Protein AF-A0A2V6F7P6-F1 (afdb_monomer_lite)

pLDDT: mean 82.98, std 17.2, range [26.03, 98.81]

Radius of gyration: 48.41 Å; chains: 1; bounding box: 110×73×154 Å

Sequence (758 aa):
MGYDPGAVLTVLIGLIFISAGFNTEAQEDPQRFSRVSDWTAKVTWKAIDQGKFTASEDCNVDWRLNQTASAQLKLQGGVNGLGEAFWSGVTNFNAGEVQVDDHAVFSCPSDPNDVPVVNNTINIDLTRPNDATLLLRMDTNASIYQIDFGGFFNAELTETFNGFTITNWTPLSLRDAKWNGTNAVLWLTNRFPLPARGLVLSGSVSLPLADYPESWCPGIPVAGCGVYGQPSGNILFTWELIGEQLEVVVEPSGYTDSSAYEDWMPEGNLKDPNEPARPLLVKATLQTVAGGVPETKADGFTFELLNVSREPGVCMNWPNKELADTNLDLRFDPSLNQPPFVAKPLVWIDETMVETSETSGLTKAEAIVASYDFGGYGKLKVTAQVGGVPIVGYLKTDPAKTPQPILLPKRAKTSHIADKWKKDNDVSSLPDDDDEENDPEGDGHTGDGLTLYEEYRGFAENGGHLQTDAKTKDLFVLDTIQTHNTLAGILNLAWQSGLKVHYQLTTNEIDTTDRLIDFNGSGGGTQHGLIIVLASLGTNNVSGHAEPAPGYEGANSTPGSKARIAISSNIDYFDPGYSLSDREPIDLMTRSSTTVSHELAHGCSVWHHGDRDNIHGVLWTVVNNPDGSRRVFEAGMAITVLNENGSPHAITVSTTNYVGLEHGQHSGVESCFMRYYVAHAYESIDNSSVRYWVDKEIRGYDLCTSRLGTGVNDRTRDKPQPRYGDAYISPDGKIQRGNCRGQICVNDFYLDSPLHER

Secondary structure (DSSP, 8-state):
----HHHHHHHHHHHHHHHTT---PPPPPGGGGGG-SEEEEEEEEEEEEEEEEE-SSS-EEEEEEEEEEEEEEEEEEEE-TTS-EEEEEEEEPPTTSEEE-EEEEEE-TT-TT--EEEEEEEEE-TTS--EEEEEEEEETTTTEEEEEEEEEEEEEEEEEETTEEEEEEEEEEE--S---SSS-----S--EEPPSSSSEEEEEEEEEGGGS--SSSBS---SSTTSS-----EEEEEEEEEE--EEEEEEEEETTT--BGGG------SS-TTS-EEEEEEEEEEEETTSPPPSS-BSEEEEEEES----SSSBTTBS-TTT---S-SEE--TTTSSTTTSSS-EEEEETTEEEES--S-BSEEEEEEEE-STT--EEEEEEEEETTEEEE-EETT-TT---SPEEESS--TT-SS-HHHHHHTT-TTS-TT-----BS-TTS----S--HHHHHH-EEETTEEE---TTB-EEEEEESS--HHHHHHHHHHHHHH--EEE-B--TTSS-TTT-BS-TT-SSS---B-EEEEEE---SS---EEEEEPTT-TT---SGGGEEEEEEE--TTT--TT----S--------HHHHHHHHHHHHTTTPPPS--TT-S--EEEEEEE-TTS-EEEEETTEEEEEEETTS-B----S-EEE-EE-TTSTT-S-TTBTTS----SEEEETTEEEEEEE-S-PPPP-B--S--S--GGG-TT--SSPPSS-SPPB-TTS--B---GGGG----GGGTT-GGG--

Foldseek 3Di:
DDDDPVVVVVVVVVVVCVVVPPPPPAFDQLVLQVVFQKKKKKKKKFFFDWDKDFFDPAKIKTKTWGKIAMDIWMWGWDADPVRFIKTKTKDWGAPPRIFTWIWMWIAGDPDPVDFGIKIKTKGFDSVDTKMKMKMKGDDSVVQKIDMDIKIKTWMWIWIATPNDIDIDIDIAIQDPPDPPPDDDPDDPDDIGGHDRDAFKDWDKDKAWQVVRDQDFHHRDDHGDRDRGDTDTGIMMMIMIMHGFAKAKEKFKAFLPPRHGLLQDFFAAALVDLVDFDGKIKIKIFIATPVRHRDPFAFQKKKKFWAPKFFFFTAAQQPQFNVPTGRPGQKFQDQVCQPPPNWPAHWDDPDRGMIMGPHRGDHRMGMGMITGSHRLIWTWMWMWTQTPNDTHIFAYNPPPVRDRDTHIVRPDDPQASARCNVCVVLVNNPDHQLDQQACVPVAQNGGGQQAGNSNLSSAFAFLSDGHRDHSRAHEAEEEEPPPDLLLVLLQVLLCVQLVHHYRYRHDPRCAPLQQQFNRSSDPDRGTAGHAYEDEDAPDDLPDQKAQAADPPLVVFQAALSGGNHTYGYPDCVNDPPDPPPDDDDPPPSHGPNSLSSNQSVLSNFLFAFLAAPQPPWFWWWDWDQDPVRDIWIDTPNQTAFEAELQRHGDDDDHTDGFREAAAQHSQAAELQASSRDWRGQWYADPVDRRYIYGDPGGGHHSHQFQDQFGDDLQHCPDVGPGRRHTGGDAPPVRLDGHGNRSNNGHHHCVCRVPSSSVD

Structure (mmCIF, N/CA/C/O backbone):
data_AF-A0A2V6F7P6-F1
#
_entry.id   AF-A0A2V6F7P6-F1
#
loop_
_atom_site.group_PDB
_atom_site.id
_atom_site.type_symbol
_atom_site.label_atom_id
_atom_site.label_alt_id
_atom_site.label_comp_id
_atom_site.label_asym_id
_atom_site.label_entity_id
_atom_site.label_seq_id
_atom_site.pdbx_PDB_ins_code
_atom_site.Cartn_x
_atom_site.Cartn_y
_atom_site.Cartn_z
_atom_site.occupancy
_atom_site.B_iso_or_equiv
_atom_site.auth_seq_id
_atom_site.auth_comp_id
_atom_site.auth_asym_id
_atom_site.auth_atom_id
_atom_site.pdbx_PDB_model_num
ATOM 1 N N . MET A 1 1 ? -3.205 -43.583 -1.363 1.00 40.12 1 MET A N 1
ATOM 2 C CA . MET A 1 1 ? -4.506 -43.154 -0.808 1.00 40.12 1 MET A CA 1
ATOM 3 C C . MET A 1 1 ? -4.810 -44.027 0.401 1.00 40.12 1 MET A C 1
ATOM 5 O O . MET A 1 1 ? -5.382 -45.097 0.250 1.00 40.12 1 MET A O 1
ATOM 9 N N . GLY A 1 2 ? -4.295 -43.645 1.571 1.00 35.81 2 GLY A N 1
ATOM 10 C CA . GLY A 1 2 ? -4.558 -44.334 2.835 1.00 35.81 2 GLY A CA 1
ATOM 11 C C . GLY A 1 2 ? -5.682 -43.604 3.556 1.00 35.81 2 GLY A C 1
ATOM 12 O O . GLY A 1 2 ? -5.544 -42.417 3.829 1.00 35.81 2 GLY A O 1
ATOM 13 N N . TYR A 1 3 ? -6.799 -44.287 3.786 1.00 41.00 3 TYR A N 1
ATOM 14 C CA . TYR A 1 3 ? -7.919 -43.756 4.556 1.00 41.00 3 TYR A CA 1
ATOM 15 C C . TYR A 1 3 ? -7.546 -43.745 6.042 1.00 41.00 3 TYR A C 1
ATOM 17 O O . TYR A 1 3 ? -7.231 -44.799 6.592 1.00 41.00 3 TYR A O 1
ATOM 25 N N . ASP A 1 4 ? -7.581 -42.567 6.668 1.00 49.44 4 ASP A N 1
ATOM 26 C CA . ASP A 1 4 ? -7.433 -42.395 8.115 1.00 49.44 4 ASP A CA 1
ATOM 27 C C . ASP A 1 4 ? -8.724 -42.854 8.830 1.00 49.44 4 ASP A C 1
ATOM 29 O O . ASP A 1 4 ? -9.780 -42.232 8.654 1.00 49.44 4 ASP A O 1
ATOM 33 N N . PRO A 1 5 ? -8.682 -43.932 9.636 1.00 45.09 5 PRO A N 1
ATOM 34 C CA . PRO A 1 5 ? -9.837 -44.415 10.392 1.00 45.09 5 PRO A CA 1
ATOM 35 C C . PRO A 1 5 ? -10.333 -43.415 11.451 1.00 45.09 5 PRO A C 1
ATOM 37 O O . PRO A 1 5 ? -11.491 -43.496 11.863 1.00 45.09 5 PRO A O 1
ATOM 40 N N . GLY A 1 6 ? -9.489 -42.467 11.883 1.00 46.00 6 GLY A N 1
ATOM 41 C CA . GLY A 1 6 ? -9.833 -41.448 12.875 1.00 46.00 6 GLY A CA 1
ATOM 42 C C . GLY A 1 6 ? -10.821 -40.409 12.349 1.00 46.00 6 GLY A C 1
ATOM 43 O O . GLY A 1 6 ? -11.756 -40.031 13.054 1.00 46.00 6 GLY A O 1
ATOM 44 N N . ALA A 1 7 ? -10.692 -40.010 11.082 1.00 48.75 7 ALA A N 1
ATOM 45 C CA . ALA A 1 7 ? -11.591 -39.035 10.464 1.00 48.75 7 ALA A CA 1
ATOM 46 C C . ALA A 1 7 ? -13.019 -39.586 10.284 1.00 48.75 7 ALA A C 1
ATOM 48 O O . ALA A 1 7 ? -14.000 -38.869 10.477 1.00 48.75 7 ALA A O 1
ATOM 49 N N . VAL A 1 8 ? -13.150 -40.883 9.980 1.00 48.31 8 VAL A N 1
ATOM 50 C CA . VAL A 1 8 ? -14.455 -41.544 9.806 1.00 48.31 8 VAL A CA 1
ATOM 51 C C . VAL A 1 8 ? -15.166 -41.737 11.149 1.00 48.31 8 VAL A C 1
ATOM 53 O O . VAL A 1 8 ? -16.383 -41.569 11.223 1.00 48.31 8 VAL A O 1
ATOM 56 N N . LEU A 1 9 ? -14.425 -42.015 12.228 1.00 42.88 9 LEU A N 1
ATOM 57 C CA . LEU A 1 9 ? -14.997 -42.173 13.568 1.00 42.88 9 LEU A CA 1
ATOM 58 C C . LEU A 1 9 ? -15.541 -40.844 14.123 1.00 42.88 9 LEU A C 1
ATOM 60 O O . LEU A 1 9 ? -16.628 -40.823 14.696 1.00 42.88 9 LEU A O 1
ATOM 64 N N . THR A 1 10 ? -14.847 -39.726 13.887 1.00 49.66 10 THR A N 1
ATOM 65 C CA . THR A 1 10 ? -15.284 -38.388 14.328 1.00 49.66 10 THR A CA 1
ATOM 66 C C . THR A 1 10 ? -16.554 -37.928 13.607 1.00 49.66 10 THR A C 1
ATOM 68 O O . THR A 1 10 ? -17.460 -37.378 14.234 1.00 49.66 10 THR A O 1
ATOM 71 N N . VAL A 1 11 ? -16.675 -38.221 12.306 1.00 53.12 11 VAL A N 1
ATOM 72 C CA . VAL A 1 11 ? -17.877 -37.898 11.516 1.00 53.12 11 VAL A CA 1
ATOM 73 C C . VAL A 1 11 ? -19.067 -38.786 11.908 1.00 53.12 11 VAL A C 1
ATOM 75 O O . VAL A 1 11 ? -20.191 -38.292 11.998 1.00 53.12 11 VAL A O 1
ATOM 78 N N . LEU A 1 12 ? -18.842 -40.069 12.223 1.00 45.78 12 LEU A N 1
ATOM 79 C CA . LEU A 1 12 ? -19.896 -40.969 12.714 1.00 45.78 12 LEU A CA 1
ATOM 80 C C . LEU A 1 12 ? -20.385 -40.601 14.122 1.00 45.78 12 LEU A C 1
ATOM 82 O O . LEU A 1 12 ? -21.586 -40.667 14.372 1.00 45.78 12 LEU A O 1
ATOM 86 N N . ILE A 1 13 ? -19.499 -40.159 15.019 1.00 54.25 13 ILE A N 1
ATOM 87 C CA . ILE A 1 13 ? -19.891 -39.664 16.348 1.00 54.25 13 ILE A CA 1
ATOM 88 C C . ILE A 1 13 ? -20.697 -38.360 16.213 1.00 54.25 13 ILE A C 1
ATOM 90 O O . ILE A 1 13 ? -21.758 -38.237 16.823 1.00 54.25 13 ILE A O 1
ATOM 94 N N . GLY A 1 14 ? -20.268 -37.432 15.348 1.00 43.19 14 GLY A N 1
ATOM 95 C CA . GLY A 1 14 ? -20.995 -36.186 15.072 1.00 43.19 14 GLY A CA 1
ATOM 96 C C . GLY A 1 14 ? -22.402 -36.403 14.495 1.00 43.19 14 GLY A C 1
ATOM 97 O O . GLY A 1 14 ? -23.353 -35.750 14.919 1.00 43.19 14 GLY A O 1
ATOM 98 N N . LEU A 1 15 ? -22.572 -37.372 13.588 1.00 46.69 15 LEU A N 1
ATOM 99 C CA . LEU A 1 15 ? -23.880 -37.714 13.008 1.00 46.69 15 LEU A CA 1
ATOM 100 C C . LEU A 1 15 ? -24.810 -38.437 13.996 1.00 46.69 15 LEU A C 1
ATOM 102 O O . LEU A 1 15 ? -26.024 -38.225 13.959 1.00 46.69 15 LEU A O 1
ATOM 106 N N . ILE A 1 16 ? -24.264 -39.236 14.920 1.00 51.25 16 ILE A N 1
ATOM 107 C CA . ILE A 1 16 ? -25.055 -39.874 15.983 1.00 51.25 16 ILE A CA 1
ATOM 108 C C . ILE A 1 16 ? -25.609 -38.816 16.953 1.00 51.25 16 ILE A C 1
ATOM 110 O O . ILE A 1 16 ? -26.789 -38.893 17.294 1.00 51.25 16 ILE A O 1
ATOM 114 N N . PHE A 1 17 ? -24.844 -37.776 17.308 1.00 44.44 17 PHE A N 1
ATOM 115 C CA . PHE A 1 17 ? -25.338 -36.678 18.157 1.00 44.44 17 PHE A CA 1
ATOM 116 C C . PHE A 1 17 ? -26.423 -35.818 17.484 1.00 44.44 17 PHE A C 1
ATOM 118 O O . PHE A 1 17 ? -27.393 -35.442 18.146 1.00 44.44 17 PHE A O 1
ATOM 125 N N . ILE A 1 18 ? -26.330 -35.589 16.167 1.00 46.00 18 ILE A N 1
ATOM 126 C CA . ILE A 1 18 ? -27.347 -34.844 15.399 1.00 46.00 18 ILE A CA 1
ATOM 127 C C . ILE A 1 18 ? -28.642 -35.665 15.235 1.00 46.00 18 ILE A C 1
ATOM 129 O O . ILE A 1 18 ? -29.736 -35.114 15.331 1.00 46.00 18 ILE A O 1
ATOM 133 N N . SER A 1 19 ? -28.549 -36.990 15.055 1.00 43.94 19 SER A N 1
ATOM 134 C CA . SER A 1 19 ? -29.732 -37.870 14.945 1.00 43.94 19 SER A CA 1
ATOM 135 C C . SER A 1 19 ? -30.421 -38.178 16.285 1.00 43.94 19 SER A C 1
ATOM 137 O O . SER A 1 19 ? -31.592 -38.552 16.298 1.00 43.94 19 SER A O 1
ATOM 139 N N . ALA A 1 20 ? -29.718 -37.985 17.408 1.00 47.31 20 ALA A N 1
ATOM 140 C CA . ALA A 1 20 ? -30.224 -38.206 18.763 1.00 47.31 20 ALA A CA 1
ATOM 141 C C . ALA A 1 20 ? -30.751 -36.930 19.456 1.00 47.31 20 ALA A C 1
ATOM 143 O O . ALA A 1 20 ? -31.161 -36.997 20.612 1.00 47.31 20 ALA A O 1
ATOM 144 N N . GLY A 1 21 ? -30.765 -35.776 18.776 1.00 35.06 21 GLY A N 1
ATOM 145 C CA . GLY A 1 21 ? -31.335 -34.538 19.321 1.00 35.06 21 GLY A CA 1
ATOM 146 C C . GLY A 1 21 ? -30.538 -33.909 20.470 1.00 35.06 21 GLY A C 1
ATOM 147 O O . GLY A 1 21 ? -31.088 -33.107 21.223 1.00 35.06 21 GLY A O 1
ATOM 148 N N . PHE A 1 22 ? -29.249 -34.232 20.615 1.00 37.22 22 PHE A N 1
ATOM 149 C CA . PHE A 1 22 ? -28.381 -33.548 21.573 1.00 37.22 22 PHE A CA 1
ATOM 150 C C . PHE A 1 22 ? -27.897 -32.224 20.977 1.00 37.22 22 PHE A C 1
ATOM 152 O O . PHE A 1 22 ? -26.799 -32.125 20.435 1.00 37.22 22 PHE A O 1
ATOM 159 N N . ASN A 1 23 ? -28.714 -31.182 21.116 1.00 38.94 23 ASN A N 1
ATOM 160 C CA . ASN A 1 23 ? -28.219 -29.811 21.090 1.00 38.94 23 ASN A CA 1
ATOM 161 C C . ASN A 1 23 ? -27.369 -29.597 22.352 1.00 38.94 23 ASN A C 1
ATOM 163 O O . ASN A 1 23 ? -27.870 -29.125 23.370 1.00 38.94 23 ASN A O 1
ATOM 167 N N . THR A 1 24 ? -26.081 -29.947 22.325 1.00 41.25 24 THR A N 1
ATOM 168 C CA . THR A 1 24 ? -25.132 -29.372 23.289 1.00 41.25 24 THR A CA 1
ATOM 169 C C . THR A 1 24 ? -24.807 -27.965 22.818 1.00 41.25 24 THR A C 1
ATOM 171 O O . THR A 1 24 ? -23.800 -27.700 22.166 1.00 41.25 24 THR A O 1
ATOM 174 N N . GLU A 1 25 ? -25.749 -27.075 23.084 1.00 44.34 25 GLU A N 1
ATOM 175 C CA . GLU A 1 25 ? -25.575 -25.641 22.980 1.00 44.34 25 GLU A CA 1
ATOM 176 C C . GLU A 1 25 ? -24.398 -25.203 23.868 1.00 44.34 25 GLU A C 1
ATOM 178 O O . GLU A 1 25 ? -24.328 -25.579 25.036 1.00 44.34 25 GLU A O 1
ATOM 183 N N . ALA A 1 26 ? -23.444 -24.450 23.304 1.00 52.88 26 ALA A N 1
ATOM 184 C CA . ALA A 1 26 ? -22.228 -24.039 24.007 1.00 52.88 26 ALA A CA 1
ATOM 185 C C . ALA A 1 26 ? -22.559 -23.290 25.314 1.00 52.88 26 ALA A C 1
ATOM 187 O O . ALA A 1 26 ? -23.351 -22.341 25.306 1.00 52.88 26 ALA A O 1
ATOM 188 N N . GLN A 1 27 ? -21.962 -23.746 26.418 1.00 59.00 27 GLN A N 1
ATOM 189 C CA . GLN A 1 27 ? -22.094 -23.176 27.759 1.00 59.00 27 GLN A CA 1
ATOM 190 C C . GLN A 1 27 ? -21.230 -21.911 27.876 1.00 59.00 27 GLN A C 1
ATOM 192 O O . GLN A 1 27 ? -20.048 -21.939 27.538 1.00 59.00 27 GLN A O 1
ATOM 197 N N . GLU A 1 28 ? -21.807 -20.808 28.359 1.00 64.56 28 GLU A N 1
ATOM 198 C CA . GLU A 1 28 ? -21.060 -19.580 28.658 1.00 64.56 28 GLU A CA 1
ATOM 199 C C . GLU A 1 28 ? -20.217 -19.755 29.932 1.00 64.56 28 GLU A C 1
ATOM 201 O O . GLU A 1 28 ? -20.649 -20.424 30.876 1.00 64.56 28 GLU A O 1
ATOM 206 N N . ASP A 1 29 ? -19.043 -19.113 29.995 1.00 74.69 29 ASP A N 1
ATOM 207 C CA . ASP A 1 29 ? -18.149 -19.154 31.162 1.00 74.69 29 ASP A CA 1
ATOM 208 C C . ASP A 1 29 ? -18.901 -18.727 32.446 1.00 74.69 29 ASP A C 1
ATOM 210 O O . ASP A 1 29 ? -19.432 -17.608 32.505 1.00 74.69 29 ASP A O 1
ATOM 214 N N . PRO A 1 30 ? -18.984 -19.585 33.483 1.00 77.56 30 PRO A N 1
ATOM 215 C CA . PRO A 1 30 ? -19.582 -19.236 34.771 1.00 77.56 30 PRO A CA 1
ATOM 216 C C . PRO A 1 30 ? -18.934 -18.019 35.450 1.00 77.56 30 PRO A C 1
ATOM 218 O O . PRO A 1 30 ? -19.597 -17.342 36.233 1.00 77.56 30 PRO A O 1
ATOM 221 N N . GLN A 1 31 ? -17.682 -17.671 35.128 1.00 79.25 31 GLN A N 1
ATOM 222 C CA . GLN A 1 31 ? -17.022 -16.463 35.647 1.00 79.25 31 GLN A CA 1
ATOM 223 C C . GLN A 1 31 ? -17.707 -15.155 35.224 1.00 79.25 31 GLN A C 1
ATOM 225 O O . GLN A 1 31 ? -17.365 -14.093 35.732 1.00 79.25 31 GLN A O 1
ATOM 230 N N . ARG A 1 32 ? -18.682 -15.171 34.308 1.00 74.81 32 ARG A N 1
ATOM 231 C CA . ARG A 1 32 ? -19.458 -13.965 33.977 1.00 74.81 32 ARG A CA 1
ATOM 232 C C . ARG A 1 32 ? -20.305 -13.453 35.146 1.00 74.81 32 ARG A C 1
ATOM 234 O O . ARG A 1 32 ? -20.506 -12.250 35.259 1.00 74.81 32 ARG A O 1
ATOM 241 N N . PHE A 1 33 ? -20.774 -14.337 36.030 1.00 79.00 33 PHE A N 1
ATOM 242 C CA . PHE A 1 33 ? -21.652 -13.948 37.136 1.00 79.00 33 PHE A CA 1
ATOM 243 C C . PHE A 1 33 ? -20.919 -13.189 38.248 1.00 79.00 33 PHE A C 1
ATOM 245 O O . PHE A 1 33 ? -21.515 -12.339 38.902 1.00 79.00 33 PHE A O 1
ATOM 252 N N . SER A 1 34 ? -19.618 -13.443 38.429 1.00 75.88 34 SER A N 1
ATOM 253 C CA . SER A 1 34 ? -18.778 -12.693 39.371 1.00 75.88 34 SER A CA 1
ATOM 254 C C . SER A 1 34 ? -18.444 -11.278 38.889 1.00 75.88 34 SER A C 1
ATOM 256 O O . SER A 1 34 ? -17.954 -10.476 39.677 1.00 75.88 34 SER A O 1
ATOM 258 N N . ARG A 1 35 ? -18.736 -10.950 37.620 1.00 71.31 35 ARG A N 1
ATOM 259 C CA . ARG A 1 35 ? -18.528 -9.618 37.023 1.00 71.31 35 ARG A CA 1
ATOM 260 C C . ARG A 1 35 ? -19.748 -8.705 37.130 1.00 71.31 35 ARG A C 1
ATOM 262 O O . ARG A 1 35 ? -19.690 -7.571 36.669 1.00 71.31 35 ARG A O 1
ATOM 269 N N . VAL A 1 36 ? -20.850 -9.194 37.693 1.00 75.25 36 VAL A N 1
ATOM 270 C CA . VAL A 1 36 ? -22.054 -8.389 37.902 1.00 75.25 36 VAL A CA 1
ATOM 271 C C . VAL A 1 36 ? -21.832 -7.486 39.110 1.00 75.25 36 VAL A C 1
ATOM 273 O O . VAL A 1 36 ? -21.633 -7.980 40.218 1.00 75.25 36 VAL A O 1
ATOM 276 N N . SER A 1 37 ? -21.858 -6.170 38.904 1.00 68.81 37 SER A N 1
ATOM 277 C CA . SER A 1 37 ? -21.708 -5.179 39.978 1.00 68.81 37 SER A CA 1
ATOM 278 C C . SER A 1 37 ? -22.905 -5.200 40.926 1.00 68.81 37 SER A C 1
ATOM 280 O O . SER A 1 37 ? -22.735 -5.332 42.138 1.00 68.81 37 SER A O 1
ATOM 282 N N . ASP A 1 38 ? -24.108 -5.155 40.356 1.00 77.56 38 ASP A N 1
ATOM 283 C CA . ASP A 1 38 ? -25.366 -5.084 41.085 1.00 77.56 38 ASP A CA 1
ATOM 284 C C . ASP A 1 38 ? -26.402 -6.058 40.514 1.00 77.56 38 ASP A C 1
ATOM 286 O O . ASP A 1 38 ? -26.516 -6.250 39.301 1.00 77.56 38 ASP A O 1
ATOM 290 N N . TRP A 1 39 ? -27.201 -6.646 41.402 1.00 85.31 39 TRP A N 1
ATOM 291 C CA . TRP A 1 39 ? -28.335 -7.492 41.030 1.00 85.31 39 TRP A CA 1
ATOM 292 C C . TRP A 1 39 ? -29.647 -6.807 41.381 1.00 85.31 39 TRP A C 1
ATOM 294 O O . TRP A 1 39 ? -29.816 -6.315 42.495 1.00 85.31 39 TRP A O 1
ATOM 304 N N . THR A 1 40 ? -30.619 -6.842 40.474 1.00 86.88 40 THR A N 1
ATOM 305 C CA . THR A 1 40 ? -32.008 -6.522 40.828 1.00 86.88 40 THR A CA 1
ATOM 306 C C . THR A 1 40 ? -32.731 -7.813 41.163 1.00 86.88 40 THR A C 1
ATOM 308 O O . THR A 1 40 ? -32.849 -8.689 40.313 1.00 86.88 40 THR A O 1
ATOM 311 N N . ALA A 1 41 ? -33.209 -7.939 42.396 1.00 88.56 41 ALA A N 1
ATOM 312 C CA . ALA A 1 41 ? -33.876 -9.125 42.905 1.00 88.56 41 ALA A CA 1
ATOM 313 C C . ALA A 1 41 ? -35.368 -8.873 43.120 1.00 88.56 41 ALA A C 1
ATOM 315 O O . ALA A 1 41 ? -35.760 -7.882 43.734 1.00 88.56 41 ALA A O 1
ATOM 316 N N . LYS A 1 42 ? -36.200 -9.817 42.689 1.00 89.31 42 LYS A N 1
ATOM 317 C CA . LYS A 1 42 ? -37.599 -9.952 43.084 1.00 89.31 42 LYS A CA 1
ATOM 318 C C . LYS A 1 42 ? -37.749 -11.259 43.846 1.00 89.31 42 LYS A C 1
ATOM 320 O O . LYS A 1 42 ? -37.405 -12.313 43.320 1.00 89.31 42 LYS A O 1
ATOM 325 N N . VAL A 1 43 ? -38.268 -11.197 45.068 1.00 85.25 43 VAL A N 1
ATOM 326 C CA . VAL A 1 43 ? -38.490 -12.373 45.919 1.00 85.25 43 VAL A CA 1
ATOM 327 C C . VAL A 1 43 ? -39.939 -12.405 46.365 1.00 85.25 43 VAL A C 1
ATOM 329 O O . VAL A 1 43 ? -40.501 -11.375 46.729 1.00 85.25 43 VAL A O 1
ATOM 332 N N . THR A 1 44 ? -40.543 -13.587 46.364 1.00 85.75 44 THR A N 1
ATOM 333 C CA . THR A 1 44 ? -41.864 -13.818 46.949 1.00 85.75 44 THR A CA 1
ATOM 334 C C . THR A 1 44 ? -41.798 -14.953 47.951 1.00 85.75 44 THR A C 1
ATOM 336 O O . THR A 1 44 ? -41.100 -15.936 47.694 1.00 85.75 44 THR A O 1
ATOM 339 N N . TRP A 1 45 ? -42.621 -14.910 48.993 1.00 81.06 45 TRP A N 1
ATOM 340 C CA . TRP A 1 45 ? -42.935 -16.113 49.758 1.00 81.06 45 TRP A CA 1
ATOM 341 C C . TRP A 1 45 ? -44.434 -16.335 49.883 1.00 81.06 45 TRP A C 1
ATOM 343 O O . TRP A 1 45 ? -45.235 -15.399 49.817 1.00 81.06 45 TRP A O 1
ATOM 353 N N . LYS A 1 46 ? -44.810 -17.599 50.058 1.00 84.38 46 LYS A N 1
ATOM 354 C CA . LYS A 1 46 ? -46.191 -18.034 50.221 1.00 84.38 46 LYS A CA 1
ATOM 355 C C . LYS A 1 46 ? -46.262 -19.220 51.176 1.00 84.38 46 LYS A C 1
ATOM 357 O O . LYS A 1 46 ? -45.630 -20.242 50.923 1.00 84.38 46 LYS A O 1
ATOM 362 N N . ALA A 1 47 ? -47.071 -19.100 52.223 1.00 77.88 47 ALA A N 1
ATOM 363 C CA . ALA A 1 47 ? -47.404 -20.186 53.139 1.00 77.88 47 ALA A CA 1
ATOM 364 C C . ALA A 1 47 ? -48.921 -20.185 53.359 1.00 77.88 47 ALA A C 1
ATOM 366 O O . ALA A 1 47 ? -49.454 -19.327 54.053 1.00 77.88 47 ALA A O 1
ATOM 367 N N . ILE A 1 48 ? -49.627 -21.112 52.711 1.00 83.25 48 ILE A N 1
ATOM 368 C CA . ILE A 1 48 ? -51.071 -21.290 52.891 1.00 83.25 48 ILE A CA 1
ATOM 369 C C . ILE A 1 48 ? -51.298 -22.756 53.206 1.00 83.25 48 ILE A C 1
ATOM 371 O O . ILE A 1 48 ? -51.197 -23.596 52.312 1.00 83.25 48 ILE A O 1
ATOM 375 N N . ASP A 1 49 ? -51.566 -23.048 54.469 1.00 81.56 49 ASP A N 1
ATOM 376 C CA . ASP A 1 49 ? -51.751 -24.413 54.946 1.00 81.56 49 ASP A CA 1
ATOM 377 C C . ASP A 1 49 ? -52.616 -24.416 56.210 1.00 81.56 49 ASP A C 1
ATOM 379 O O . ASP A 1 49 ? -52.846 -23.373 56.817 1.00 81.56 49 ASP A O 1
ATOM 383 N N . GLN A 1 50 ? -53.140 -25.566 56.604 1.00 84.69 50 GLN A N 1
ATOM 384 C CA . GLN A 1 50 ? -53.864 -25.717 57.862 1.00 84.69 50 GLN A CA 1
ATOM 385 C C . GLN A 1 50 ? -53.720 -27.142 58.372 1.00 84.69 50 GLN A C 1
ATOM 387 O O . GLN A 1 50 ? -53.671 -28.097 57.597 1.00 84.69 50 GLN A O 1
ATOM 392 N N . GLY A 1 51 ? -53.732 -27.312 59.684 1.00 81.12 51 GLY A N 1
ATOM 393 C CA . GLY A 1 51 ? -53.552 -28.625 60.268 1.00 81.12 51 GLY A CA 1
ATOM 394 C C . GLY A 1 51 ? -53.922 -28.677 61.731 1.00 81.12 51 GLY A C 1
ATOM 395 O O . GLY A 1 51 ? -54.448 -27.729 62.312 1.00 81.12 51 GLY A O 1
ATOM 396 N N . LYS A 1 52 ? -53.662 -29.845 62.310 1.00 81.69 52 LYS A N 1
ATOM 397 C CA . LYS A 1 52 ? -53.890 -30.118 63.722 1.00 81.69 52 LYS A CA 1
ATOM 398 C C . LYS A 1 52 ? -52.695 -30.861 64.283 1.00 81.69 52 LYS A C 1
ATOM 400 O O . LYS A 1 52 ? -52.190 -31.767 63.621 1.00 81.69 52 LYS A O 1
ATOM 405 N N . PHE A 1 53 ? -52.267 -30.529 65.491 1.00 73.38 53 PHE A N 1
ATOM 406 C CA . PHE A 1 53 ? -51.305 -31.349 66.222 1.00 73.38 53 PHE A CA 1
ATOM 407 C C . PHE A 1 53 ? -51.637 -31.371 67.715 1.00 73.38 53 PHE A C 1
ATOM 409 O O . PHE A 1 53 ? -52.317 -30.488 68.238 1.00 73.38 53 PHE A O 1
ATOM 416 N N . THR A 1 54 ? -51.163 -32.408 68.399 1.00 73.38 54 THR A N 1
ATOM 417 C CA . THR A 1 54 ? -51.302 -32.550 69.848 1.00 73.38 54 THR A CA 1
ATOM 418 C C . THR A 1 54 ? -50.039 -32.015 70.507 1.00 73.38 54 THR A C 1
ATOM 420 O O . THR A 1 54 ? -48.940 -32.505 70.257 1.00 73.38 54 THR A O 1
ATOM 423 N N . ALA A 1 55 ? -50.202 -30.967 71.300 1.00 64.69 55 ALA A N 1
ATOM 424 C CA . ALA A 1 55 ? -49.125 -30.221 71.923 1.00 64.69 55 ALA A CA 1
ATOM 425 C C . ALA A 1 55 ? -48.638 -30.813 73.256 1.00 64.69 55 ALA A C 1
ATOM 427 O O . ALA A 1 55 ? -47.468 -30.672 73.605 1.00 64.69 55 ALA A O 1
ATOM 428 N N . SER A 1 56 ? -49.537 -31.454 74.005 1.00 65.75 56 SER A N 1
ATOM 429 C CA . SER A 1 56 ? -49.293 -32.129 75.290 1.00 65.75 56 SER A CA 1
ATOM 430 C C . SER A 1 56 ? -50.325 -33.254 75.487 1.00 65.75 56 SER A C 1
ATOM 432 O O . SER A 1 56 ? -51.161 -33.441 74.607 1.00 65.75 56 SER A O 1
ATOM 434 N N . GLU A 1 57 ? -50.277 -34.017 76.594 1.00 69.38 57 GLU A N 1
ATOM 435 C CA . GLU A 1 57 ? -51.105 -35.228 76.833 1.00 69.38 57 GLU A CA 1
ATOM 436 C C . GLU A 1 57 ? -52.606 -35.073 76.513 1.00 69.38 57 GLU A C 1
ATOM 438 O O . GLU A 1 57 ? -53.258 -36.062 76.175 1.00 69.38 57 GLU A O 1
ATOM 443 N N . ASP A 1 58 ? -53.144 -33.853 76.545 1.00 74.12 58 ASP A N 1
ATOM 444 C CA . ASP A 1 58 ? -54.523 -33.559 76.171 1.00 74.12 58 ASP A CA 1
ATOM 445 C C . ASP A 1 58 ? -54.755 -32.198 75.478 1.00 74.12 58 ASP A C 1
ATOM 447 O O . ASP A 1 58 ? -55.901 -31.900 75.135 1.00 74.12 58 ASP A O 1
ATOM 451 N N . CYS A 1 59 ? -53.722 -31.386 75.215 1.00 70.38 59 CYS A N 1
ATOM 452 C CA . CYS A 1 59 ? -53.903 -30.125 74.494 1.00 70.38 59 CYS A CA 1
ATOM 453 C C . CYS A 1 59 ? -53.775 -30.291 72.974 1.00 70.38 59 CYS A C 1
ATOM 455 O O . CYS A 1 59 ? -52.726 -30.686 72.464 1.00 70.38 59 CYS A O 1
ATOM 457 N N . ASN A 1 60 ? -54.833 -29.952 72.236 1.00 76.12 60 ASN A N 1
ATOM 458 C CA . ASN A 1 60 ? -54.860 -29.995 70.772 1.00 76.12 60 ASN A CA 1
ATOM 459 C C . ASN A 1 60 ? -54.839 -28.587 70.179 1.00 76.12 60 ASN A C 1
ATOM 461 O O . ASN A 1 60 ? -55.533 -27.698 70.672 1.00 76.12 60 ASN A O 1
ATOM 465 N N . VAL A 1 61 ? -54.080 -28.407 69.101 1.00 75.56 61 VAL A N 1
ATOM 466 C CA . VAL A 1 61 ? -53.944 -27.135 68.387 1.00 75.56 61 VAL A CA 1
ATOM 467 C C . VAL A 1 61 ? -54.457 -27.303 66.968 1.00 75.56 61 VAL A C 1
ATOM 469 O O . VAL A 1 61 ? -53.903 -28.101 66.213 1.00 75.56 61 VAL A O 1
ATOM 472 N N . ASP A 1 62 ? -55.484 -26.539 66.605 1.00 78.50 62 ASP A N 1
ATOM 473 C CA . ASP A 1 62 ? -55.922 -26.362 65.219 1.00 78.50 62 ASP A CA 1
ATOM 474 C C . ASP A 1 62 ? -55.281 -25.083 64.684 1.00 78.50 62 ASP A C 1
ATOM 476 O O . ASP A 1 62 ? -55.528 -24.012 65.227 1.00 78.50 62 ASP A O 1
ATOM 480 N N . TRP A 1 63 ? -54.469 -25.164 63.636 1.00 79.19 63 TRP A N 1
ATOM 481 C CA . TRP A 1 63 ? -53.754 -24.012 63.085 1.00 79.19 63 TRP A CA 1
ATOM 482 C C . TRP A 1 63 ? -54.083 -23.811 61.605 1.00 79.19 63 TRP A C 1
ATOM 484 O O . TRP A 1 63 ? -54.360 -24.763 60.873 1.00 79.19 63 TRP A O 1
ATOM 494 N N . ARG A 1 64 ? -54.033 -22.558 61.155 1.00 78.69 64 ARG A N 1
ATOM 495 C CA . ARG A 1 64 ? -54.146 -22.134 59.760 1.00 78.69 64 ARG A CA 1
ATOM 496 C C . ARG A 1 64 ? -53.129 -21.031 59.496 1.00 78.69 64 ARG A C 1
ATOM 498 O O . ARG A 1 64 ? -53.034 -20.072 60.253 1.00 78.69 64 ARG A O 1
ATOM 505 N N . LEU A 1 65 ? -52.419 -21.169 58.387 1.00 76.81 65 LEU A N 1
ATOM 506 C CA . LEU A 1 65 ? -51.508 -20.182 57.837 1.00 76.81 65 LEU A CA 1
ATOM 507 C C . LEU A 1 65 ? -52.095 -19.602 56.557 1.00 76.81 65 LEU A C 1
ATOM 509 O O . LEU A 1 65 ? -52.616 -20.335 55.709 1.00 76.81 65 LEU A O 1
ATOM 513 N N . ASN A 1 66 ? -52.000 -18.288 56.413 1.00 80.69 66 ASN A N 1
ATOM 514 C CA . ASN A 1 66 ? -52.348 -17.595 55.182 1.00 80.69 66 ASN A CA 1
ATOM 515 C C . ASN A 1 66 ? -51.428 -16.391 54.995 1.00 80.69 66 ASN A C 1
ATOM 517 O O . ASN A 1 66 ? -51.768 -15.254 55.318 1.00 80.69 66 ASN A O 1
ATOM 521 N N . GLN A 1 67 ? -50.247 -16.676 54.459 1.00 78.81 67 GLN A N 1
ATOM 522 C CA . GLN A 1 67 ? -49.182 -15.711 54.263 1.00 78.81 67 GLN A CA 1
ATOM 523 C C . GLN A 1 67 ? -48.820 -15.596 52.786 1.00 78.81 67 GLN A C 1
ATOM 525 O O . GLN A 1 67 ? -48.548 -16.596 52.112 1.00 78.81 67 GLN A O 1
ATOM 530 N N . THR A 1 68 ? -48.728 -14.366 52.294 1.00 81.62 68 THR A N 1
ATOM 531 C CA . THR A 1 68 ? -48.117 -14.045 51.003 1.00 81.62 68 THR A CA 1
ATOM 532 C C . THR A 1 68 ? -47.327 -12.760 51.115 1.00 81.62 68 THR A C 1
ATOM 534 O O . THR A 1 68 ? -47.842 -11.781 51.652 1.00 81.62 68 THR A O 1
ATOM 537 N N . ALA A 1 69 ? -46.129 -12.724 50.543 1.00 79.12 69 ALA A N 1
ATOM 538 C CA . ALA A 1 69 ? -45.418 -11.470 50.368 1.00 79.12 69 ALA A CA 1
ATOM 539 C C . ALA A 1 69 ? -44.596 -11.415 49.087 1.00 79.12 69 ALA A C 1
ATOM 541 O O . ALA A 1 69 ? -44.231 -12.445 48.516 1.00 79.12 69 ALA A O 1
ATOM 542 N N . SER A 1 70 ? -44.278 -10.192 48.671 1.00 84.94 70 SER A N 1
ATOM 543 C CA . SER A 1 70 ? -43.383 -9.889 47.559 1.00 84.94 70 SER A CA 1
ATOM 544 C C . SER A 1 70 ? -42.498 -8.696 47.912 1.00 84.94 70 SER A C 1
ATOM 546 O O . SER A 1 70 ? -42.997 -7.704 48.422 1.00 84.94 70 SER A O 1
ATOM 548 N N . ALA A 1 71 ? -41.209 -8.759 47.589 1.00 82.75 71 ALA A N 1
ATOM 549 C CA . ALA A 1 71 ? -40.272 -7.645 47.724 1.00 82.75 71 ALA A CA 1
ATOM 550 C C . ALA A 1 71 ? -39.394 -7.505 46.478 1.00 82.75 71 ALA A C 1
ATOM 552 O O . ALA A 1 71 ? -39.067 -8.495 45.817 1.00 82.75 71 ALA A O 1
ATOM 553 N N . GLN A 1 72 ? -38.985 -6.270 46.189 1.00 87.62 72 GLN A N 1
ATOM 554 C CA . GLN A 1 72 ? -37.958 -5.953 45.198 1.00 87.62 72 GLN A CA 1
ATOM 555 C C . GLN A 1 72 ? -36.774 -5.260 45.874 1.00 87.62 72 GLN A C 1
ATOM 557 O O . GLN A 1 72 ? -36.963 -4.312 46.633 1.00 87.62 72 GLN A O 1
ATOM 562 N N . LEU A 1 73 ? -35.559 -5.737 45.607 1.00 87.56 73 LEU A N 1
ATOM 563 C CA . LEU A 1 73 ? -34.325 -5.272 46.241 1.00 87.56 73 LEU A CA 1
ATOM 564 C C . LEU A 1 73 ? -33.230 -5.068 45.193 1.00 87.56 73 LEU A C 1
ATOM 566 O O . LEU A 1 73 ? -33.140 -5.831 44.233 1.00 87.56 73 LEU A O 1
ATOM 570 N N . LYS A 1 74 ? -32.350 -4.090 45.417 1.00 87.00 74 LYS A N 1
ATOM 571 C CA . LYS A 1 74 ? -31.046 -4.023 44.745 1.00 87.00 74 LYS A CA 1
ATOM 572 C C . LYS A 1 74 ? -29.996 -4.666 45.647 1.00 87.00 74 LYS A C 1
ATOM 574 O O . LYS A 1 74 ? -29.942 -4.337 46.831 1.00 87.00 74 LYS A O 1
ATOM 579 N N . LEU A 1 75 ? -29.198 -5.582 45.106 1.00 86.56 75 LEU A N 1
ATOM 580 C CA . LEU A 1 75 ? -28.095 -6.222 45.816 1.00 86.56 75 LEU A CA 1
ATOM 581 C C . LEU A 1 75 ? -26.782 -5.622 45.336 1.00 86.56 75 LEU A C 1
ATOM 583 O O . LEU A 1 75 ? -26.480 -5.699 44.147 1.00 86.56 75 LEU A O 1
ATOM 587 N N . GLN A 1 76 ? -26.017 -5.073 46.269 1.00 81.25 76 GLN A N 1
ATOM 588 C CA . GLN A 1 76 ? -24.728 -4.449 45.996 1.00 81.25 76 GLN A CA 1
ATOM 589 C C . GLN A 1 76 ? -23.598 -5.444 46.231 1.00 81.25 76 GLN A C 1
ATOM 591 O O . GLN A 1 76 ? -23.625 -6.184 47.220 1.00 81.25 76 GLN A O 1
ATOM 596 N N . GLY A 1 77 ? -22.620 -5.461 45.327 1.00 78.88 77 GLY A N 1
ATOM 597 C CA . GLY A 1 77 ? -21.455 -6.338 45.413 1.00 78.88 77 GLY A CA 1
ATOM 598 C C . GLY A 1 77 ? -20.475 -5.948 46.523 1.00 78.88 77 GLY A C 1
ATOM 599 O O . GLY A 1 77 ? -20.218 -4.772 46.777 1.00 78.88 77 GLY A O 1
ATOM 600 N N . GLY A 1 78 ? -19.888 -6.954 47.169 1.00 74.56 78 GLY A N 1
ATOM 601 C CA . GLY A 1 78 ? -18.849 -6.810 48.182 1.00 74.56 78 GLY A CA 1
ATOM 602 C C . GLY A 1 78 ? -17.958 -8.049 48.277 1.00 74.56 78 GLY A C 1
ATOM 603 O O . GLY A 1 78 ? -18.238 -9.091 47.685 1.00 74.56 78 GLY A O 1
ATOM 604 N N . VAL A 1 79 ? -16.869 -7.936 49.039 1.00 71.81 79 VAL A N 1
ATOM 605 C CA . VAL A 1 79 ? -15.924 -9.034 49.293 1.00 71.81 79 VAL A CA 1
ATOM 606 C C . VAL A 1 79 ? -15.897 -9.316 50.790 1.00 71.81 79 VAL A C 1
ATOM 608 O O . VAL A 1 79 ? -15.734 -8.398 51.596 1.00 71.81 79 VAL A O 1
ATOM 611 N N . ASN A 1 80 ? -16.110 -10.570 51.188 1.00 67.56 80 ASN A N 1
ATOM 612 C CA . ASN A 1 80 ? -16.078 -10.944 52.601 1.00 67.56 80 ASN A CA 1
ATOM 613 C C . ASN A 1 80 ? -14.626 -11.021 53.125 1.00 67.56 80 ASN A C 1
ATOM 615 O O . ASN A 1 80 ? -13.663 -10.954 52.364 1.00 67.56 80 ASN A O 1
ATOM 619 N N . GLY A 1 81 ? -14.441 -11.197 54.439 1.00 58.00 81 GLY A N 1
ATOM 620 C CA . GLY A 1 81 ? -13.105 -11.283 55.057 1.00 58.00 81 GLY A CA 1
ATOM 621 C C . GLY A 1 81 ? -12.234 -12.468 54.601 1.00 58.00 81 GLY A C 1
ATOM 622 O O . GLY A 1 81 ? -11.088 -12.566 55.032 1.00 58.00 81 GLY A O 1
ATOM 623 N N . LEU A 1 82 ? -12.764 -13.358 53.755 1.00 62.94 82 LEU A N 1
ATOM 624 C CA . LEU A 1 82 ? -12.076 -14.505 53.156 1.00 62.94 82 LEU A CA 1
ATOM 625 C C . LEU A 1 82 ? -11.774 -14.301 51.658 1.00 62.94 82 LEU A C 1
ATOM 627 O O . LEU A 1 82 ? -11.203 -15.192 51.036 1.00 62.94 82 LEU A O 1
ATOM 631 N N . GLY A 1 83 ? -12.121 -13.145 51.081 1.00 62.31 83 GLY A N 1
ATOM 632 C CA . GLY A 1 83 ? -11.889 -12.845 49.666 1.00 62.31 83 GLY A CA 1
ATOM 633 C C . GLY A 1 83 ? -12.992 -13.326 48.716 1.00 62.31 83 GLY A C 1
ATOM 634 O O . GLY A 1 83 ? -12.816 -13.241 47.505 1.00 62.31 83 GLY A O 1
ATOM 635 N N . GLU A 1 84 ? -14.123 -13.823 49.227 1.00 67.94 84 GLU A N 1
ATOM 636 C CA . GLU A 1 84 ? -15.227 -14.317 48.396 1.00 67.94 84 GLU A CA 1
ATOM 637 C C . GLU A 1 84 ? -16.218 -13.192 48.071 1.00 67.94 84 GLU A C 1
ATOM 639 O O . GLU A 1 84 ? -16.604 -12.413 48.953 1.00 67.94 84 GLU A O 1
ATOM 644 N N . ALA A 1 85 ? -16.658 -13.134 46.811 1.00 73.06 85 ALA A N 1
ATOM 645 C CA . ALA A 1 85 ? -17.673 -12.191 46.360 1.00 73.06 85 ALA A CA 1
ATOM 646 C C . ALA A 1 85 ? -19.061 -12.561 46.908 1.00 73.06 85 ALA A C 1
ATOM 648 O O . ALA A 1 85 ? -19.475 -13.724 46.885 1.00 73.06 85 ALA A O 1
ATOM 649 N N . PHE A 1 86 ? -19.794 -11.557 47.375 1.00 84.44 86 PHE A N 1
ATOM 650 C CA . PHE A 1 86 ? -21.193 -11.677 47.768 1.00 84.44 86 PHE A CA 1
ATOM 651 C C . PHE A 1 86 ? -21.960 -10.425 47.351 1.00 84.44 86 PHE A C 1
ATOM 653 O O . PHE A 1 86 ? -21.370 -9.361 47.183 1.00 84.44 86 PHE A O 1
ATOM 660 N N . TRP A 1 87 ? -23.281 -10.541 47.240 1.00 88.69 87 TRP A N 1
ATOM 661 C CA . TRP A 1 87 ? -24.161 -9.396 47.032 1.00 88.69 87 TRP A CA 1
ATOM 662 C C . TRP A 1 87 ? -25.240 -9.389 48.093 1.00 88.69 87 TRP A C 1
ATOM 664 O O . TRP A 1 87 ? -25.854 -10.423 48.347 1.00 88.69 87 TRP A O 1
ATOM 674 N N . SER A 1 88 ? -25.495 -8.244 48.713 1.00 86.44 88 SER A N 1
ATOM 675 C CA . SER A 1 88 ? -26.569 -8.126 49.696 1.00 86.44 88 SER A CA 1
ATOM 676 C C . SER A 1 88 ? -27.389 -6.863 49.501 1.00 86.44 88 SER A C 1
ATOM 678 O O . SER A 1 88 ? -26.921 -5.865 48.956 1.00 86.44 88 SER A O 1
ATOM 680 N N . GLY A 1 89 ? -28.643 -6.922 49.936 1.00 83.94 89 GLY A N 1
ATOM 681 C CA . GLY A 1 89 ? -29.560 -5.796 49.878 1.00 83.94 89 GLY A CA 1
ATOM 682 C C . GLY A 1 89 ? -30.604 -5.866 50.979 1.00 83.94 89 GLY A C 1
ATOM 683 O O . GLY A 1 89 ? -30.955 -6.949 51.455 1.00 83.94 89 GLY A O 1
ATOM 684 N N . VAL A 1 90 ? -31.092 -4.692 51.372 1.00 83.44 90 VAL A N 1
ATOM 685 C CA . VAL A 1 90 ? -32.185 -4.507 52.330 1.00 83.44 90 VAL A CA 1
ATOM 686 C C . VAL A 1 90 ? -33.184 -3.523 51.729 1.00 83.44 90 VAL A C 1
ATOM 688 O O . VAL A 1 90 ? -32.781 -2.521 51.140 1.00 83.44 90 VAL A O 1
ATOM 691 N N . THR A 1 91 ? -34.477 -3.797 51.869 1.00 82.25 91 THR A N 1
ATOM 692 C CA . THR A 1 91 ? -35.557 -2.872 51.501 1.00 82.25 91 THR A CA 1
ATOM 693 C C . THR A 1 91 ? -36.666 -2.921 52.543 1.00 82.25 91 THR A C 1
ATOM 695 O O . THR A 1 91 ? -36.799 -3.925 53.235 1.00 82.25 91 THR A O 1
ATOM 698 N N . ASN A 1 92 ? -37.499 -1.883 52.613 1.00 80.31 92 ASN A N 1
ATOM 699 C CA . ASN A 1 92 ? -38.748 -1.948 53.371 1.00 80.31 92 ASN A CA 1
ATOM 700 C C . ASN A 1 92 ? -39.869 -2.541 52.501 1.00 80.31 92 ASN A C 1
ATOM 702 O O . ASN A 1 92 ? -39.942 -2.233 51.311 1.00 80.31 92 ASN A O 1
ATOM 706 N N . PHE A 1 93 ? -40.775 -3.323 53.088 1.00 71.94 93 PHE A N 1
ATOM 707 C CA . PHE A 1 93 ? -42.026 -3.700 52.420 1.00 71.94 93 PHE A CA 1
ATOM 708 C C . PHE A 1 93 ? -42.952 -2.491 52.270 1.00 71.94 93 PHE A C 1
ATOM 710 O O . PHE A 1 93 ? -43.146 -1.728 53.220 1.00 71.94 93 PHE A O 1
ATOM 717 N N . ASN A 1 94 ? -43.587 -2.348 51.107 1.00 67.69 94 ASN A N 1
ATOM 718 C CA . ASN A 1 94 ? -44.645 -1.361 50.920 1.00 67.69 94 ASN A CA 1
ATOM 719 C C . ASN A 1 94 ? -45.983 -1.862 51.493 1.00 67.69 94 ASN A C 1
ATOM 721 O O . ASN A 1 94 ? -46.246 -3.063 51.612 1.00 67.69 94 ASN A O 1
ATOM 725 N N . ALA A 1 95 ? -46.883 -0.927 51.811 1.00 60.34 95 ALA A N 1
ATOM 726 C CA . ALA A 1 95 ? -48.234 -1.256 52.260 1.00 60.34 95 ALA A CA 1
ATOM 727 C C . ALA A 1 95 ? -48.985 -2.083 51.192 1.00 60.34 95 ALA A C 1
ATOM 729 O O . ALA A 1 95 ? -49.163 -1.629 50.063 1.00 60.34 95 ALA A O 1
ATOM 730 N N . GLY A 1 96 ? -49.439 -3.290 51.553 1.00 65.81 96 GLY A N 1
ATOM 731 C CA . GLY A 1 96 ? -50.142 -4.223 50.659 1.00 65.81 96 GLY A CA 1
ATOM 732 C C . GLY A 1 96 ? -49.263 -5.280 49.976 1.00 65.81 96 GLY A C 1
ATOM 733 O O . GLY A 1 96 ? -49.806 -6.195 49.362 1.00 65.81 96 GLY A O 1
ATOM 734 N N . GLU A 1 97 ? -47.935 -5.204 50.110 1.00 72.56 97 GLU A N 1
ATOM 735 C CA . GLU A 1 97 ? -46.999 -6.213 49.582 1.00 72.56 97 GLU A CA 1
ATOM 736 C C . GLU A 1 97 ? -46.841 -7.440 50.484 1.00 72.56 97 GLU A C 1
ATOM 738 O O . GLU A 1 97 ? -46.272 -8.442 50.057 1.00 72.56 97 GLU A O 1
ATOM 743 N N . VAL A 1 98 ? -47.355 -7.367 51.711 1.00 74.75 98 VAL A N 1
ATOM 744 C CA . VAL A 1 98 ? -47.360 -8.448 52.696 1.00 74.75 98 VAL A CA 1
ATOM 745 C C . VAL A 1 98 ? -48.792 -8.650 53.175 1.00 74.75 98 VAL A C 1
ATOM 747 O O . VAL A 1 98 ? -49.469 -7.697 53.560 1.00 74.75 98 VAL A O 1
ATOM 750 N N . GLN A 1 99 ? -49.247 -9.897 53.165 1.00 75.31 99 GLN A N 1
ATOM 751 C CA . GLN A 1 99 ? -50.498 -10.336 53.769 1.00 75.31 99 GLN A CA 1
ATOM 752 C C . GLN A 1 99 ? -50.186 -11.499 54.695 1.00 75.31 99 GLN A C 1
ATOM 754 O O . GLN A 1 99 ? -49.566 -12.470 54.267 1.00 75.31 99 GLN A O 1
ATOM 759 N N . VAL A 1 100 ? -50.599 -11.374 55.949 1.00 73.31 100 VAL A N 1
ATOM 760 C CA . VAL A 1 100 ? -50.466 -12.405 56.975 1.00 73.31 100 VAL A CA 1
ATOM 761 C C . VAL A 1 100 ? -51.776 -12.436 57.747 1.00 73.31 100 VAL A C 1
ATOM 763 O O . VAL A 1 100 ? -52.180 -11.417 58.301 1.00 73.31 100 VAL A O 1
ATOM 766 N N . ASP A 1 101 ? -52.444 -13.585 57.699 1.00 73.44 101 ASP A N 1
ATOM 767 C CA . ASP A 1 101 ? -53.694 -13.906 58.393 1.00 73.44 101 ASP A CA 1
ATOM 768 C C . ASP A 1 101 ? -53.548 -15.314 58.975 1.00 73.44 101 ASP A C 1
ATOM 770 O O . ASP A 1 101 ? -54.053 -16.304 58.436 1.00 73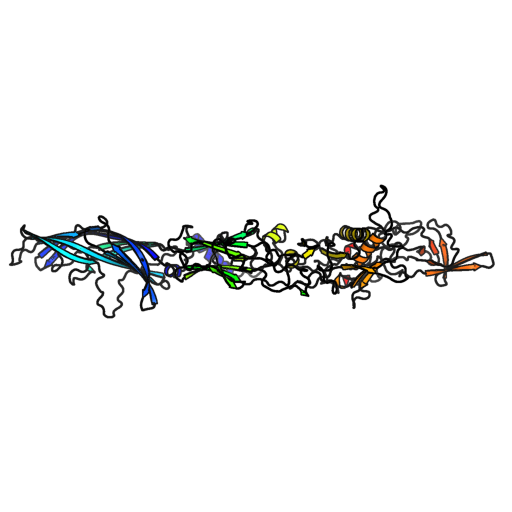.44 101 ASP A O 1
ATOM 774 N N . ASP A 1 102 ? -52.756 -15.403 60.039 1.00 75.00 102 ASP A N 1
ATOM 775 C CA . ASP A 1 102 ? -52.475 -16.673 60.694 1.00 75.00 102 ASP A CA 1
ATOM 776 C C . ASP A 1 102 ? -53.338 -16.832 61.930 1.00 75.00 102 ASP A C 1
ATOM 778 O O . ASP A 1 102 ? -53.530 -15.900 62.716 1.00 75.00 102 ASP A O 1
ATOM 782 N N . HIS A 1 103 ? -53.834 -18.049 62.107 1.00 74.56 103 HIS A N 1
ATOM 783 C CA . HIS A 1 103 ? -54.839 -18.378 63.098 1.00 74.56 103 HIS A CA 1
ATOM 784 C C . HIS A 1 103 ? -54.483 -19.678 63.803 1.00 74.56 103 HIS A C 1
ATOM 786 O O . HIS A 1 103 ? -54.067 -20.643 63.162 1.00 74.56 103 HIS A O 1
ATOM 792 N N . ALA A 1 104 ? -54.655 -19.721 65.120 1.00 72.75 104 ALA A N 1
ATOM 793 C CA . ALA A 1 104 ? -54.552 -20.969 65.856 1.00 72.75 104 ALA A CA 1
ATOM 794 C C . ALA A 1 104 ? -55.504 -21.016 67.039 1.00 72.75 104 ALA A C 1
ATOM 796 O O . ALA A 1 104 ? -55.714 -20.023 67.740 1.00 72.75 104 ALA A O 1
ATOM 797 N N . VAL A 1 105 ? -56.049 -22.207 67.259 1.00 74.94 105 VAL A N 1
ATOM 798 C CA . VAL A 1 105 ? -57.027 -22.512 68.293 1.00 74.94 105 VAL A CA 1
ATOM 799 C C . VAL A 1 105 ? -56.481 -23.604 69.195 1.00 74.94 105 VAL A C 1
ATOM 801 O O . VAL A 1 105 ? -56.300 -24.741 68.763 1.00 74.94 105 VAL A O 1
ATOM 804 N N . PHE A 1 106 ? -56.265 -23.271 70.463 1.00 72.94 106 PHE A N 1
ATOM 805 C CA . PHE A 1 106 ? -55.772 -24.202 71.479 1.00 72.94 106 PHE A CA 1
ATOM 806 C C . PHE A 1 106 ? -56.928 -24.775 72.290 1.00 72.94 106 PHE A C 1
ATOM 808 O O . PHE A 1 106 ? -57.710 -24.019 72.851 1.00 72.94 106 PHE A O 1
ATOM 815 N N . SER A 1 107 ? -57.020 -26.097 72.405 1.00 74.69 107 SER A N 1
ATOM 816 C CA . SER A 1 107 ? -58.028 -26.797 73.209 1.00 74.69 107 SER A CA 1
ATOM 817 C C . SER A 1 107 ? -57.345 -27.710 74.228 1.00 74.69 107 SER A C 1
ATOM 819 O O . SER A 1 107 ? -56.974 -28.826 73.867 1.00 74.69 107 SER A O 1
ATOM 821 N N . CYS A 1 108 ? -57.189 -27.251 75.479 1.00 73.62 108 CYS A N 1
ATOM 822 C CA . CYS A 1 108 ? -56.519 -27.985 76.565 1.00 73.62 108 CYS A CA 1
ATOM 823 C C . CYS A 1 108 ? -57.504 -28.332 77.721 1.00 73.62 108 CYS A C 1
ATOM 825 O O . CYS A 1 108 ? -57.770 -27.476 78.564 1.00 73.62 108 CYS A O 1
ATOM 827 N N . PRO A 1 109 ? -58.088 -29.547 77.782 1.00 67.62 109 PRO A N 1
ATOM 828 C CA . PRO A 1 109 ? -59.142 -29.904 78.745 1.00 67.62 109 PRO A CA 1
ATOM 829 C C . PRO A 1 109 ? -58.727 -30.092 80.218 1.00 67.62 109 PRO A C 1
ATOM 831 O O . PRO A 1 109 ? -59.599 -30.008 81.082 1.00 67.62 109 PRO A O 1
ATOM 834 N N . SER A 1 110 ? -57.463 -30.393 80.528 1.00 62.12 110 SER A N 1
ATOM 835 C CA . SER A 1 110 ? -56.992 -30.738 81.886 1.00 62.12 110 SER A CA 1
ATOM 836 C C . SER A 1 110 ? -56.092 -29.690 82.541 1.00 62.12 110 SER A C 1
ATOM 838 O O . SER A 1 110 ? -55.580 -29.938 83.634 1.00 62.12 110 SER A O 1
ATOM 840 N N . ASP A 1 111 ? -55.939 -28.506 81.937 1.00 59.34 111 ASP A N 1
ATOM 841 C CA . ASP A 1 111 ? -55.206 -27.403 82.562 1.00 59.34 111 ASP A CA 1
ATOM 842 C C . ASP A 1 111 ? -55.948 -26.931 83.833 1.00 59.34 111 ASP A C 1
ATOM 844 O O . ASP A 1 111 ? -57.070 -26.420 83.742 1.00 59.34 111 ASP A O 1
ATOM 848 N N . PRO A 1 112 ? -55.355 -27.076 85.036 1.00 52.47 112 PRO A N 1
ATOM 849 C CA . PRO A 1 112 ? -55.995 -26.691 86.291 1.00 52.47 112 PRO A CA 1
ATOM 850 C C . PRO A 1 112 ? -56.218 -25.173 86.442 1.00 52.47 112 PRO A C 1
ATOM 852 O O . PRO A 1 112 ? -56.819 -24.764 87.436 1.00 52.47 112 PRO A O 1
ATOM 855 N N . ASN A 1 113 ? -55.772 -24.344 85.484 1.00 52.75 113 ASN A N 1
ATOM 856 C CA . ASN A 1 113 ? -56.034 -22.900 85.425 1.00 52.75 113 ASN A CA 1
ATOM 857 C C . ASN A 1 113 ? -57.190 -22.482 84.486 1.00 52.75 113 ASN A C 1
ATOM 859 O O . ASN A 1 113 ? -57.361 -21.288 84.251 1.00 52.75 113 ASN A O 1
ATOM 863 N N . ASP A 1 114 ? -58.002 -23.425 83.995 1.00 52.50 114 ASP A N 1
ATOM 864 C CA . ASP A 1 114 ? -59.276 -23.180 83.289 1.00 52.50 114 ASP A CA 1
ATOM 865 C C . ASP A 1 114 ? -59.166 -22.226 82.076 1.00 52.50 114 ASP A C 1
ATOM 867 O O . ASP A 1 114 ? -59.775 -21.150 82.018 1.00 52.50 114 ASP A O 1
ATOM 871 N N . VAL A 1 115 ? -58.391 -22.640 81.064 1.00 55.25 115 VAL A N 1
ATOM 872 C CA . VAL A 1 115 ? -58.272 -21.927 79.779 1.00 55.25 115 VAL A CA 1
ATOM 873 C C . VAL A 1 115 ? -58.900 -22.736 78.627 1.00 55.25 115 VAL A C 1
ATOM 875 O O . VAL A 1 115 ? -58.187 -23.307 77.798 1.00 55.25 115 VAL A O 1
ATOM 878 N N . PRO A 1 116 ? -60.240 -22.828 78.527 1.00 56.47 116 PRO A N 1
ATOM 879 C CA . PRO A 1 116 ? -60.885 -23.480 77.401 1.00 56.47 116 PRO A CA 1
ATOM 880 C C . PRO A 1 116 ? -60.942 -22.517 76.205 1.00 56.47 116 PRO A C 1
ATOM 882 O O . PRO A 1 116 ? -61.751 -21.597 76.151 1.00 56.47 116 PRO A O 1
ATOM 885 N N . VAL A 1 117 ? -60.107 -22.790 75.203 1.00 58.44 117 VAL A N 1
ATOM 886 C CA . VAL A 1 117 ? -60.035 -22.107 73.900 1.00 58.44 117 VAL A CA 1
ATOM 887 C C . VAL A 1 117 ? -59.277 -20.778 73.907 1.00 58.44 117 VAL A C 1
ATOM 889 O O . VAL A 1 117 ? -59.825 -19.719 74.208 1.00 58.44 117 VAL A O 1
ATOM 892 N N . VAL A 1 118 ? -58.013 -20.847 73.479 1.00 61.22 118 VAL A N 1
ATOM 893 C CA . VAL A 1 118 ? -57.216 -19.677 73.083 1.00 61.22 118 VAL A CA 1
ATOM 894 C C . VAL A 1 118 ? -57.336 -19.499 71.580 1.00 61.22 118 VAL A C 1
ATOM 896 O O . VAL A 1 118 ? -57.000 -20.424 70.844 1.00 61.22 118 VAL A O 1
ATOM 899 N N . ASN A 1 119 ? -57.800 -18.340 71.125 1.00 64.31 119 ASN A N 1
ATOM 900 C CA . ASN A 1 119 ? -57.753 -17.967 69.716 1.00 64.31 119 ASN A CA 1
ATOM 901 C C . ASN A 1 119 ? -56.659 -16.918 69.511 1.00 64.31 119 ASN A C 1
ATOM 903 O O . ASN A 1 119 ? -56.800 -15.789 69.979 1.00 64.31 119 ASN A O 1
ATOM 907 N N . ASN A 1 120 ? -55.609 -17.297 68.790 1.00 66.25 120 ASN A N 1
ATOM 908 C CA . ASN A 1 120 ? -54.531 -16.397 68.427 1.00 66.25 120 ASN A CA 1
ATOM 909 C C . ASN A 1 120 ? -54.679 -15.982 66.963 1.00 66.25 120 ASN A C 1
ATOM 911 O O . ASN A 1 120 ? -54.851 -16.823 66.083 1.00 66.25 120 ASN A O 1
ATOM 915 N N . THR A 1 121 ? -54.615 -14.678 66.709 1.00 67.81 121 THR A N 1
ATOM 916 C CA . THR A 1 121 ? -54.551 -14.087 65.369 1.00 67.81 121 THR A CA 1
ATOM 917 C C . THR A 1 121 ? -53.311 -13.211 65.285 1.00 67.81 121 THR A C 1
ATOM 919 O O . THR A 1 121 ? -53.091 -12.375 66.165 1.00 67.81 121 THR A O 1
ATOM 922 N N . ILE A 1 122 ? -52.504 -13.392 64.241 1.00 67.25 122 ILE A N 1
ATOM 923 C CA . ILE A 1 122 ? -51.340 -12.539 63.984 1.00 67.25 122 ILE A CA 1
ATOM 924 C C . ILE A 1 122 ? -51.606 -11.676 62.757 1.00 67.25 122 ILE A C 1
ATOM 926 O O . ILE A 1 122 ? -51.873 -12.200 61.680 1.00 67.25 122 ILE A O 1
ATOM 930 N N . ASN A 1 123 ? -51.470 -10.360 62.924 1.00 68.62 123 ASN A N 1
ATOM 931 C CA . ASN A 1 123 ? -51.479 -9.384 61.837 1.00 68.62 123 ASN A CA 1
ATOM 932 C C . ASN A 1 123 ? -50.138 -8.642 61.797 1.00 68.62 123 ASN A C 1
ATOM 934 O O . ASN A 1 123 ? -49.527 -8.395 62.836 1.00 68.62 123 ASN A O 1
ATOM 938 N N . ILE A 1 124 ? -49.670 -8.257 60.609 1.00 66.88 124 ILE A N 1
ATOM 939 C CA . ILE A 1 124 ? -48.466 -7.424 60.471 1.00 66.88 124 ILE A CA 1
ATOM 940 C C . ILE A 1 124 ? -48.858 -5.947 60.462 1.00 66.88 124 ILE A C 1
ATOM 942 O O . ILE A 1 124 ? -49.735 -5.529 59.704 1.00 66.88 124 ILE A O 1
ATOM 946 N N . ASP A 1 125 ? -48.157 -5.146 61.262 1.00 67.88 125 ASP A N 1
ATOM 947 C CA . ASP A 1 125 ? -48.290 -3.695 61.250 1.00 67.88 125 ASP A CA 1
ATOM 948 C C . ASP A 1 125 ? -47.369 -3.086 60.192 1.00 67.88 125 ASP A C 1
ATOM 950 O O . ASP A 1 125 ? -46.167 -2.876 60.387 1.00 67.88 125 ASP A O 1
ATOM 954 N N . LEU A 1 126 ? -47.972 -2.781 59.045 1.00 64.88 126 LEU A N 1
ATOM 955 C CA . LEU A 1 126 ? -47.303 -2.136 57.916 1.00 64.88 126 LEU A CA 1
ATOM 956 C C . LEU A 1 126 ? -47.088 -0.626 58.118 1.00 64.88 126 LEU A C 1
ATOM 958 O O . LEU A 1 126 ? -46.520 0.022 57.244 1.00 64.88 126 LEU A O 1
ATOM 962 N N . THR A 1 127 ? -47.523 -0.046 59.244 1.00 63.38 127 THR A N 1
ATOM 963 C CA . THR A 1 127 ? -47.229 1.355 59.601 1.00 63.38 127 THR A CA 1
ATOM 964 C C . THR A 1 127 ? -45.860 1.525 60.264 1.00 63.38 127 THR A C 1
ATOM 966 O O . THR A 1 127 ? -45.384 2.652 60.420 1.00 63.38 127 THR A O 1
ATOM 969 N N . ARG A 1 128 ? -45.199 0.416 60.621 1.00 67.44 128 ARG A N 1
ATOM 970 C CA . ARG A 1 128 ? -43.832 0.373 61.155 1.00 67.44 128 ARG A CA 1
ATOM 971 C C . ARG A 1 128 ? -42.853 -0.183 60.113 1.00 67.44 128 ARG A C 1
ATOM 973 O O . ARG A 1 128 ? -43.283 -0.886 59.202 1.00 67.44 128 ARG A O 1
ATOM 980 N N . PRO A 1 129 ? -41.543 0.108 60.229 1.00 65.62 129 PRO A N 1
ATOM 981 C CA . PRO A 1 129 ? -40.542 -0.415 59.300 1.00 65.62 129 PRO A CA 1
ATOM 982 C C . PRO A 1 129 ? -40.523 -1.945 59.322 1.00 65.62 129 PRO A C 1
ATOM 984 O O . PRO A 1 129 ? -40.385 -2.544 60.388 1.00 65.62 129 PRO A O 1
ATOM 987 N N . ASN A 1 130 ? -40.671 -2.567 58.158 1.00 69.88 130 ASN A N 1
ATOM 988 C CA . ASN A 1 130 ? -40.586 -4.012 57.985 1.00 69.88 130 ASN A CA 1
ATOM 989 C C . ASN A 1 130 ? -39.569 -4.268 56.880 1.00 69.88 130 ASN A C 1
ATOM 991 O O . ASN A 1 130 ? -39.804 -3.851 55.747 1.00 69.88 130 ASN A O 1
ATOM 995 N N . ASP A 1 131 ? -38.469 -4.944 57.196 1.00 72.75 131 ASP A N 1
ATOM 996 C CA . ASP A 1 131 ? -37.349 -5.111 56.276 1.00 72.75 131 ASP A CA 1
ATOM 997 C C . ASP A 1 131 ? -37.414 -6.469 55.573 1.00 72.75 131 ASP A C 1
ATOM 999 O O . ASP A 1 131 ? -37.620 -7.503 56.210 1.00 72.75 131 ASP A O 1
ATOM 1003 N N . ALA A 1 132 ? -37.159 -6.477 54.269 1.00 74.94 132 ALA A N 1
ATOM 1004 C CA . ALA A 1 132 ? -36.753 -7.651 53.513 1.00 74.94 132 ALA A CA 1
ATOM 1005 C C . ALA A 1 132 ? -35.244 -7.575 53.282 1.00 74.94 132 ALA A C 1
ATOM 1007 O O . ALA A 1 132 ? -34.720 -6.524 52.912 1.00 74.94 132 ALA A O 1
ATOM 1008 N N . THR A 1 133 ? -34.546 -8.690 53.455 1.00 77.62 133 THR A N 1
ATOM 1009 C CA . THR A 1 133 ? -33.105 -8.798 53.221 1.00 77.62 133 THR A CA 1
ATOM 1010 C C . THR 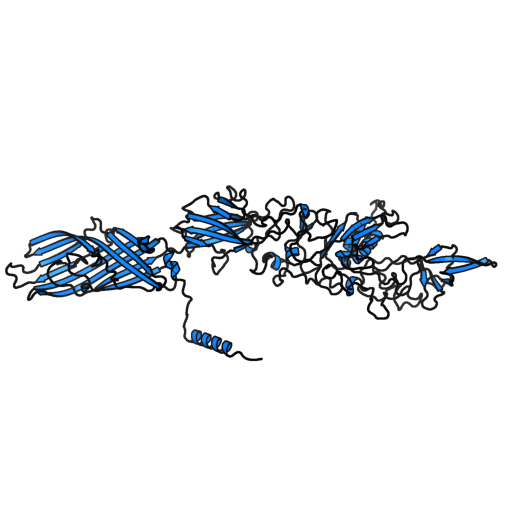A 1 133 ? -32.817 -9.981 52.313 1.00 77.62 133 THR A C 1
ATOM 1012 O O . THR A 1 133 ? -33.420 -11.040 52.475 1.00 77.62 133 THR A O 1
ATOM 1015 N N . LEU A 1 134 ? -31.878 -9.826 51.386 1.00 81.75 134 LEU A N 1
ATOM 1016 C CA . LEU A 1 134 ? -31.416 -10.920 50.537 1.00 81.75 134 LEU A CA 1
ATOM 1017 C C . LEU A 1 134 ? -29.893 -10.898 50.461 1.00 81.75 134 LEU A C 1
ATOM 1019 O O . LEU A 1 134 ? -29.288 -9.835 50.318 1.00 81.75 134 LEU A O 1
ATOM 1023 N N . LEU A 1 135 ? -29.289 -12.078 50.543 1.00 84.06 135 LEU A N 1
ATOM 1024 C CA . LEU A 1 135 ? -27.867 -12.312 50.337 1.00 84.06 135 LEU A CA 1
ATOM 1025 C C . LEU A 1 135 ? -27.696 -13.332 49.209 1.00 84.06 135 LEU A C 1
ATOM 1027 O O . LEU A 1 135 ? -28.338 -14.375 49.207 1.00 84.06 135 LEU A O 1
ATOM 1031 N N . LEU A 1 136 ? -26.826 -13.025 48.256 1.00 87.19 136 LEU A N 1
ATOM 1032 C CA . LEU A 1 136 ? -26.464 -13.862 47.122 1.00 87.19 136 LEU A CA 1
ATOM 1033 C C . LEU A 1 136 ? -24.977 -14.198 47.212 1.00 87.19 136 LEU A C 1
ATOM 1035 O O . LEU A 1 136 ? -24.137 -13.314 47.388 1.00 87.19 136 LEU A O 1
ATOM 1039 N N . ARG A 1 137 ? -24.653 -15.480 47.064 1.00 86.12 137 ARG A N 1
ATOM 1040 C CA . ARG A 1 137 ? -23.278 -15.987 46.978 1.00 86.12 137 ARG A CA 1
ATOM 1041 C C . ARG A 1 137 ? -23.150 -16.913 45.784 1.00 86.12 137 ARG A C 1
ATOM 1043 O O . ARG A 1 137 ? -24.117 -17.575 45.409 1.00 86.12 137 ARG A O 1
ATOM 1050 N N . MET A 1 138 ? -21.961 -16.987 45.200 1.00 85.81 138 MET A N 1
ATOM 1051 C CA . MET A 1 138 ? -21.718 -17.822 44.025 1.00 85.81 138 MET A CA 1
ATOM 1052 C C . MET A 1 138 ? -20.379 -18.535 44.109 1.00 85.81 138 MET A C 1
ATOM 1054 O O . MET A 1 138 ? -19.396 -17.967 44.575 1.00 85.81 138 MET A O 1
ATOM 1058 N N . ASP A 1 139 ? -20.350 -19.759 43.592 1.00 82.75 139 ASP A N 1
ATOM 1059 C CA . ASP A 1 139 ? -19.133 -20.510 43.310 1.00 82.75 139 ASP A CA 1
ATOM 1060 C C . ASP A 1 139 ? -19.130 -20.835 41.814 1.00 82.75 139 ASP A C 1
ATOM 1062 O O . ASP A 1 139 ? -19.794 -21.763 41.340 1.00 82.75 139 ASP A O 1
ATOM 1066 N N . THR A 1 140 ? -18.406 -20.017 41.053 1.00 83.81 140 THR A N 1
ATOM 1067 C CA . THR A 1 140 ? -18.308 -20.138 39.596 1.00 83.81 140 THR A CA 1
ATOM 1068 C C . THR A 1 140 ? -17.504 -21.370 39.176 1.00 83.81 140 THR A C 1
ATOM 1070 O O . THR A 1 140 ? -17.776 -21.925 38.114 1.00 83.81 140 THR A O 1
ATOM 1073 N N . ASN A 1 141 ? -16.597 -21.878 40.021 1.00 81.56 141 ASN A N 1
ATOM 1074 C CA . ASN A 1 141 ? -15.847 -23.109 39.745 1.00 81.56 141 ASN A CA 1
ATOM 1075 C C . ASN A 1 141 ? -16.748 -24.342 39.865 1.00 81.56 141 ASN A C 1
ATOM 1077 O O . ASN A 1 141 ? -16.685 -25.245 39.033 1.00 81.56 141 ASN A O 1
ATOM 1081 N N . ALA A 1 142 ? -17.616 -24.364 40.877 1.00 83.94 142 ALA A N 1
ATOM 1082 C CA . ALA A 1 142 ? -18.620 -25.411 41.050 1.00 83.94 142 ALA A CA 1
ATOM 1083 C C . ALA A 1 142 ? -19.899 -25.175 40.219 1.00 83.94 142 ALA A C 1
ATOM 1085 O O . ALA A 1 142 ? -20.787 -26.025 40.223 1.00 83.94 142 ALA A O 1
ATOM 1086 N N . SER A 1 143 ? -19.990 -24.054 39.493 1.00 86.44 143 SER A N 1
ATOM 1087 C CA . SER A 1 143 ? -21.157 -23.646 38.696 1.00 86.44 143 SER A CA 1
ATOM 1088 C C . SER A 1 143 ? -22.466 -23.603 39.495 1.00 86.44 143 SER A C 1
ATOM 1090 O O . SER A 1 143 ? -23.508 -24.068 39.029 1.00 86.44 143 SER A O 1
ATOM 1092 N N . ILE A 1 144 ? -22.423 -23.044 40.706 1.00 89.38 144 ILE A N 1
ATOM 1093 C CA . ILE A 1 144 ? -23.578 -22.952 41.610 1.00 89.38 144 ILE A CA 1
ATOM 1094 C C . ILE A 1 144 ? -23.723 -21.558 42.227 1.00 89.38 144 ILE A C 1
ATOM 1096 O O . ILE A 1 144 ? -22.752 -20.818 42.382 1.00 89.38 144 ILE A O 1
ATOM 1100 N N . TYR A 1 145 ? -24.943 -21.225 42.636 1.00 89.56 145 TYR A N 1
ATOM 1101 C CA . TYR A 1 145 ? -25.249 -20.066 43.466 1.00 89.56 145 TYR A CA 1
ATOM 1102 C C . TYR A 1 145 ? -26.107 -20.453 44.674 1.00 89.56 145 TYR A C 1
ATOM 1104 O O . TYR A 1 145 ? -26.761 -21.500 44.701 1.00 89.56 145 TYR A O 1
ATOM 1112 N N . GLN A 1 146 ? -26.087 -19.588 45.680 1.00 85.56 146 GLN A N 1
ATOM 1113 C CA . GLN A 1 146 ? -26.861 -19.691 46.908 1.00 85.56 146 GLN A CA 1
ATOM 1114 C C . GLN A 1 146 ? -27.537 -18.353 47.185 1.00 85.56 146 GLN A C 1
ATOM 1116 O O . GLN A 1 146 ? -26.947 -17.293 46.970 1.00 85.56 146 GLN A O 1
ATOM 1121 N N . ILE A 1 147 ? -28.763 -18.422 47.690 1.00 83.00 147 ILE A N 1
ATOM 1122 C CA . ILE A 1 147 ? -29.518 -17.269 48.160 1.00 83.00 147 ILE A CA 1
ATOM 1123 C C . ILE A 1 147 ? -29.965 -17.494 49.603 1.00 83.00 147 ILE A C 1
ATOM 1125 O O . ILE A 1 147 ? -30.492 -18.557 49.925 1.00 83.00 147 ILE A O 1
ATOM 1129 N N . ASP A 1 148 ? -29.792 -16.477 50.439 1.00 76.69 148 ASP A N 1
ATOM 1130 C CA . ASP A 1 148 ? -30.279 -16.461 51.815 1.00 76.69 148 ASP A CA 1
ATOM 1131 C C . ASP A 1 148 ? -31.275 -15.305 51.945 1.00 76.69 148 ASP A C 1
ATOM 1133 O O . ASP A 1 148 ? -30.924 -14.133 51.766 1.00 76.69 148 ASP A O 1
ATOM 1137 N N . PHE A 1 149 ? -32.539 -15.642 52.197 1.00 73.06 149 PHE A N 1
ATOM 1138 C CA . PHE A 1 149 ? -33.606 -14.668 52.392 1.00 73.06 149 PHE A CA 1
ATOM 1139 C C . PHE A 1 149 ? -33.846 -14.456 53.884 1.00 73.06 149 PHE A C 1
ATOM 1141 O O . PHE A 1 149 ? -33.977 -15.411 54.645 1.00 73.06 149 PHE A O 1
ATOM 1148 N N . GLY A 1 150 ? -33.971 -13.199 54.290 1.00 69.25 150 GLY A N 1
ATOM 1149 C CA . GLY A 1 150 ? -34.340 -12.839 55.650 1.00 69.25 150 GLY A CA 1
ATOM 1150 C C . GLY A 1 150 ? -35.343 -11.699 55.681 1.00 69.25 150 GLY A C 1
ATOM 1151 O O . GLY A 1 150 ? -35.535 -10.986 54.697 1.00 69.25 150 GLY A O 1
ATOM 1152 N N . GLY A 1 151 ? -35.970 -11.500 56.832 1.00 66.00 151 GLY A N 1
ATOM 1153 C CA . GLY A 1 151 ? -36.853 -10.364 57.040 1.00 66.00 151 GLY A CA 1
ATOM 1154 C C . GLY A 1 151 ? -37.091 -10.040 58.506 1.00 66.00 151 GLY A C 1
ATOM 1155 O O . GLY A 1 151 ? -36.912 -10.881 59.390 1.00 66.00 151 GLY A O 1
ATOM 1156 N N . PHE A 1 152 ? -37.495 -8.803 58.757 1.00 66.12 152 PHE A N 1
ATOM 1157 C CA . PHE A 1 152 ? -37.876 -8.301 60.070 1.00 66.12 152 PHE A CA 1
ATOM 1158 C C . PHE A 1 152 ? -39.273 -7.690 59.987 1.00 66.12 152 PHE A C 1
ATOM 1160 O O . PHE A 1 152 ? -39.522 -6.835 59.141 1.00 66.12 152 PHE A O 1
ATOM 1167 N N . PHE A 1 153 ? -40.172 -8.128 60.865 1.00 66.75 153 PHE A N 1
ATOM 1168 C CA . PHE A 1 153 ? -41.579 -7.748 60.854 1.00 66.75 153 PHE A CA 1
ATOM 1169 C C . PHE A 1 153 ? -42.006 -7.254 62.227 1.00 66.75 153 PHE A C 1
ATOM 1171 O O . PHE A 1 153 ? -41.701 -7.858 63.252 1.00 66.75 153 PHE A O 1
ATOM 1178 N N . ASN A 1 154 ? -42.777 -6.182 62.252 1.00 67.25 154 ASN A N 1
ATOM 1179 C CA . ASN A 1 154 ? -43.527 -5.774 63.421 1.00 67.25 154 ASN A CA 1
ATOM 1180 C C . ASN A 1 154 ? -44.907 -6.417 63.337 1.00 67.25 154 ASN A C 1
ATOM 1182 O O . ASN A 1 154 ? -45.681 -6.114 62.430 1.00 67.25 154 ASN A O 1
ATOM 1186 N N . ALA A 1 155 ? -45.208 -7.311 64.275 1.00 67.50 155 ALA A N 1
ATOM 1187 C CA . ALA A 1 155 ? -46.489 -7.994 64.321 1.00 67.50 155 ALA A CA 1
ATOM 1188 C C . ALA A 1 155 ? -47.308 -7.578 65.544 1.00 67.50 155 ALA A C 1
ATOM 1190 O O . ALA A 1 155 ? -46.783 -7.314 66.633 1.00 67.50 155 ALA A O 1
ATOM 1191 N N . GLU A 1 156 ? -48.615 -7.545 65.331 1.00 69.94 156 GLU A N 1
ATOM 1192 C CA . GLU A 1 156 ? -49.644 -7.440 66.347 1.00 69.94 156 GLU A CA 1
ATOM 1193 C C . GLU A 1 156 ? -50.200 -8.844 66.600 1.00 69.94 156 GLU A C 1
ATOM 1195 O O . GLU A 1 156 ? -50.834 -9.451 65.732 1.00 69.94 156 GLU A O 1
ATOM 1200 N N . LEU A 1 157 ? -49.936 -9.376 67.791 1.00 69.88 157 LEU A N 1
ATOM 1201 C CA . LEU A 1 157 ? -50.493 -10.640 68.250 1.00 69.88 157 LEU A CA 1
ATOM 1202 C C . LEU A 1 157 ? -51.760 -10.339 69.046 1.00 69.88 157 LEU A C 1
ATOM 1204 O O . LEU A 1 157 ? -51.703 -9.680 70.084 1.00 69.88 157 LEU A O 1
ATOM 1208 N N . THR A 1 158 ? -52.897 -10.827 68.564 1.00 71.06 158 THR A N 1
ATOM 1209 C CA . THR A 1 158 ? -54.172 -10.768 69.280 1.00 71.06 158 THR A CA 1
ATOM 1210 C C . THR A 1 158 ? -54.492 -12.145 69.831 1.00 71.06 158 THR A C 1
ATOM 1212 O O . THR A 1 158 ? -54.629 -13.096 69.067 1.00 71.06 158 THR A O 1
ATOM 1215 N N . GLU A 1 159 ? -54.627 -12.242 71.147 1.00 69.19 159 GLU A N 1
ATOM 1216 C CA . GLU A 1 159 ? -54.937 -13.475 71.860 1.00 69.19 159 GLU A CA 1
ATOM 1217 C C . GLU A 1 159 ? -56.287 -13.329 72.568 1.00 69.19 159 GLU A C 1
ATOM 1219 O O . GLU A 1 159 ? -56.512 -12.377 73.322 1.00 69.19 159 GLU A O 1
ATOM 1224 N N . THR A 1 160 ? -57.208 -14.262 72.340 1.00 67.88 160 THR A N 1
ATOM 1225 C CA . THR A 1 160 ? -58.523 -14.282 72.991 1.00 67.88 160 THR A CA 1
ATOM 1226 C C . THR A 1 160 ? -58.661 -15.515 73.877 1.00 67.88 160 THR A C 1
ATOM 1228 O O . THR A 1 160 ? -58.606 -16.635 73.379 1.00 67.88 160 THR A O 1
ATOM 1231 N N . PHE A 1 161 ? -58.921 -15.305 75.170 1.00 66.88 161 PHE A N 1
ATOM 1232 C CA . PHE A 1 161 ? -59.085 -16.339 76.195 1.00 66.88 161 PHE A CA 1
ATOM 1233 C C . PHE A 1 161 ? -60.410 -16.125 76.935 1.00 66.88 161 PHE A C 1
ATOM 1235 O O . PHE A 1 161 ? -60.624 -15.052 77.497 1.00 66.88 161 PHE A O 1
ATOM 1242 N N . ASN A 1 162 ? -61.322 -17.105 76.954 1.00 63.81 162 ASN A N 1
ATOM 1243 C CA . ASN A 1 162 ? -62.623 -16.988 77.645 1.00 63.81 162 ASN A CA 1
ATOM 1244 C C . ASN A 1 162 ? -63.425 -15.710 77.288 1.00 63.81 162 ASN A C 1
ATOM 1246 O O . ASN A 1 162 ? -64.128 -15.140 78.122 1.00 63.81 162 ASN A O 1
ATOM 1250 N N . GLY A 1 163 ? -63.301 -15.227 76.045 1.00 65.31 163 GLY A N 1
ATOM 1251 C CA . GLY A 1 163 ? -63.930 -13.983 75.577 1.00 65.31 163 GLY A CA 1
ATOM 1252 C C . GLY A 1 163 ? -63.204 -12.686 75.972 1.00 65.31 163 GLY A C 1
ATOM 1253 O O . GLY A 1 163 ? -63.631 -11.608 75.560 1.00 65.31 163 GLY A O 1
ATOM 1254 N N . PHE A 1 164 ? -62.101 -12.762 76.721 1.00 64.62 164 PHE A N 1
ATOM 1255 C CA . PHE A 1 164 ? -61.199 -11.643 77.001 1.00 64.62 164 PHE A CA 1
ATOM 1256 C C . PHE A 1 164 ? -60.118 -11.559 75.919 1.00 64.62 164 PHE A C 1
ATOM 1258 O O . PHE A 1 164 ? -59.496 -12.567 75.607 1.00 64.62 164 PHE A O 1
ATOM 1265 N N . THR A 1 165 ? -59.898 -10.378 75.336 1.00 75.00 165 THR A N 1
ATOM 1266 C CA . THR A 1 165 ? -58.919 -10.179 74.252 1.00 75.00 165 THR A CA 1
ATOM 1267 C C . THR A 1 165 ? -57.751 -9.329 74.736 1.00 75.00 165 THR A C 1
ATOM 1269 O O . THR A 1 165 ? -57.964 -8.251 75.291 1.00 75.00 165 THR A O 1
ATOM 1272 N N . ILE A 1 166 ? -56.530 -9.811 74.511 1.00 69.62 166 ILE A N 1
ATOM 1273 C CA . ILE A 1 166 ? -55.274 -9.104 74.763 1.00 69.62 166 ILE A CA 1
ATOM 1274 C C . ILE A 1 166 ? -54.577 -8.908 73.423 1.00 69.62 166 ILE A C 1
ATOM 1276 O O . ILE A 1 166 ? -54.490 -9.835 72.623 1.00 69.62 166 ILE A O 1
ATOM 1280 N N . THR A 1 167 ? -54.056 -7.707 73.196 1.00 71.69 167 THR A N 1
ATOM 1281 C CA . THR A 1 167 ? -53.281 -7.398 71.997 1.00 71.69 167 THR A CA 1
ATOM 1282 C C . THR A 1 167 ? -51.885 -6.951 72.401 1.00 71.69 167 THR A C 1
ATOM 1284 O O . THR A 1 167 ? -51.726 -5.944 73.092 1.00 71.69 167 THR A O 1
ATOM 1287 N N . ASN A 1 168 ? -50.879 -7.720 71.986 1.00 66.62 168 ASN A N 1
ATOM 1288 C CA . ASN A 1 168 ? -49.475 -7.492 72.297 1.00 66.62 168 ASN A CA 1
ATOM 1289 C C . ASN A 1 168 ? -48.677 -7.204 71.026 1.00 66.62 168 ASN A C 1
ATOM 1291 O O . ASN A 1 168 ? -48.858 -7.824 69.981 1.00 66.62 168 ASN A O 1
ATOM 1295 N N . TRP A 1 169 ? -47.738 -6.271 71.149 1.00 64.56 169 TRP A N 1
ATOM 1296 C CA . TRP A 1 169 ? -46.803 -5.924 70.088 1.00 64.56 169 TRP A CA 1
ATOM 1297 C C . TRP A 1 169 ? -45.536 -6.745 70.244 1.00 64.56 169 TRP A C 1
ATOM 1299 O O . TRP A 1 169 ? -44.903 -6.700 71.300 1.00 64.56 169 TRP A O 1
ATOM 1309 N N . THR A 1 170 ? -45.143 -7.492 69.216 1.00 61.09 170 THR A N 1
ATOM 1310 C CA . THR A 1 170 ? -43.914 -8.291 69.267 1.00 61.09 170 THR A CA 1
ATOM 1311 C C . THR A 1 170 ? -43.153 -8.172 67.946 1.00 61.09 170 THR A C 1
ATOM 1313 O O . THR A 1 170 ? -43.730 -8.412 66.884 1.00 61.09 170 THR A O 1
ATOM 1316 N N . PRO A 1 171 ? -41.866 -7.780 67.973 1.00 57.88 171 PRO A N 1
ATOM 1317 C CA . PRO A 1 171 ? -41.025 -7.868 66.791 1.00 57.88 171 PRO A CA 1
ATOM 1318 C C . PRO A 1 171 ? -40.776 -9.342 66.452 1.00 57.88 171 PRO A C 1
ATOM 1320 O O . PRO A 1 171 ? -40.423 -10.136 67.323 1.00 57.88 171 PRO A O 1
ATOM 1323 N N . LEU A 1 172 ? -40.940 -9.695 65.183 1.00 56.97 172 LEU A N 1
ATOM 1324 C CA . LEU A 1 172 ? -40.697 -11.024 64.639 1.00 56.97 172 LEU A CA 1
ATOM 1325 C C . LEU A 1 172 ? -39.561 -10.957 63.624 1.00 56.97 172 LEU A C 1
ATOM 1327 O O . LEU A 1 172 ? -39.496 -10.060 62.788 1.00 56.97 172 LEU A O 1
ATOM 1331 N N . SER A 1 173 ? -38.666 -11.937 63.670 1.00 55.66 173 SER A N 1
ATOM 1332 C CA . SER A 1 173 ? -37.565 -12.046 62.719 1.00 55.66 173 SER A CA 1
ATOM 1333 C C . SER A 1 173 ? -37.697 -13.349 61.939 1.00 55.66 173 SER A C 1
ATOM 1335 O O . SER A 1 173 ? -37.651 -14.436 62.513 1.00 55.66 173 SER A O 1
ATOM 1337 N N . LEU A 1 174 ? -37.776 -13.242 60.616 1.00 54.53 174 LEU A N 1
ATOM 1338 C CA . LEU A 1 174 ? -37.423 -14.317 59.694 1.00 54.53 174 LEU A CA 1
ATOM 1339 C C . LEU A 1 174 ? -35.906 -14.259 59.513 1.00 54.53 174 LEU A C 1
ATOM 1341 O O . LEU A 1 174 ? -35.406 -13.809 58.489 1.00 54.53 174 LEU A O 1
ATOM 1345 N N . ARG A 1 175 ? -35.151 -14.584 60.563 1.00 49.50 175 ARG A N 1
ATOM 1346 C CA . ARG A 1 175 ? -33.713 -14.823 60.412 1.00 49.50 175 ARG A CA 1
ATOM 1347 C C . ARG A 1 175 ? -33.504 -16.319 60.431 1.00 49.50 175 ARG A C 1
ATOM 1349 O O . ARG A 1 175 ? -34.060 -16.989 61.298 1.00 49.50 175 ARG A O 1
ATOM 1356 N N . ASP A 1 176 ? -32.706 -16.802 59.486 1.00 48.53 176 ASP A N 1
ATOM 1357 C CA . ASP A 1 176 ? -32.262 -18.186 59.432 1.00 48.53 176 ASP A CA 1
ATOM 1358 C C . ASP A 1 176 ? -31.869 -18.665 60.828 1.00 48.53 176 ASP A C 1
ATOM 1360 O O . ASP A 1 176 ? -30.998 -18.096 61.500 1.00 48.53 176 ASP A O 1
ATOM 1364 N N . ALA A 1 177 ? -32.562 -19.699 61.291 1.00 37.91 177 ALA A N 1
ATOM 1365 C CA . ALA A 1 177 ? -32.287 -20.333 62.559 1.00 37.91 177 ALA A CA 1
ATOM 1366 C C . ALA A 1 177 ? -30.908 -21.009 62.489 1.00 37.91 177 ALA A C 1
ATOM 1368 O O . ALA A 1 177 ? -30.795 -22.163 62.087 1.00 37.91 177 ALA A O 1
ATOM 1369 N N . LYS A 1 178 ? -29.870 -20.243 62.859 1.00 39.44 178 LYS A N 1
ATOM 1370 C CA . LYS A 1 178 ? -28.554 -20.596 63.438 1.00 39.44 178 LYS A CA 1
ATOM 1371 C C . LYS A 1 178 ? -27.471 -19.624 62.956 1.00 39.44 178 LYS A C 1
ATOM 1373 O O . LYS A 1 178 ? -26.578 -19.982 62.197 1.00 39.44 178 LYS A O 1
ATOM 1378 N N . TRP A 1 179 ? -27.465 -18.418 63.516 1.00 32.03 179 TRP A N 1
ATOM 1379 C CA . TRP A 1 179 ? -26.235 -17.630 63.645 1.00 32.03 179 TRP A CA 1
ATOM 1380 C C . TRP A 1 179 ? -25.862 -17.530 65.127 1.00 32.03 179 TRP A C 1
ATOM 1382 O O . TRP A 1 179 ? -26.019 -16.489 65.758 1.00 32.03 179 TRP A O 1
ATOM 1392 N N . ASN A 1 180 ? -25.395 -18.636 65.716 1.00 30.20 180 ASN A N 1
ATOM 1393 C CA . ASN A 1 180 ? -24.671 -18.559 66.986 1.00 30.20 180 ASN A CA 1
ATOM 1394 C C . ASN A 1 180 ? -23.222 -18.206 66.649 1.00 30.20 180 ASN A C 1
ATOM 1396 O O . ASN A 1 180 ? -22.542 -18.979 65.981 1.00 30.20 180 ASN A O 1
ATOM 1400 N N . GLY A 1 181 ? -22.791 -17.013 67.062 1.00 32.31 181 GLY A N 1
ATOM 1401 C CA . GLY A 1 181 ? -21.539 -16.351 66.685 1.00 32.31 181 GLY A CA 1
ATOM 1402 C C . GLY A 1 181 ? -20.233 -17.015 67.139 1.00 32.31 181 GLY A C 1
ATOM 1403 O O . GLY A 1 181 ? -19.340 -16.325 67.617 1.00 32.31 181 GLY A O 1
ATOM 1404 N N . THR A 1 182 ? -20.073 -18.322 66.958 1.00 26.03 182 THR A N 1
ATOM 1405 C CA . THR A 1 182 ? -18.821 -19.046 67.189 1.00 26.03 182 THR A CA 1
ATOM 1406 C C . THR A 1 182 ? -18.689 -20.200 66.193 1.00 26.03 182 THR A C 1
ATOM 1408 O O . THR A 1 182 ? -19.335 -21.230 66.331 1.00 26.03 182 THR A O 1
ATOM 1411 N N . ASN A 1 183 ? -17.839 -19.999 65.179 1.00 33.19 183 ASN A N 1
ATOM 1412 C CA . ASN A 1 183 ? -17.214 -20.995 64.296 1.00 33.19 183 ASN A CA 1
ATOM 1413 C C . ASN A 1 183 ? -17.931 -22.354 64.147 1.00 33.19 183 ASN A C 1
ATOM 1415 O O . ASN A 1 183 ? -17.525 -23.345 64.750 1.00 33.19 183 ASN A O 1
ATOM 1419 N N . ALA A 1 184 ? -18.911 -22.415 63.244 1.00 26.84 184 ALA A N 1
ATOM 1420 C CA . ALA A 1 184 ? -19.248 -23.620 62.491 1.00 26.84 184 ALA A CA 1
ATOM 1421 C C . ALA A 1 184 ? -19.927 -23.213 61.173 1.00 26.84 184 ALA A C 1
ATOM 1423 O O . ALA A 1 184 ? -21.073 -22.774 61.161 1.00 26.84 184 ALA A O 1
ATOM 1424 N N . VAL A 1 185 ? -19.200 -23.352 60.060 1.00 33.44 185 VAL A N 1
ATOM 1425 C CA . VAL A 1 185 ? -19.760 -23.320 58.704 1.00 33.44 185 VAL A CA 1
ATOM 1426 C C . VAL A 1 185 ? -20.608 -24.581 58.544 1.00 33.44 185 VAL A C 1
ATOM 1428 O O . VAL A 1 185 ? -20.086 -25.668 58.308 1.00 33.44 185 VAL A O 1
ATOM 1431 N N . LEU A 1 186 ? -21.916 -24.446 58.731 1.00 28.58 186 LEU A N 1
ATOM 1432 C CA . LEU A 1 186 ? -22.911 -25.460 58.403 1.00 28.58 186 LEU A CA 1
ATOM 1433 C C . LEU A 1 186 ? -23.886 -24.816 57.421 1.00 28.58 186 LEU A C 1
ATOM 1435 O O . LEU A 1 186 ? -24.746 -24.028 57.799 1.00 28.58 186 LEU A O 1
ATOM 1439 N N . TRP A 1 187 ? -23.650 -25.116 56.146 1.00 39.38 187 TRP A N 1
ATOM 1440 C CA . TRP A 1 187 ? -24.410 -24.673 54.984 1.00 39.38 187 TRP A CA 1
ATOM 1441 C C . TRP A 1 187 ? -25.903 -24.950 55.173 1.00 39.38 187 TRP A C 1
ATOM 1443 O O . TRP A 1 187 ? -26.295 -26.110 55.310 1.00 39.38 187 TRP A O 1
ATOM 1453 N N . LEU A 1 188 ? -26.741 -23.916 55.117 1.00 44.78 188 LEU A N 1
ATOM 1454 C CA . LEU A 1 188 ? -28.124 -24.125 54.704 1.00 44.78 188 LEU A CA 1
ATOM 1455 C C . LEU A 1 188 ? -28.103 -24.611 53.244 1.00 44.78 188 LEU A C 1
ATOM 1457 O O . LEU A 1 188 ? -27.346 -24.142 52.398 1.00 44.78 188 LEU A O 1
ATOM 1461 N N . THR A 1 189 ? -28.853 -25.676 53.009 1.00 54.12 189 THR A N 1
ATOM 1462 C CA . THR A 1 189 ? -28.574 -26.800 52.102 1.00 54.12 189 THR A CA 1
ATOM 1463 C C . THR A 1 189 ? -28.942 -26.599 50.630 1.00 54.12 189 THR A C 1
ATOM 1465 O O . THR A 1 189 ? -28.815 -27.535 49.839 1.00 54.12 189 THR A O 1
ATOM 1468 N N . ASN A 1 190 ? -29.363 -25.401 50.227 1.00 66.50 190 ASN A N 1
ATOM 1469 C CA . ASN A 1 190 ? -29.918 -25.174 48.894 1.00 66.50 190 ASN A CA 1
ATOM 1470 C C . ASN A 1 190 ? -28.901 -24.492 47.976 1.00 66.50 190 ASN A C 1
ATOM 1472 O O . ASN A 1 190 ? -28.705 -23.280 48.012 1.00 66.50 190 ASN A O 1
ATOM 1476 N N . ARG A 1 191 ? -28.246 -25.307 47.147 1.00 80.56 191 ARG A N 1
ATOM 1477 C CA . ARG A 1 191 ? -27.361 -24.865 46.064 1.00 80.56 191 ARG A CA 1
ATOM 1478 C C . ARG A 1 191 ? -28.107 -25.010 44.751 1.00 80.56 191 ARG A C 1
ATOM 1480 O O . ARG A 1 191 ? -28.629 -26.084 44.456 1.00 80.56 191 ARG A O 1
ATOM 1487 N N . PHE A 1 192 ? -28.131 -23.949 43.964 1.00 87.69 192 PHE A N 1
ATOM 1488 C CA . PHE A 1 192 ? -28.800 -23.926 42.673 1.00 87.69 192 PHE A CA 1
ATOM 1489 C C . PHE A 1 192 ? -27.756 -23.870 41.560 1.00 87.69 192 PHE A C 1
ATOM 1491 O O . PHE A 1 192 ? -26.741 -23.193 41.727 1.00 87.69 192 PHE A O 1
ATOM 1498 N N . PRO A 1 193 ? -27.955 -24.577 40.439 1.00 89.81 193 PRO A N 1
ATOM 1499 C CA . PRO A 1 193 ? -27.025 -24.504 39.323 1.00 89.81 193 PRO A CA 1
ATOM 1500 C C . PRO A 1 193 ? -27.033 -23.096 38.725 1.00 89.81 193 PRO A C 1
ATOM 1502 O O . PRO A 1 193 ? -28.097 -22.505 38.531 1.00 89.81 193 PRO A O 1
ATOM 1505 N N . LEU A 1 194 ? -25.855 -22.567 38.396 1.00 86.44 194 LEU A N 1
ATOM 1506 C CA . LEU A 1 194 ? -25.766 -21.374 37.560 1.00 86.44 194 LEU A CA 1
ATOM 1507 C C . LEU A 1 194 ? -26.343 -21.699 36.171 1.00 86.44 194 LEU A C 1
ATOM 1509 O O . LEU A 1 194 ? -26.041 -22.762 35.617 1.00 86.44 194 LEU A O 1
ATOM 1513 N N . PRO A 1 195 ? -27.166 -20.813 35.585 1.00 83.00 195 PRO A N 1
ATOM 1514 C CA . PRO A 1 195 ? -27.710 -21.046 34.260 1.00 83.00 195 PRO A CA 1
ATOM 1515 C C . PRO A 1 195 ? -26.590 -21.140 33.223 1.00 83.00 195 PRO A C 1
ATOM 1517 O O . PRO A 1 195 ? -25.569 -20.456 33.314 1.00 83.00 195 PRO A O 1
ATOM 1520 N N . ALA A 1 196 ? -26.794 -21.964 32.196 1.00 73.69 196 ALA A N 1
ATOM 1521 C CA . ALA A 1 196 ? -25.810 -22.145 31.129 1.00 73.69 196 ALA A CA 1
ATOM 1522 C C . ALA A 1 196 ? -25.627 -20.890 30.253 1.00 73.69 196 ALA A C 1
ATOM 1524 O O . ALA A 1 196 ? -24.589 -20.759 29.607 1.00 73.69 196 ALA A O 1
ATOM 1525 N N . ARG A 1 197 ? -26.618 -19.981 30.240 1.00 68.19 197 ARG A N 1
ATOM 1526 C CA . ARG A 1 197 ? -26.623 -18.724 29.475 1.00 68.19 197 ARG A CA 1
ATOM 1527 C C . ARG A 1 197 ? -27.308 -17.586 30.217 1.00 68.19 197 ARG A C 1
ATOM 1529 O O . ARG A 1 197 ? -28.215 -17.828 31.013 1.00 68.19 197 ARG A O 1
ATOM 1536 N N . GLY A 1 198 ? -26.903 -16.357 29.910 1.00 69.69 198 GLY A N 1
ATOM 1537 C CA . GLY A 1 198 ? -27.498 -15.143 30.468 1.00 69.69 198 GLY A CA 1
ATOM 1538 C C . GLY A 1 198 ? -27.199 -14.954 31.957 1.00 69.69 198 GLY A C 1
ATOM 1539 O O . GLY A 1 198 ? -26.428 -15.713 32.553 1.00 69.69 198 GLY A O 1
ATOM 1540 N N . LEU A 1 199 ? -27.812 -13.919 32.541 1.00 78.19 199 LEU A N 1
ATOM 1541 C CA . LEU A 1 199 ? -27.614 -13.475 33.927 1.00 78.19 199 LEU A CA 1
ATOM 1542 C C . LEU A 1 199 ? -28.931 -13.408 34.714 1.00 78.19 199 LEU A C 1
ATOM 1544 O O . LEU A 1 199 ? -29.116 -12.524 35.544 1.00 78.19 199 LEU A O 1
ATOM 1548 N N . VAL A 1 200 ? -29.870 -14.312 34.439 1.00 84.75 200 VAL A N 1
ATOM 1549 C CA . VAL A 1 200 ? -31.100 -14.420 35.233 1.00 84.75 200 VAL A CA 1
ATOM 1550 C C . VAL A 1 200 ? -30.967 -15.606 36.174 1.00 84.75 200 VAL A C 1
ATOM 1552 O O . VAL A 1 200 ? -30.898 -16.745 35.722 1.00 84.75 200 VAL A O 1
ATOM 1555 N N . LEU A 1 201 ? -30.927 -15.348 37.478 1.00 89.00 201 LEU A N 1
ATOM 1556 C CA . LEU A 1 201 ? -30.972 -16.383 38.507 1.00 89.00 201 LEU A CA 1
ATOM 1557 C C . LEU A 1 201 ? -32.397 -16.475 39.026 1.00 89.00 201 LEU A C 1
ATOM 1559 O O . LEU A 1 201 ? -32.858 -15.601 39.753 1.00 89.00 201 LEU A O 1
ATOM 1563 N N . SER A 1 202 ? -33.104 -17.537 38.668 1.00 91.44 202 SER A N 1
ATOM 1564 C CA . SER A 1 202 ? -34.489 -17.730 39.087 1.00 91.44 202 SER A CA 1
ATOM 1565 C C . SER A 1 202 ? -34.708 -19.124 39.628 1.00 91.44 202 SER A C 1
ATOM 1567 O O . SER A 1 202 ? -34.101 -20.085 39.156 1.00 91.44 202 SER A O 1
ATOM 1569 N N . GLY A 1 203 ? -35.625 -19.253 40.573 1.00 89.69 203 GLY A N 1
ATOM 1570 C CA . GLY A 1 203 ? -35.995 -20.552 41.093 1.00 89.69 203 GLY A CA 1
ATOM 1571 C C . GLY A 1 203 ? -37.048 -20.467 42.176 1.00 89.69 203 GLY A C 1
ATOM 1572 O O . GLY A 1 203 ? -37.612 -19.410 42.466 1.00 89.69 203 GLY A O 1
ATOM 1573 N N . SER A 1 204 ? -37.318 -21.625 42.760 1.00 88.69 204 SER A N 1
ATOM 1574 C CA . SER A 1 204 ? -38.205 -21.749 43.901 1.00 88.69 204 SER A CA 1
ATOM 1575 C C . SER A 1 204 ? -37.703 -22.822 44.849 1.00 88.69 204 SER A C 1
ATOM 1577 O O . SER A 1 204 ? -37.170 -23.838 44.400 1.00 88.69 204 SER A O 1
ATOM 1579 N N . VAL A 1 205 ? -37.929 -22.634 46.144 1.00 82.19 205 VAL A N 1
ATOM 1580 C CA . VAL A 1 205 ? -37.639 -23.636 47.165 1.00 82.19 205 VAL A CA 1
ATOM 1581 C C . VAL A 1 205 ? -38.801 -23.723 48.141 1.00 82.19 205 VAL A C 1
ATOM 1583 O O . VAL A 1 205 ? -39.356 -22.709 48.555 1.00 82.19 205 VAL A O 1
ATOM 1586 N N . SER A 1 206 ? -39.188 -24.950 48.470 1.00 81.69 206 SER A N 1
ATOM 1587 C CA . SER A 1 206 ? -40.219 -25.251 49.458 1.00 81.69 206 SER A CA 1
ATOM 1588 C C . SER A 1 206 ? -39.525 -25.760 50.713 1.00 81.69 206 SER A C 1
ATOM 1590 O O . SER A 1 206 ? -38.902 -26.819 50.663 1.00 81.69 206 SER A O 1
ATOM 1592 N N . LEU A 1 207 ? -39.610 -25.014 51.811 1.00 74.50 207 LEU A N 1
ATOM 1593 C CA . LEU A 1 207 ? -38.935 -25.343 53.067 1.00 74.50 207 LEU A CA 1
ATOM 1594 C C . LEU A 1 207 ? -39.947 -25.843 54.104 1.00 74.50 207 LEU A C 1
ATOM 1596 O O . LEU A 1 207 ? -40.985 -25.195 54.265 1.00 74.50 207 LEU A O 1
ATOM 1600 N N . PRO A 1 208 ? -39.675 -26.960 54.803 1.00 72.12 208 PRO A N 1
ATOM 1601 C CA . PRO A 1 208 ? -40.525 -27.430 55.890 1.00 72.12 208 PRO A CA 1
ATOM 1602 C C . PRO A 1 208 ? -40.557 -26.438 57.053 1.00 72.12 208 PRO A C 1
ATOM 1604 O O . PRO A 1 208 ? -39.519 -25.990 57.534 1.00 72.12 208 PRO A O 1
ATOM 1607 N N . LEU A 1 209 ? -41.753 -26.145 57.563 1.00 68.12 209 LEU A N 1
ATOM 1608 C CA . LEU A 1 209 ? -41.934 -25.301 58.750 1.00 68.12 209 LEU A CA 1
ATOM 1609 C C . LEU A 1 209 ? -41.322 -25.934 60.012 1.00 68.12 209 LEU A C 1
ATOM 1611 O O . LEU A 1 209 ? -40.890 -25.220 60.911 1.00 68.12 209 LEU A O 1
ATOM 1615 N N . ALA A 1 210 ? -41.227 -27.267 60.052 1.00 63.31 210 ALA A N 1
ATOM 1616 C CA . ALA A 1 210 ? -40.635 -28.016 61.160 1.00 63.31 210 ALA A CA 1
ATOM 1617 C C . ALA A 1 210 ? -39.108 -27.825 61.301 1.00 63.31 210 ALA A C 1
ATOM 1619 O O . ALA A 1 210 ? -38.553 -28.025 62.381 1.00 63.31 210 ALA A O 1
ATOM 1620 N N . ASP A 1 211 ? -38.414 -27.399 60.239 1.00 61.59 211 ASP A N 1
ATOM 1621 C CA . ASP A 1 211 ? -36.951 -27.258 60.249 1.00 61.59 211 ASP A CA 1
ATOM 1622 C C . ASP A 1 211 ? -36.464 -25.987 60.985 1.00 61.59 211 ASP A C 1
ATOM 1624 O O . ASP A 1 211 ? -35.258 -25.807 61.173 1.00 61.59 211 ASP A O 1
ATOM 1628 N N . TYR A 1 212 ? -37.377 -25.123 61.454 1.00 55.66 212 TYR A N 1
ATOM 1629 C CA . TYR A 1 212 ? -37.074 -23.878 62.171 1.00 55.66 212 TYR A CA 1
ATOM 1630 C C . TYR A 1 212 ? -37.298 -24.031 63.698 1.00 55.66 212 TYR A C 1
ATOM 1632 O O . TYR A 1 212 ? -38.442 -24.035 64.156 1.00 55.66 212 TYR A O 1
ATOM 1640 N N . PRO A 1 213 ? -36.233 -24.205 64.516 1.00 47.31 213 PRO A N 1
ATOM 1641 C CA . PRO A 1 213 ? -36.354 -24.539 65.938 1.00 47.31 213 PRO A CA 1
ATOM 1642 C C . PRO A 1 213 ? -36.772 -23.395 66.883 1.00 47.31 213 PRO A C 1
ATOM 1644 O O . PRO A 1 213 ? -36.444 -22.225 66.722 1.00 47.31 213 PRO A O 1
ATOM 1647 N N . GLU A 1 214 ? -37.405 -23.850 67.962 1.00 44.94 214 GLU A N 1
ATOM 1648 C CA . GLU A 1 214 ? -38.197 -23.233 69.040 1.00 44.94 214 GLU A CA 1
ATOM 1649 C C . GLU A 1 214 ? -37.560 -22.129 69.923 1.00 44.94 214 GLU A C 1
ATOM 1651 O O . GLU A 1 214 ? -38.133 -21.744 70.944 1.00 44.94 214 GLU A O 1
ATOM 1656 N N . SER A 1 215 ? -36.377 -21.592 69.618 1.00 37.25 215 SER A N 1
ATOM 1657 C CA . SER A 1 215 ? -35.672 -20.730 70.585 1.00 37.25 215 SER A CA 1
ATOM 1658 C C . SER A 1 215 ? -36.105 -19.258 70.512 1.00 37.25 215 SER A C 1
ATOM 1660 O O . SER A 1 215 ? -35.387 -18.429 69.963 1.00 37.25 215 SER A O 1
ATOM 1662 N N . TRP A 1 216 ? -37.268 -18.954 71.099 1.00 37.50 216 TRP A N 1
ATOM 1663 C CA . TRP A 1 216 ? -37.810 -17.608 71.378 1.00 37.50 216 TRP A CA 1
ATOM 1664 C C . TRP A 1 216 ? -38.113 -16.777 70.122 1.00 37.50 216 TRP A C 1
ATOM 1666 O O . TRP A 1 216 ? -37.341 -15.916 69.711 1.00 37.50 216 TRP A O 1
ATOM 1676 N N . CYS A 1 217 ? -39.256 -17.076 69.497 1.00 48.62 217 CYS A N 1
ATOM 1677 C CA . CYS A 1 217 ? -39.789 -16.403 68.306 1.00 48.62 217 CYS A CA 1
ATOM 1678 C C . CYS A 1 217 ? -38.807 -16.159 67.126 1.00 48.62 217 CYS A C 1
ATOM 1680 O O . CYS A 1 217 ? -38.815 -15.050 66.579 1.00 48.62 217 CYS A O 1
ATOM 1682 N N . PRO A 1 218 ? -37.996 -17.132 66.656 1.00 37.56 218 PRO A N 1
ATOM 1683 C CA . PRO A 1 218 ? -37.365 -17.032 65.348 1.00 37.56 218 PRO A CA 1
ATOM 1684 C C . PRO A 1 218 ? -38.130 -17.897 64.334 1.00 37.56 218 PRO A C 1
ATOM 1686 O O . PRO A 1 218 ? -38.249 -19.106 64.502 1.00 37.56 218 PRO A O 1
ATOM 1689 N N . GLY A 1 219 ? -38.610 -17.287 63.253 1.00 48.41 219 GLY A N 1
ATOM 1690 C CA . GLY A 1 219 ? -39.158 -18.029 62.116 1.00 48.41 219 GLY A CA 1
ATOM 1691 C C . GLY A 1 219 ? -40.675 -18.201 62.144 1.00 48.41 219 GLY A C 1
ATOM 1692 O O . GLY A 1 219 ? -41.202 -19.130 62.734 1.00 48.41 219 GLY A O 1
ATOM 1693 N N . ILE A 1 220 ? -41.329 -17.323 61.384 1.00 48.41 220 ILE A N 1
ATOM 1694 C CA . ILE A 1 220 ? -42.701 -17.406 60.875 1.00 48.41 220 ILE A CA 1
ATOM 1695 C C . ILE A 1 220 ? -43.775 -17.211 61.961 1.00 48.41 220 ILE A C 1
ATOM 1697 O O . ILE A 1 220 ? -43.845 -17.987 62.910 1.00 48.41 220 ILE A O 1
ATOM 1701 N N . PRO A 1 221 ? -44.634 -16.175 61.847 1.00 49.06 221 PRO A N 1
ATOM 1702 C CA . PRO A 1 221 ? -45.774 -16.040 62.738 1.00 49.06 221 PRO A CA 1
ATOM 1703 C C . PRO A 1 221 ? -46.663 -17.270 62.575 1.00 49.06 221 PRO A C 1
ATOM 1705 O O . PRO A 1 221 ? -47.274 -17.487 61.543 1.00 49.06 221 PRO A O 1
ATOM 1708 N N . VAL A 1 222 ? -46.709 -18.117 63.588 1.00 50.28 222 VAL A N 1
ATOM 1709 C CA . VAL A 1 222 ? -47.787 -19.081 63.753 1.00 50.28 222 VAL A CA 1
ATOM 1710 C C . VAL A 1 222 ? -48.479 -18.602 65.007 1.00 50.28 222 VAL A C 1
ATOM 1712 O O . VAL A 1 222 ? -47.834 -18.402 66.039 1.00 50.28 222 VAL A O 1
ATOM 1715 N N . ALA A 1 223 ? -49.772 -18.323 64.907 1.00 46.53 223 ALA A N 1
ATOM 1716 C CA . ALA A 1 223 ? -50.573 -17.959 66.060 1.00 46.53 223 ALA A CA 1
ATOM 1717 C C . ALA A 1 223 ? -50.319 -18.987 67.185 1.00 46.53 223 ALA A C 1
ATOM 1719 O O . ALA A 1 223 ? -50.545 -20.177 67.006 1.00 46.53 223 ALA A O 1
ATOM 1720 N N . GLY A 1 224 ? -49.757 -18.550 68.320 1.00 49.91 224 GLY A N 1
ATOM 1721 C CA . GLY A 1 224 ? -49.365 -19.453 69.414 1.00 49.91 224 GLY A CA 1
ATOM 1722 C C . GLY A 1 224 ? -47.876 -19.779 69.557 1.00 49.91 224 GLY A C 1
ATOM 1723 O O . GLY A 1 224 ? -47.515 -20.909 69.883 1.00 49.91 224 GLY A O 1
ATOM 1724 N N . CYS A 1 225 ? -47.011 -18.780 69.389 1.00 45.81 225 CYS A N 1
ATOM 1725 C CA . CYS A 1 225 ? -45.608 -18.868 69.782 1.00 45.81 225 CYS A CA 1
ATOM 1726 C C . CYS A 1 225 ? -45.444 -19.263 71.263 1.00 45.81 225 CYS A C 1
ATOM 1728 O O . CYS A 1 225 ? -45.764 -18.478 72.155 1.00 45.81 225 CYS A O 1
ATOM 1730 N N . GLY A 1 226 ? -44.838 -20.429 71.519 1.00 48.44 226 GLY A N 1
ATOM 1731 C CA . GLY A 1 226 ? -43.960 -20.589 72.681 1.00 48.44 226 GLY A CA 1
ATOM 1732 C C . GLY A 1 226 ? -44.082 -21.831 73.561 1.00 48.44 226 GLY A C 1
ATOM 1733 O O . GLY A 1 226 ? -43.242 -21.948 74.446 1.00 48.44 226 GLY A O 1
ATOM 1734 N N . VAL A 1 227 ? -45.054 -22.742 73.404 1.00 45.34 227 VAL A N 1
ATOM 1735 C CA . VAL A 1 227 ? -45.166 -23.848 74.393 1.00 45.34 227 VAL A CA 1
ATOM 1736 C C . VAL A 1 227 ? -45.653 -25.196 73.836 1.00 45.34 227 VAL A C 1
ATOM 1738 O O . VAL A 1 227 ? -45.603 -26.201 74.536 1.00 45.34 227 VAL A O 1
ATOM 1741 N N . TYR A 1 228 ? -46.108 -25.275 72.586 1.00 53.00 228 TYR A N 1
ATOM 1742 C CA . TYR A 1 228 ? -47.010 -26.352 72.185 1.00 53.00 228 TYR A CA 1
ATOM 1743 C C . TYR A 1 228 ? -46.839 -26.694 70.698 1.00 53.00 228 TYR A C 1
ATOM 1745 O O . TYR A 1 228 ? -47.567 -26.142 69.889 1.00 53.00 228 TYR A O 1
ATOM 1753 N N . GLY A 1 229 ? -45.897 -27.589 70.355 1.00 53.75 229 GLY A N 1
ATOM 1754 C CA . GLY A 1 229 ? -45.736 -28.260 69.044 1.00 53.75 229 GLY A CA 1
ATOM 1755 C C . GLY A 1 229 ? -45.419 -27.384 67.811 1.00 53.75 229 GLY A C 1
ATOM 1756 O O . GLY A 1 229 ? -45.484 -26.162 67.856 1.00 53.75 229 GLY A O 1
ATOM 1757 N N . GLN A 1 230 ? -45.052 -28.018 66.686 1.00 61.31 230 GLN A N 1
ATOM 1758 C CA . GLN A 1 230 ? -44.744 -27.339 65.413 1.00 61.31 230 GLN A CA 1
ATOM 1759 C C . GLN A 1 230 ? -45.799 -27.651 64.335 1.00 61.31 230 GLN A C 1
ATOM 1761 O O . GLN A 1 230 ? -46.174 -28.819 64.178 1.00 61.31 230 GLN A O 1
ATOM 1766 N N . PRO A 1 231 ? -46.263 -26.656 63.551 1.00 64.75 231 PRO A N 1
ATOM 1767 C CA . PRO A 1 231 ? -47.152 -26.913 62.425 1.00 64.75 231 PRO A CA 1
ATOM 1768 C C . PRO A 1 231 ? -46.442 -27.732 61.341 1.00 64.75 231 PRO A C 1
ATOM 1770 O O . PRO A 1 231 ? -45.315 -27.443 60.936 1.00 64.75 231 PRO A O 1
ATOM 1773 N N . SER A 1 232 ? -47.129 -28.758 60.842 1.00 66.56 232 SER A N 1
ATOM 1774 C CA . SER A 1 232 ? -46.695 -29.534 59.684 1.00 66.56 232 SER A CA 1
ATOM 1775 C C . SER A 1 232 ? -47.085 -28.799 58.400 1.00 66.56 232 SER A C 1
ATOM 1777 O O . SER A 1 232 ? -48.266 -28.721 58.094 1.00 66.56 232 SER A O 1
ATOM 1779 N N . GLY A 1 233 ? -46.126 -28.285 57.638 1.00 71.06 233 GLY A N 1
ATOM 1780 C CA . GLY A 1 233 ? -46.400 -27.596 56.376 1.00 71.06 233 GLY A CA 1
ATOM 1781 C C . GLY A 1 233 ? -45.121 -27.078 55.735 1.00 71.06 233 GLY A C 1
ATOM 1782 O O . GLY A 1 233 ? -44.036 -27.266 56.291 1.00 71.06 233 GLY A O 1
ATOM 1783 N N . ASN A 1 234 ? -45.249 -26.414 54.586 1.00 76.44 234 ASN A N 1
ATOM 1784 C CA . ASN A 1 234 ? -44.118 -25.825 53.872 1.00 76.44 234 ASN A CA 1
ATOM 1785 C C . ASN A 1 234 ? -44.345 -24.343 53.547 1.00 76.44 234 ASN A C 1
ATOM 1787 O O . ASN A 1 234 ? -45.455 -23.932 53.210 1.00 76.44 234 ASN A O 1
ATOM 1791 N N . ILE A 1 235 ? -43.261 -23.571 53.536 1.00 75.12 235 ILE A N 1
ATOM 1792 C CA . ILE A 1 235 ? -43.212 -22.229 52.953 1.00 75.12 235 ILE A CA 1
ATOM 1793 C C . ILE A 1 235 ? -42.539 -22.283 51.578 1.00 75.12 235 ILE A C 1
ATOM 1795 O O . ILE A 1 235 ? -41.453 -22.842 51.425 1.00 75.12 235 ILE A O 1
ATOM 1799 N N . LEU A 1 236 ? -43.190 -21.714 50.564 1.00 82.44 236 LEU A N 1
ATOM 1800 C CA . LEU A 1 236 ? -42.646 -21.598 49.214 1.00 82.44 236 LEU A CA 1
ATOM 1801 C C . LEU A 1 236 ? -41.992 -20.232 49.041 1.00 82.44 236 LEU A C 1
ATOM 1803 O O . LEU A 1 236 ? -42.689 -19.221 49.052 1.00 82.44 236 LEU A O 1
ATOM 1807 N N . PHE A 1 237 ? -40.689 -20.212 48.791 1.00 82.94 237 PHE A N 1
ATOM 1808 C CA . PHE A 1 237 ? -39.971 -19.042 48.296 1.00 82.94 237 PHE A CA 1
ATOM 1809 C C . PHE A 1 237 ? -39.817 -19.133 46.780 1.00 82.94 237 PHE A C 1
ATOM 1811 O O . PHE A 1 237 ? -39.501 -20.200 46.255 1.00 82.94 237 PHE A O 1
ATOM 1818 N N . THR A 1 238 ? -40.005 -18.018 46.076 1.00 88.75 238 THR A N 1
ATOM 1819 C CA . THR A 1 238 ? -39.611 -17.874 44.667 1.00 88.75 238 THR A CA 1
ATOM 1820 C C . THR A 1 238 ? -38.764 -16.627 44.498 1.00 88.75 238 THR A C 1
ATOM 1822 O O . THR A 1 238 ? -38.951 -15.650 45.226 1.00 88.75 238 THR A O 1
ATOM 1825 N N . TRP A 1 239 ? -37.818 -16.667 43.569 1.00 90.69 239 TRP A N 1
ATOM 1826 C CA . TRP A 1 239 ? -36.941 -15.541 43.288 1.00 90.69 239 TRP A CA 1
ATOM 1827 C C . TRP A 1 239 ? -36.641 -15.418 41.802 1.00 90.69 239 TRP A C 1
ATOM 1829 O O . TRP A 1 239 ? -36.645 -16.399 41.056 1.00 90.69 239 TRP A O 1
ATOM 1839 N N . GLU A 1 240 ? -36.314 -14.195 41.417 1.00 92.00 240 GLU A N 1
ATOM 1840 C CA . GLU A 1 240 ? -35.758 -13.825 40.127 1.00 92.00 240 GLU A CA 1
ATOM 1841 C C . GLU A 1 240 ? -34.754 -12.694 40.366 1.00 92.00 240 GLU A C 1
ATOM 1843 O O . GLU A 1 240 ? -35.119 -11.631 40.866 1.00 92.00 240 GLU A O 1
ATOM 1848 N N . LEU A 1 241 ? -33.479 -12.935 40.070 1.00 89.75 241 LEU A N 1
ATOM 1849 C CA . LEU A 1 241 ? -32.419 -11.942 40.131 1.00 89.75 241 LEU A CA 1
ATOM 1850 C C . LEU A 1 241 ? -31.909 -11.700 38.717 1.00 89.75 241 LEU A C 1
ATOM 1852 O O . LEU A 1 241 ? -31.576 -12.649 38.011 1.00 89.75 241 LEU A O 1
ATOM 1856 N N . ILE A 1 242 ? -31.823 -10.437 38.325 1.00 82.94 242 ILE A N 1
ATOM 1857 C CA . ILE A 1 242 ? -31.361 -10.012 37.007 1.00 82.94 242 ILE A CA 1
ATOM 1858 C C . ILE A 1 242 ? -30.048 -9.258 37.196 1.00 82.94 242 ILE A C 1
ATOM 1860 O O . ILE A 1 242 ? -30.015 -8.231 37.881 1.00 82.94 242 ILE A O 1
ATOM 1864 N N . GLY A 1 243 ? -28.975 -9.792 36.615 1.00 72.81 243 GLY A N 1
ATOM 1865 C CA . GLY A 1 243 ? -27.674 -9.139 36.541 1.00 72.81 243 GLY A CA 1
ATOM 1866 C C . GLY A 1 243 ? -27.555 -8.319 35.260 1.00 72.81 243 GLY A C 1
ATOM 1867 O O . GLY A 1 243 ? -27.965 -8.766 34.186 1.00 72.81 243 GLY A O 1
ATOM 1868 N N . GLU A 1 244 ? -26.995 -7.117 35.360 1.00 70.25 244 GLU A N 1
ATOM 1869 C CA . GLU A 1 244 ? -26.723 -6.276 34.195 1.00 70.25 244 GLU A CA 1
ATOM 1870 C C . GLU A 1 244 ? -25.453 -6.773 33.479 1.00 70.25 244 GLU A C 1
ATOM 1872 O O . GLU A 1 244 ? -24.357 -6.718 34.034 1.00 70.25 244 GLU A O 1
ATOM 1877 N N . GLN A 1 245 ? -25.586 -7.282 32.245 1.00 74.69 245 GLN A N 1
ATOM 1878 C CA . GLN A 1 245 ? -24.427 -7.595 31.404 1.00 74.69 245 GLN A CA 1
ATOM 1879 C C . GLN A 1 245 ? -24.096 -6.392 30.537 1.00 74.69 245 GLN A C 1
ATOM 1881 O O . GLN A 1 245 ? -24.929 -5.945 29.743 1.00 74.69 245 GLN A O 1
ATOM 1886 N N . LEU A 1 246 ? -22.867 -5.917 30.666 1.00 84.81 246 LEU A N 1
ATOM 1887 C CA . LEU A 1 246 ? -22.364 -4.773 29.929 1.00 84.81 246 LEU A CA 1
ATOM 1888 C C . LEU A 1 246 ? -21.438 -5.214 28.801 1.00 84.81 246 LEU A C 1
ATOM 1890 O O . LEU A 1 246 ? -20.699 -6.192 28.919 1.00 84.81 246 LEU A O 1
ATOM 1894 N N . GLU A 1 247 ? -21.465 -4.455 27.718 1.00 92.75 247 GLU A N 1
ATOM 1895 C CA . GLU A 1 247 ? -20.562 -4.586 26.585 1.00 92.75 247 GLU A CA 1
ATOM 1896 C C . GLU A 1 247 ? -20.107 -3.199 26.115 1.00 92.75 247 GLU A C 1
ATOM 1898 O O . GLU A 1 247 ? -20.788 -2.194 26.340 1.00 92.75 247 GLU A O 1
ATOM 1903 N N . VAL A 1 248 ? -18.949 -3.144 25.456 1.00 97.25 248 VAL A N 1
ATOM 1904 C CA . VAL A 1 248 ? -18.457 -1.927 24.803 1.00 97.25 248 VAL A CA 1
ATOM 1905 C C . VAL A 1 248 ? -18.513 -2.128 23.295 1.00 97.25 248 VAL A C 1
ATOM 1907 O O . VAL A 1 248 ? -17.881 -3.031 22.752 1.00 97.25 248 VAL A O 1
ATOM 1910 N N . VAL A 1 249 ? -19.262 -1.266 22.619 1.00 98.25 249 VAL A N 1
ATOM 1911 C CA . VAL A 1 249 ? -19.363 -1.239 21.158 1.00 98.25 249 VAL A CA 1
ATOM 1912 C C . VAL A 1 249 ? -18.455 -0.153 20.619 1.00 98.25 249 VAL A C 1
ATOM 1914 O O . VAL A 1 249 ? -18.539 0.996 21.055 1.00 98.25 249 VAL A O 1
ATOM 1917 N N . VAL A 1 250 ? -17.602 -0.514 19.665 1.00 98.69 250 VAL A N 1
ATOM 1918 C CA . VAL A 1 250 ? -16.670 0.400 19.007 1.00 98.69 250 VAL A CA 1
ATOM 1919 C C . VAL A 1 250 ? -17.105 0.622 17.562 1.00 98.69 250 VAL A C 1
ATOM 1921 O O . VAL A 1 250 ? -17.318 -0.328 16.806 1.00 98.69 250 VAL A O 1
ATOM 1924 N N . GLU A 1 251 ? -17.227 1.889 17.177 1.00 98.12 251 GLU A N 1
ATOM 1925 C CA . GLU A 1 251 ? -17.652 2.342 15.853 1.00 98.12 251 GLU A CA 1
ATOM 1926 C C . GLU A 1 251 ? -16.597 3.291 15.265 1.00 98.12 251 GLU A C 1
ATOM 1928 O O . GLU A 1 251 ? -16.656 4.499 15.516 1.00 98.12 251 GLU A O 1
ATOM 1933 N N . PRO A 1 252 ? -15.607 2.768 14.520 1.00 98.12 252 PRO A N 1
ATOM 1934 C CA . PRO A 1 252 ? -14.684 3.599 13.763 1.00 98.12 252 PRO A CA 1
ATOM 1935 C C . PRO A 1 252 ? -15.343 4.164 12.494 1.00 98.12 252 PRO A C 1
ATOM 1937 O O . PRO A 1 252 ? -16.112 3.475 11.821 1.00 98.12 252 PRO A O 1
ATOM 1940 N N . SER A 1 253 ? -15.016 5.404 12.145 1.00 97.88 253 SER A N 1
ATOM 1941 C CA . SER A 1 253 ? -15.442 6.068 10.905 1.00 97.88 253 SER A CA 1
ATOM 1942 C C . SER A 1 253 ? -14.464 7.180 10.533 1.00 97.88 253 SER A C 1
ATOM 1944 O O . SER A 1 253 ? -13.894 7.799 11.431 1.00 97.88 253 SER A O 1
ATOM 1946 N N . GLY A 1 254 ? -14.294 7.479 9.245 1.00 97.38 254 GLY A N 1
ATOM 1947 C CA . GLY A 1 254 ? -13.444 8.587 8.807 1.00 97.38 254 GLY A CA 1
ATOM 1948 C C . GLY A 1 254 ? -13.897 9.917 9.419 1.00 97.38 254 GLY A C 1
ATOM 1949 O O . GLY A 1 254 ? -15.085 10.242 9.419 1.00 97.38 254 GLY A O 1
ATOM 1950 N N . TYR A 1 255 ? -12.970 10.674 10.009 1.00 96.75 255 TYR A N 1
ATOM 1951 C CA . TYR A 1 255 ? -13.305 11.909 10.724 1.00 96.75 255 TYR A CA 1
ATOM 1952 C C . TYR A 1 255 ? -13.692 13.042 9.763 1.00 96.75 255 TYR A C 1
ATOM 1954 O O . TYR A 1 255 ? -14.637 13.784 10.021 1.00 96.75 255 TYR A O 1
ATOM 1962 N N . THR A 1 256 ? -12.974 13.167 8.646 1.00 92.75 256 THR A N 1
ATOM 1963 C CA . THR A 1 256 ? -13.140 14.261 7.676 1.00 92.75 256 THR A CA 1
ATOM 1964 C C . THR A 1 256 ? -14.199 13.971 6.613 1.00 92.75 256 THR A C 1
ATOM 1966 O O . THR A 1 256 ? -14.904 14.884 6.189 1.00 92.75 256 THR A O 1
ATOM 1969 N N . ASP A 1 257 ? -14.329 12.714 6.191 1.00 93.56 257 ASP A N 1
ATOM 1970 C CA . ASP A 1 257 ? -15.178 12.271 5.078 1.00 93.56 257 ASP A CA 1
ATOM 1971 C C . ASP A 1 257 ? -16.388 11.429 5.528 1.00 93.56 257 ASP A C 1
ATOM 1973 O O . ASP A 1 257 ? -17.263 11.127 4.717 1.00 93.56 257 ASP A O 1
ATOM 1977 N N . SER A 1 258 ? -16.477 11.080 6.820 1.00 94.75 258 SER A N 1
ATOM 1978 C CA . SER A 1 258 ? -17.495 10.170 7.369 1.00 94.75 258 SER A CA 1
ATOM 1979 C C . SER A 1 258 ? -17.517 8.789 6.698 1.00 94.75 258 SER A C 1
ATOM 1981 O O . SER A 1 258 ? -18.560 8.127 6.707 1.00 94.75 258 SER A O 1
ATOM 1983 N N . SER A 1 259 ? -16.394 8.338 6.121 1.00 95.25 259 SER A N 1
ATOM 1984 C CA . SER A 1 259 ? -16.311 7.014 5.503 1.00 95.25 259 SER A CA 1
ATOM 1985 C C . SER A 1 259 ? -16.602 5.917 6.530 1.00 95.25 259 SER A C 1
ATOM 1987 O O . SER A 1 259 ? -16.243 6.025 7.709 1.00 95.25 259 SER A O 1
ATOM 1989 N N . ALA A 1 260 ? -17.246 4.832 6.099 1.00 97.31 260 ALA A N 1
ATOM 1990 C CA . ALA A 1 260 ? -17.399 3.661 6.952 1.00 97.31 260 ALA A CA 1
ATOM 1991 C C . ALA A 1 260 ? -16.019 3.070 7.291 1.00 97.31 260 ALA A C 1
ATOM 1993 O O . ALA A 1 260 ? -15.077 3.216 6.515 1.00 97.31 260 ALA A O 1
ATOM 1994 N N . TYR A 1 261 ? -15.905 2.358 8.417 1.00 97.62 261 TYR A N 1
ATOM 1995 C CA . TYR A 1 261 ? -14.691 1.604 8.777 1.00 97.62 261 TYR A CA 1
ATOM 1996 C C . TYR A 1 261 ? -14.199 0.694 7.639 1.00 97.62 261 TYR A C 1
ATOM 1998 O O . TYR A 1 261 ? -13.006 0.590 7.387 1.00 97.62 261 TYR A O 1
ATOM 2006 N N . GLU A 1 262 ? -15.149 0.081 6.937 1.00 97.31 262 GLU A N 1
ATOM 2007 C CA . GLU A 1 262 ? -14.946 -0.782 5.772 1.00 97.31 262 GLU A CA 1
ATOM 2008 C C . GLU A 1 262 ? -14.247 -0.077 4.604 1.00 97.31 262 GLU A C 1
ATOM 2010 O O . GLU A 1 262 ? -13.561 -0.726 3.821 1.00 97.31 262 GLU A O 1
ATOM 2015 N N . ASP A 1 263 ? -14.421 1.245 4.507 1.00 97.00 263 ASP A N 1
ATOM 2016 C CA . ASP A 1 263 ? -13.929 2.062 3.403 1.00 97.00 263 ASP A CA 1
ATOM 2017 C C . ASP A 1 263 ? -12.766 2.987 3.783 1.00 97.00 263 ASP A C 1
ATOM 2019 O O . ASP A 1 263 ? -12.212 3.688 2.929 1.00 97.00 263 ASP A O 1
ATOM 2023 N N . TRP A 1 264 ? -12.416 3.035 5.068 1.00 97.94 264 TRP A N 1
ATOM 2024 C CA . TRP A 1 264 ? -11.323 3.865 5.545 1.00 97.94 264 TRP A CA 1
ATOM 2025 C C . TRP A 1 264 ? -9.978 3.215 5.213 1.00 97.94 264 TRP A C 1
ATOM 2027 O O . TRP A 1 264 ? -9.762 2.029 5.471 1.00 97.94 264 TRP A O 1
ATOM 2037 N N . MET A 1 265 ? -9.070 4.021 4.671 1.00 97.56 265 MET A N 1
ATOM 2038 C CA . MET A 1 265 ? -7.681 3.656 4.419 1.00 97.56 265 MET A CA 1
ATOM 2039 C C . MET A 1 265 ? -6.778 4.723 5.043 1.00 97.56 265 MET A C 1
ATOM 2041 O O . MET A 1 265 ? -7.173 5.895 5.054 1.00 97.56 265 MET A O 1
ATOM 2045 N N . PRO A 1 266 ? -5.611 4.326 5.572 1.00 97.50 266 PRO A N 1
ATOM 2046 C CA . PRO A 1 266 ? -4.603 5.266 6.032 1.00 97.50 266 PRO A CA 1
ATOM 2047 C C . PRO A 1 266 ? -4.142 6.152 4.868 1.00 97.50 266 PRO A C 1
ATOM 2049 O O . PRO A 1 266 ? -4.131 5.735 3.710 1.00 97.50 266 PRO A O 1
ATOM 2052 N N . GLU A 1 267 ? -3.795 7.393 5.183 1.00 97.44 267 GLU A N 1
ATOM 2053 C CA . GLU A 1 267 ? -3.150 8.316 4.252 1.00 97.44 267 GLU A CA 1
ATOM 2054 C C . GLU A 1 267 ? -1.968 8.980 4.953 1.00 97.44 267 GLU A C 1
ATOM 2056 O O . GLU A 1 267 ? -1.971 9.138 6.180 1.00 97.44 267 GLU A O 1
ATOM 2061 N N . GLY A 1 268 ? -0.978 9.378 4.159 1.00 96.31 268 GLY A N 1
ATOM 2062 C CA . GLY A 1 268 ? 0.116 10.243 4.577 1.00 96.31 268 GLY A CA 1
ATOM 2063 C C . GLY A 1 268 ? -0.035 11.657 4.018 1.00 96.31 268 GLY A C 1
ATOM 2064 O O . GLY A 1 268 ? -0.902 11.946 3.189 1.00 96.31 268 GLY A O 1
ATOM 2065 N N . ASN A 1 269 ? 0.820 12.572 4.466 1.00 96.19 269 ASN A N 1
ATOM 2066 C CA . ASN A 1 269 ? 0.805 13.956 4.004 1.00 96.19 269 ASN A CA 1
ATOM 2067 C C . ASN A 1 269 ? 2.072 14.277 3.203 1.00 96.19 269 ASN A C 1
ATOM 2069 O O . ASN A 1 269 ? 3.142 14.509 3.756 1.00 96.19 269 ASN A O 1
ATOM 2073 N N . LEU A 1 270 ? 1.943 14.349 1.875 1.00 96.12 270 LEU A N 1
ATOM 2074 C CA . LEU A 1 270 ? 3.078 14.658 0.996 1.00 96.12 270 LEU A CA 1
ATOM 2075 C C . LEU A 1 270 ? 3.604 16.095 1.151 1.00 96.12 270 LEU A C 1
ATOM 2077 O O . LEU A 1 270 ? 4.761 16.359 0.836 1.00 96.12 270 LEU A O 1
ATOM 2081 N N . LYS A 1 271 ? 2.784 17.039 1.635 1.00 95.00 271 LYS A N 1
ATOM 2082 C CA . LYS A 1 271 ? 3.208 18.440 1.818 1.00 95.00 271 LYS A CA 1
ATOM 2083 C C . LYS A 1 271 ? 3.992 18.639 3.107 1.00 95.00 271 LYS A C 1
ATOM 2085 O O . LYS A 1 271 ? 4.948 19.407 3.110 1.00 95.00 271 LYS A O 1
ATOM 2090 N N . ASP A 1 272 ? 3.557 17.982 4.175 1.00 94.38 272 ASP A N 1
ATOM 2091 C CA . ASP A 1 272 ? 4.245 17.968 5.461 1.00 94.38 272 ASP A CA 1
ATOM 2092 C C . ASP A 1 272 ? 4.153 16.564 6.076 1.00 94.38 272 ASP A C 1
ATOM 2094 O O . ASP A 1 272 ? 3.144 16.251 6.708 1.00 94.38 272 ASP A O 1
ATOM 2098 N N . PRO A 1 273 ? 5.184 15.718 5.884 1.00 93.88 273 PRO A N 1
ATOM 2099 C CA . PRO A 1 273 ? 5.226 14.346 6.393 1.00 93.88 273 PRO A CA 1
ATOM 2100 C C . PRO A 1 273 ? 4.968 14.190 7.896 1.00 93.88 273 PRO A C 1
ATOM 2102 O O . PRO A 1 273 ? 4.548 13.127 8.339 1.00 93.88 273 PRO A O 1
ATOM 2105 N N . ASN A 1 274 ? 5.201 15.244 8.686 1.00 90.81 274 ASN A N 1
ATOM 2106 C CA . ASN A 1 274 ? 5.017 15.206 10.136 1.00 90.81 274 ASN A CA 1
ATOM 2107 C C . ASN A 1 274 ? 3.596 15.579 10.576 1.00 90.81 274 ASN A C 1
ATOM 2109 O O . ASN A 1 274 ? 3.305 15.536 11.771 1.00 90.81 274 ASN A O 1
ATOM 2113 N N . GLU A 1 275 ? 2.724 15.967 9.647 1.00 94.19 275 GLU A N 1
ATOM 2114 C CA . GLU A 1 275 ? 1.345 16.351 9.930 1.00 94.19 275 GLU A CA 1
ATOM 2115 C C . GLU A 1 275 ? 0.380 15.222 9.547 1.00 94.19 275 GLU A C 1
ATOM 2117 O O . GLU A 1 275 ? 0.537 14.595 8.495 1.00 94.19 275 GLU A O 1
ATOM 2122 N N . PRO A 1 276 ? -0.661 14.976 10.355 1.00 93.81 276 PRO A N 1
ATOM 2123 C CA . PRO A 1 276 ? -1.563 13.861 10.133 1.00 93.81 276 PRO A CA 1
ATOM 2124 C C . PRO A 1 276 ? -2.420 14.043 8.876 1.00 93.81 276 PRO A C 1
ATOM 2126 O O . PRO A 1 276 ? -2.916 15.134 8.580 1.00 93.81 276 PRO A O 1
ATOM 2129 N N . ALA A 1 277 ? -2.683 12.939 8.184 1.00 94.00 277 ALA A N 1
ATOM 2130 C CA . ALA A 1 277 ? -3.642 12.835 7.097 1.00 94.00 277 ALA A CA 1
ATOM 2131 C C . ALA A 1 277 ? -4.785 11.870 7.454 1.00 94.00 277 ALA A C 1
ATOM 2133 O O . ALA A 1 277 ? -4.659 10.969 8.282 1.00 94.00 277 ALA A O 1
ATOM 2134 N N . ARG A 1 278 ? -5.956 12.141 6.866 1.00 94.50 278 ARG A N 1
ATOM 2135 C CA . ARG A 1 278 ? -7.203 11.358 6.961 1.00 94.50 278 ARG A CA 1
ATOM 2136 C C . ARG A 1 278 ? -7.466 10.654 8.315 1.00 94.50 278 ARG A C 1
ATOM 2138 O O . ARG A 1 278 ? -7.568 9.426 8.380 1.00 94.50 278 ARG A O 1
ATOM 2145 N N . PRO A 1 279 ? -7.643 11.420 9.406 1.00 96.44 279 PRO A N 1
ATOM 2146 C CA . PRO A 1 279 ? -7.872 10.862 10.736 1.00 96.44 279 PRO A CA 1
ATOM 2147 C C . PRO A 1 279 ? -9.124 9.972 10.823 1.00 96.44 279 PRO A C 1
ATOM 2149 O O . PRO A 1 279 ? -10.136 10.208 10.158 1.00 96.44 279 PRO A O 1
ATOM 2152 N N . LEU A 1 280 ? -9.075 8.979 11.709 1.00 98.44 280 LEU A N 1
ATOM 2153 C CA . LEU A 1 280 ? -10.154 8.045 12.017 1.00 98.44 280 LEU A CA 1
ATOM 2154 C C . LEU A 1 280 ? -10.781 8.388 13.372 1.00 98.44 280 LEU A C 1
ATOM 2156 O O . LEU A 1 280 ? -10.123 8.332 14.411 1.00 98.44 280 LEU A O 1
ATOM 2160 N N . LEU A 1 281 ? -12.076 8.692 13.376 1.00 98.38 281 LEU A N 1
ATOM 2161 C CA . LEU A 1 281 ? -12.859 8.864 14.594 1.00 98.38 281 LEU A CA 1
ATOM 2162 C C . LEU A 1 281 ? -13.282 7.502 15.138 1.00 98.38 281 LEU A C 1
ATOM 2164 O O . LEU A 1 281 ? -13.920 6.719 14.441 1.00 98.38 281 LEU A O 1
ATOM 2168 N N . VAL A 1 282 ? -12.998 7.253 16.409 1.00 98.62 282 VAL A N 1
ATOM 2169 C CA . VAL A 1 282 ? -13.390 6.049 17.135 1.00 98.62 282 VAL A CA 1
ATOM 2170 C C . VAL A 1 282 ? -14.431 6.424 18.175 1.00 98.62 282 VAL A C 1
ATOM 2172 O O . VAL A 1 282 ? -14.118 7.104 19.151 1.00 98.62 282 VAL A O 1
ATOM 2175 N N . LYS A 1 283 ? -15.662 5.936 18.012 1.00 98.50 283 LYS A N 1
ATOM 2176 C CA . LYS A 1 283 ? -16.714 6.083 19.027 1.00 98.50 283 LYS A CA 1
ATOM 2177 C C . LYS A 1 283 ? -16.841 4.807 19.839 1.00 98.50 283 LYS A C 1
ATOM 2179 O O . LYS A 1 283 ? -17.072 3.740 19.280 1.00 98.50 283 LYS A O 1
ATOM 2184 N N . ALA A 1 284 ? -16.736 4.921 21.155 1.00 98.38 284 ALA A N 1
ATOM 2185 C CA . ALA A 1 284 ? -16.949 3.829 22.092 1.00 98.38 284 ALA A CA 1
ATOM 2186 C C . ALA A 1 284 ? -18.248 4.059 22.867 1.00 98.38 284 ALA A C 1
ATOM 2188 O O . ALA A 1 284 ? -18.466 5.151 23.393 1.00 98.38 284 ALA A O 1
ATOM 2189 N N . THR A 1 285 ? -19.107 3.044 22.955 1.00 98.25 285 THR A N 1
ATOM 2190 C CA . THR A 1 285 ? -20.358 3.090 23.725 1.00 98.25 285 THR A CA 1
ATOM 2191 C C . THR A 1 285 ? -20.418 1.918 24.694 1.00 98.25 285 THR A C 1
ATOM 2193 O O . THR A 1 285 ? -20.415 0.768 24.264 1.00 98.25 285 THR A O 1
ATOM 2196 N N . LEU A 1 286 ? -20.504 2.210 25.992 1.00 95.88 286 LEU A N 1
ATOM 2197 C CA . LEU A 1 286 ? -20.893 1.240 27.012 1.00 95.88 286 LEU A CA 1
ATOM 2198 C C . LEU A 1 286 ? -22.415 1.080 26.970 1.00 95.88 286 LEU A C 1
ATOM 2200 O O . LEU A 1 286 ? -23.152 2.062 27.097 1.00 95.88 286 LEU A O 1
ATOM 2204 N N . GLN A 1 287 ? -22.880 -0.153 26.812 1.00 94.06 287 GLN A N 1
ATOM 2205 C CA . GLN A 1 287 ? -24.300 -0.486 26.770 1.00 94.06 287 GLN A CA 1
ATOM 2206 C C . GLN A 1 287 ? -24.576 -1.826 27.441 1.00 94.06 287 GLN A C 1
ATOM 2208 O O . GLN A 1 287 ? -23.661 -2.612 27.687 1.00 94.06 287 GLN A O 1
ATOM 2213 N N . THR A 1 288 ? -25.847 -2.109 27.714 1.00 85.38 288 THR A N 1
ATOM 2214 C CA . THR A 1 288 ? -26.245 -3.475 28.058 1.00 85.38 288 THR A CA 1
ATOM 2215 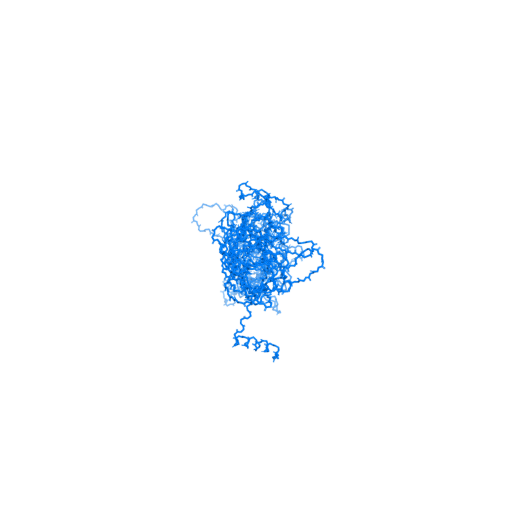C C . THR A 1 288 ? -26.117 -4.374 26.829 1.00 85.38 288 THR A C 1
ATOM 2217 O O . THR A 1 288 ? -26.226 -3.903 25.697 1.00 85.38 288 THR A O 1
ATOM 2220 N N . VAL A 1 289 ? -25.957 -5.685 27.012 1.00 82.12 289 VAL A N 1
ATOM 2221 C CA . VAL A 1 289 ? -25.920 -6.647 25.886 1.00 82.12 289 VAL A CA 1
ATOM 2222 C C . VAL A 1 289 ? -27.191 -6.597 25.017 1.00 82.12 289 VAL A C 1
ATOM 2224 O O . VAL A 1 289 ? -27.154 -6.920 23.828 1.00 82.12 289 VAL A O 1
ATOM 2227 N N . ALA A 1 290 ? -28.308 -6.121 25.579 1.00 76.69 290 ALA A N 1
ATOM 2228 C CA . ALA A 1 290 ? -29.559 -5.865 24.863 1.00 76.69 290 ALA A CA 1
ATOM 2229 C C . ALA A 1 290 ? -29.575 -4.539 24.065 1.00 76.69 290 ALA A C 1
ATOM 2231 O O . ALA A 1 290 ? -30.586 -4.215 23.444 1.00 76.69 290 ALA A O 1
ATOM 2232 N N . GLY A 1 291 ? -28.486 -3.762 24.082 1.00 83.06 291 GLY A N 1
ATOM 2233 C CA . GLY A 1 291 ? -28.361 -2.460 23.417 1.00 83.06 291 GLY A CA 1
ATOM 2234 C C . GLY A 1 291 ? -28.972 -1.284 24.188 1.00 83.06 291 GLY A C 1
ATOM 2235 O O . GLY A 1 291 ? -29.181 -0.215 23.617 1.00 83.06 291 GLY A O 1
ATOM 2236 N N . GLY A 1 292 ? -29.309 -1.474 25.466 1.00 84.31 292 GLY A N 1
ATOM 2237 C CA . GLY A 1 292 ? -29.900 -0.442 26.319 1.00 84.31 292 GLY A CA 1
ATOM 2238 C C . GLY A 1 292 ? -28.860 0.467 26.975 1.00 84.31 292 GLY A C 1
ATOM 2239 O O . GLY A 1 292 ? -27.685 0.117 27.089 1.00 84.31 292 GLY A O 1
ATOM 2240 N N . VAL A 1 293 ? -29.311 1.632 27.453 1.00 86.81 293 VAL A N 1
ATOM 2241 C CA . VAL A 1 293 ? -28.489 2.502 28.309 1.00 86.81 293 VAL A CA 1
ATOM 2242 C C . VAL A 1 293 ? -28.264 1.787 29.641 1.00 86.81 293 VAL A C 1
ATOM 2244 O O . VAL A 1 293 ? -29.253 1.379 30.252 1.00 86.81 293 VAL A O 1
ATOM 2247 N N . PRO A 1 294 ? -27.011 1.637 30.093 1.00 83.56 294 PRO A N 1
ATOM 2248 C CA . PRO A 1 294 ? -26.733 0.900 31.307 1.00 83.56 294 PRO A CA 1
ATOM 2249 C C . PRO A 1 294 ? -27.017 1.752 32.550 1.00 83.56 294 PRO A C 1
ATOM 2251 O O . PRO A 1 294 ? -26.822 2.975 32.535 1.00 83.56 294 PRO A O 1
ATOM 2254 N N . GLU A 1 295 ? -27.479 1.118 33.629 1.00 75.88 295 GLU A N 1
ATOM 2255 C CA . GLU A 1 295 ? -27.592 1.770 34.939 1.00 75.88 295 GLU A CA 1
ATOM 2256 C C . GLU A 1 295 ? -26.198 2.025 35.521 1.00 75.88 295 GLU A C 1
ATOM 2258 O O . GLU A 1 295 ? -25.916 3.122 36.019 1.00 75.88 295 GLU A O 1
ATOM 2263 N N . THR A 1 296 ? -25.310 1.035 35.389 1.00 74.81 296 THR A N 1
ATOM 2264 C CA . THR A 1 296 ? -23.903 1.136 35.779 1.00 74.81 296 THR A CA 1
ATOM 2265 C C . THR A 1 296 ? -23.097 1.854 34.693 1.00 74.81 296 THR A C 1
ATOM 2267 O O . THR A 1 296 ? -23.142 1.499 33.516 1.00 74.81 296 THR A O 1
ATOM 2270 N N . LYS A 1 297 ? -22.337 2.883 35.074 1.00 84.94 297 LYS A N 1
ATOM 2271 C CA . LYS A 1 297 ? -21.556 3.713 34.141 1.00 84.94 297 LYS A CA 1
ATOM 2272 C C . LYS A 1 297 ? -20.063 3.446 34.295 1.00 84.94 297 LYS A C 1
ATOM 2274 O O . LYS A 1 297 ? -19.623 3.024 35.358 1.00 84.94 297 LYS A O 1
ATOM 2279 N N . ALA A 1 298 ? -19.294 3.722 33.248 1.00 87.88 298 ALA A N 1
ATOM 2280 C CA . ALA A 1 298 ? -17.849 3.578 33.276 1.00 87.88 298 ALA A CA 1
ATOM 2281 C C . ALA A 1 298 ? -17.178 4.644 34.151 1.00 87.88 298 ALA A C 1
ATOM 2283 O O . ALA A 1 298 ? -17.563 5.821 34.142 1.00 87.88 298 ALA A O 1
ATOM 2284 N N . ASP A 1 299 ? -16.132 4.199 34.839 1.00 86.50 299 ASP A N 1
ATOM 2285 C CA . ASP A 1 299 ? -15.128 5.004 35.526 1.00 86.50 299 ASP A CA 1
ATOM 2286 C C . ASP A 1 299 ? -14.160 5.645 34.524 1.00 86.50 299 ASP A C 1
ATOM 2288 O O . ASP A 1 299 ? -13.557 6.665 34.808 1.00 86.50 299 ASP A O 1
ATOM 2292 N N . GLY A 1 300 ? -14.010 5.087 33.325 1.00 93.50 300 GLY A N 1
ATOM 2293 C CA . GLY A 1 300 ? -13.130 5.645 32.302 1.00 93.50 300 GLY A CA 1
ATOM 2294 C C . GLY A 1 300 ? -13.084 4.790 31.047 1.00 93.50 300 GLY A C 1
ATOM 2295 O O . GLY A 1 300 ? -13.457 3.615 31.082 1.00 93.50 300 GLY A O 1
ATOM 2296 N N . PHE A 1 301 ? -12.617 5.373 29.946 1.00 97.81 301 PHE A N 1
ATOM 2297 C CA . PHE A 1 301 ? -12.243 4.641 28.737 1.00 97.81 301 PHE A CA 1
ATOM 2298 C C . PHE A 1 301 ? -10.755 4.837 28.445 1.00 97.81 301 PHE A C 1
ATOM 2300 O O . PHE A 1 301 ? -10.261 5.961 28.510 1.00 97.81 301 PHE A O 1
ATOM 2307 N N . THR A 1 302 ? -10.087 3.756 28.053 1.00 98.31 302 THR A N 1
ATOM 2308 C CA . THR A 1 302 ? -8.715 3.751 27.530 1.00 98.31 302 THR A CA 1
ATOM 2309 C C . THR A 1 302 ? -8.756 3.315 26.068 1.00 98.31 302 THR A C 1
ATOM 2311 O O . THR A 1 302 ? -9.368 2.290 25.742 1.00 98.31 302 THR A O 1
ATOM 2314 N N . PHE A 1 303 ? -8.099 4.076 25.197 1.00 98.75 303 PHE A N 1
ATOM 2315 C CA . PHE A 1 303 ? -7.873 3.737 23.795 1.00 98.75 303 PHE A CA 1
ATOM 2316 C C . PHE A 1 303 ? -6.383 3.465 23.604 1.00 98.75 303 PHE A C 1
ATOM 2318 O O . PHE A 1 303 ? -5.549 4.272 24.004 1.00 98.75 303 PHE A O 1
ATOM 2325 N N . GLU A 1 304 ? -6.060 2.320 23.014 1.00 98.75 304 GLU A N 1
ATOM 2326 C CA . GLU A 1 304 ? -4.700 1.799 22.897 1.00 98.75 304 GLU A CA 1
ATOM 2327 C C . GLU A 1 304 ? -4.447 1.338 21.455 1.00 98.75 304 GLU A C 1
ATOM 2329 O O . GLU A 1 304 ? -5.237 0.574 20.889 1.00 98.75 304 GLU A O 1
ATOM 2334 N N . LEU A 1 305 ? -3.346 1.793 20.863 1.00 98.81 305 LEU A N 1
ATOM 2335 C CA . LEU A 1 305 ? -2.828 1.320 19.587 1.00 98.81 305 LEU A CA 1
ATOM 2336 C C . LEU A 1 305 ? -1.748 0.263 19.834 1.00 98.81 305 LEU A C 1
ATOM 2338 O O . LEU A 1 305 ? -0.809 0.460 20.597 1.00 98.81 305 LEU A O 1
ATOM 2342 N N . LEU A 1 306 ? -1.884 -0.878 19.170 1.00 98.50 306 LEU A N 1
ATOM 2343 C CA . LEU A 1 306 ? -1.022 -2.045 19.306 1.00 98.50 306 LEU A CA 1
ATOM 2344 C C . LEU A 1 306 ? -0.436 -2.412 17.944 1.00 98.50 306 LEU A C 1
ATOM 2346 O O . LEU A 1 306 ? -1.147 -2.377 16.940 1.00 98.50 306 LEU A O 1
ATOM 2350 N N . ASN A 1 307 ? 0.819 -2.867 17.927 1.00 97.62 307 ASN A N 1
ATOM 2351 C CA . ASN A 1 307 ? 1.513 -3.353 16.726 1.00 97.62 307 ASN A CA 1
ATOM 2352 C C . ASN A 1 307 ? 1.393 -2.391 15.531 1.00 97.62 307 ASN A C 1
ATOM 2354 O O . ASN A 1 307 ? 1.022 -2.818 14.439 1.00 97.62 307 ASN A O 1
ATOM 2358 N N . VAL A 1 308 ? 1.624 -1.104 15.774 1.00 98.31 308 VAL A N 1
ATOM 2359 C CA . VAL A 1 308 ? 1.589 -0.073 14.736 1.00 98.31 308 VAL A CA 1
ATOM 2360 C C . VAL A 1 308 ? 2.880 -0.121 13.916 1.00 98.31 308 VAL A C 1
ATOM 2362 O O . VAL A 1 308 ? 3.956 -0.322 14.489 1.00 98.31 308 VAL A O 1
ATOM 2365 N N . SER A 1 309 ? 2.759 0.047 12.603 1.00 97.88 309 SER A N 1
ATOM 2366 C CA . SER A 1 309 ? 3.869 0.133 11.657 1.00 97.88 309 SER A CA 1
ATOM 2367 C C . SER A 1 309 ? 4.725 1.393 11.862 1.00 97.88 309 SER A C 1
ATOM 2369 O O . SER A 1 309 ? 4.362 2.305 12.616 1.00 97.88 309 SER A O 1
ATOM 2371 N N . ARG A 1 310 ? 5.922 1.369 11.272 1.00 96.94 310 ARG A N 1
ATOM 2372 C CA . ARG A 1 310 ? 6.955 2.415 11.348 1.00 96.94 310 ARG A CA 1
ATOM 2373 C C . ARG A 1 310 ? 7.703 2.480 10.019 1.00 96.94 310 ARG A C 1
ATOM 2375 O O . ARG A 1 310 ? 8.931 2.346 9.992 1.00 96.94 310 ARG A O 1
ATOM 2382 N N . GLU A 1 311 ? 6.952 2.517 8.927 1.00 95.56 311 GLU A N 1
ATOM 2383 C CA . GLU A 1 311 ? 7.564 2.576 7.605 1.00 95.56 311 GLU A CA 1
ATOM 2384 C C . GLU A 1 311 ? 8.350 3.892 7.463 1.00 95.56 311 GLU A C 1
ATOM 2386 O O . GLU A 1 311 ? 7.894 4.929 7.942 1.00 95.56 311 GLU A O 1
ATOM 2391 N N . PRO A 1 312 ? 9.551 3.895 6.859 1.00 95.62 312 PRO A N 1
ATOM 2392 C CA . PRO A 1 312 ? 10.289 5.136 6.660 1.00 95.62 312 PRO A CA 1
ATOM 2393 C C . PRO A 1 312 ? 9.499 6.133 5.801 1.00 95.62 312 PRO A C 1
ATOM 2395 O O . PRO A 1 312 ? 9.136 5.816 4.674 1.00 95.62 312 PRO A O 1
ATOM 2398 N N . GLY A 1 313 ? 9.269 7.354 6.276 1.00 95.69 313 GLY A N 1
ATOM 2399 C CA . GLY A 1 313 ? 8.570 8.383 5.498 1.00 95.69 313 GLY A CA 1
ATOM 2400 C C . GLY A 1 313 ? 7.048 8.212 5.477 1.00 95.69 313 GLY A C 1
ATOM 2401 O O . GLY A 1 313 ? 6.463 7.866 6.492 1.00 95.69 313 GLY A O 1
ATOM 2402 N N . VAL A 1 314 ? 6.402 8.536 4.351 1.00 97.12 314 VAL A N 1
ATOM 2403 C CA . VAL A 1 314 ? 4.925 8.476 4.220 1.00 97.12 314 VAL A CA 1
ATOM 2404 C C . VAL A 1 314 ? 4.443 7.601 3.064 1.00 97.12 314 VAL A C 1
ATOM 2406 O O . VAL A 1 314 ? 3.271 7.230 3.013 1.00 97.12 314 VAL A O 1
ATOM 2409 N N . CYS A 1 315 ? 5.328 7.319 2.109 1.00 97.56 315 CYS A N 1
ATOM 2410 C CA . CYS A 1 315 ? 5.146 6.380 1.009 1.00 97.56 315 CYS A CA 1
ATOM 2411 C C . CYS A 1 315 ? 6.530 5.903 0.518 1.00 97.56 315 CYS A C 1
ATOM 2413 O O . CYS A 1 315 ? 7.560 6.291 1.081 1.00 97.56 315 CYS A O 1
ATOM 2415 N N . MET A 1 316 ? 6.574 5.076 -0.529 1.00 97.69 316 MET A N 1
ATOM 2416 C CA . MET A 1 316 ? 7.774 4.341 -0.958 1.00 97.69 316 MET A CA 1
ATOM 2417 C C . MET A 1 316 ? 8.975 5.205 -1.371 1.00 97.69 316 MET A C 1
ATOM 2419 O O . MET A 1 316 ? 10.114 4.744 -1.298 1.00 97.69 316 MET A O 1
ATOM 2423 N N . ASN A 1 317 ? 8.742 6.465 -1.740 1.00 97.31 317 ASN A N 1
ATOM 2424 C CA . ASN A 1 317 ? 9.752 7.390 -2.264 1.00 97.31 317 ASN A CA 1
ATOM 2425 C C . ASN A 1 317 ? 9.614 8.819 -1.701 1.00 97.31 317 ASN A C 1
ATOM 2427 O O . ASN A 1 317 ? 10.069 9.781 -2.327 1.00 97.31 317 ASN A O 1
ATOM 2431 N N . TRP A 1 318 ? 8.935 9.001 -0.560 1.00 97.12 318 TRP A N 1
ATOM 2432 C CA . TRP A 1 318 ? 8.754 10.333 0.026 1.00 97.12 318 TRP A CA 1
ATOM 2433 C C . TRP A 1 318 ? 8.664 10.342 1.558 1.00 97.12 318 TRP A C 1
ATOM 2435 O O . TRP A 1 318 ? 8.017 9.464 2.136 1.00 97.12 318 TRP A O 1
ATOM 2445 N N . PRO A 1 319 ? 9.239 11.359 2.235 1.00 95.31 319 PRO A N 1
ATOM 2446 C CA . PRO A 1 319 ? 10.184 12.352 1.703 1.00 95.31 319 PRO A CA 1
ATOM 2447 C C . PRO A 1 319 ? 11.512 11.692 1.318 1.00 95.31 319 PRO A C 1
ATOM 2449 O O . PRO A 1 319 ? 11.670 10.490 1.505 1.00 95.31 319 PRO A O 1
ATOM 2452 N N . ASN A 1 320 ? 12.474 12.466 0.805 1.00 89.12 320 ASN A N 1
ATOM 2453 C CA . ASN A 1 320 ? 13.836 11.974 0.575 1.00 89.12 320 ASN A CA 1
ATOM 2454 C C . ASN A 1 320 ? 14.350 11.195 1.805 1.00 89.12 320 ASN A C 1
ATOM 2456 O O . ASN A 1 320 ? 14.127 11.625 2.937 1.00 89.12 320 ASN A O 1
ATOM 2460 N N . LYS A 1 321 ? 15.053 10.082 1.571 1.00 86.25 321 LYS A N 1
ATOM 2461 C CA . LYS A 1 321 ? 15.560 9.135 2.574 1.00 86.25 321 LYS A CA 1
ATOM 2462 C C . LYS A 1 321 ? 16.219 9.775 3.800 1.00 86.25 321 LYS A C 1
ATOM 2464 O O . LYS A 1 321 ? 16.048 9.286 4.909 1.00 86.25 321 LYS A O 1
ATOM 2469 N N . GLU A 1 322 ? 16.961 10.871 3.632 1.00 87.81 322 GLU A N 1
ATOM 2470 C CA . GLU A 1 322 ? 17.620 11.566 4.754 1.00 87.81 322 GLU A CA 1
ATOM 2471 C C . GLU A 1 322 ? 16.642 12.302 5.689 1.00 87.81 322 GLU A C 1
ATOM 2473 O O . GLU A 1 322 ? 16.980 12.608 6.833 1.00 87.81 322 GLU A O 1
ATOM 2478 N N . LEU A 1 323 ? 15.443 12.608 5.193 1.00 91.69 323 LEU A N 1
ATOM 2479 C CA . LEU A 1 323 ? 14.366 13.300 5.902 1.00 91.69 323 LEU A CA 1
ATOM 2480 C C . LEU A 1 323 ? 13.242 12.352 6.340 1.00 91.69 323 LEU A C 1
ATOM 2482 O O . LEU A 1 323 ? 12.342 12.786 7.055 1.00 91.69 323 LEU A O 1
ATOM 2486 N N . ALA A 1 324 ? 13.270 11.095 5.895 1.00 92.94 324 ALA A N 1
ATOM 2487 C CA . ALA A 1 324 ? 12.284 10.089 6.250 1.00 92.94 324 ALA A CA 1
ATOM 2488 C C . ALA A 1 324 ? 12.429 9.709 7.731 1.00 92.94 324 ALA A C 1
ATOM 2490 O O . ALA A 1 324 ? 13.489 9.260 8.175 1.00 92.94 324 ALA A O 1
ATOM 2491 N N . ASP A 1 325 ? 11.366 9.906 8.510 1.00 91.44 325 ASP A N 1
ATOM 2492 C CA . ASP A 1 325 ? 11.313 9.448 9.895 1.00 91.44 325 ASP A CA 1
ATOM 2493 C C . ASP A 1 325 ? 10.762 8.016 9.998 1.00 91.44 325 ASP A C 1
ATOM 2495 O O . ASP A 1 325 ? 10.285 7.455 9.020 1.00 91.44 325 ASP A O 1
ATOM 2499 N N . THR A 1 326 ? 10.898 7.405 11.177 1.00 94.38 326 THR A N 1
ATOM 2500 C CA . THR A 1 326 ? 10.414 6.041 11.494 1.00 94.38 326 THR A CA 1
ATOM 2501 C C . THR A 1 326 ? 9.565 6.048 12.769 1.00 94.38 326 THR A C 1
ATOM 2503 O O . THR A 1 326 ? 9.573 5.122 13.600 1.00 94.38 326 THR A O 1
ATOM 2506 N N . ASN A 1 327 ? 8.869 7.164 12.992 1.00 95.69 327 ASN A N 1
ATOM 2507 C CA . ASN A 1 327 ? 7.891 7.261 14.061 1.00 95.69 327 ASN A CA 1
ATOM 2508 C C . ASN A 1 327 ? 6.686 6.359 13.737 1.00 95.69 327 ASN A C 1
ATOM 2510 O O . ASN A 1 327 ? 6.670 5.626 12.759 1.00 95.69 327 ASN A O 1
ATOM 2514 N N . LEU A 1 328 ? 5.694 6.320 14.622 1.00 97.62 328 LEU A N 1
ATOM 2515 C CA . LEU A 1 328 ? 4.534 5.447 14.433 1.00 97.62 328 LEU A CA 1
ATOM 2516 C C . LEU A 1 328 ? 3.663 5.930 13.269 1.00 97.62 328 LEU A C 1
ATOM 2518 O O . LEU A 1 328 ? 3.344 7.112 13.200 1.00 97.62 328 LEU A O 1
ATOM 2522 N N . ASP A 1 329 ? 3.182 5.039 12.416 1.00 97.88 329 ASP A N 1
ATOM 2523 C CA . ASP A 1 329 ? 2.362 5.472 11.272 1.00 97.88 329 ASP A CA 1
ATOM 2524 C C . ASP A 1 329 ? 0.930 5.843 11.685 1.00 97.88 329 ASP A C 1
ATOM 2526 O O . ASP A 1 329 ? 0.262 6.636 11.023 1.00 97.88 329 ASP A O 1
ATOM 2530 N N . LEU A 1 330 ? 0.464 5.305 12.820 1.00 98.56 330 LEU A N 1
ATOM 2531 C CA . LEU A 1 330 ? -0.814 5.631 13.454 1.00 98.56 330 LEU A CA 1
ATOM 2532 C C . LEU A 1 330 ? -0.582 6.139 14.882 1.00 98.56 330 LEU A C 1
ATOM 2534 O O . LEU A 1 330 ? 0.094 5.473 15.670 1.00 98.56 330 LEU A O 1
ATOM 2538 N N . ARG A 1 331 ? -1.164 7.289 15.246 1.00 97.75 331 ARG A N 1
ATOM 2539 C CA . ARG A 1 331 ? -0.957 7.909 16.572 1.00 97.75 331 ARG A CA 1
ATOM 2540 C C . ARG A 1 331 ? -2.226 8.514 17.148 1.00 97.75 331 ARG A C 1
ATOM 2542 O O . ARG A 1 331 ? -3.120 8.941 16.420 1.00 97.75 331 ARG A O 1
ATOM 2549 N N . PHE A 1 332 ? -2.262 8.650 18.465 1.00 98.12 332 PHE A N 1
ATOM 2550 C CA . PHE A 1 332 ? -3.111 9.635 19.119 1.00 98.12 332 PHE A CA 1
ATOM 2551 C C . PHE A 1 332 ? -2.373 10.969 19.210 1.00 98.12 332 PHE A C 1
ATOM 2553 O O . PHE A 1 332 ? -1.480 11.153 20.039 1.00 98.12 332 PHE A O 1
ATOM 2560 N N . ASP A 1 333 ? -2.775 11.914 18.364 1.00 93.94 333 ASP A N 1
ATOM 2561 C CA . ASP A 1 333 ? -2.269 13.282 18.413 1.00 93.94 333 ASP A CA 1
ATOM 2562 C C . ASP A 1 333 ? -2.977 14.057 19.546 1.00 93.94 333 ASP A C 1
ATOM 2564 O O . ASP A 1 333 ? -4.218 14.096 19.579 1.00 93.94 333 ASP A O 1
ATOM 2568 N N . PRO A 1 334 ? -2.239 14.677 20.489 1.00 93.75 334 PRO A N 1
ATOM 2569 C CA . PRO A 1 334 ? -2.839 15.428 21.587 1.00 93.75 334 PRO A CA 1
ATOM 2570 C C . PRO A 1 334 ? -3.641 16.645 21.112 1.00 93.75 334 PRO A C 1
ATOM 2572 O O . PRO A 1 334 ? -4.572 17.042 21.802 1.00 93.75 334 PRO A O 1
ATOM 2575 N N . SER A 1 335 ? -3.332 17.235 19.956 1.00 92.75 335 SER A N 1
ATOM 2576 C CA . SER A 1 335 ? -4.080 18.364 19.390 1.00 92.75 335 SER A CA 1
ATOM 2577 C C . SER A 1 335 ? -5.436 17.947 18.805 1.00 92.75 335 SER A C 1
ATOM 2579 O O . SER A 1 335 ? -6.396 18.715 18.891 1.00 92.75 335 SER A O 1
ATOM 2581 N N . LEU A 1 336 ? -5.547 16.717 18.286 1.00 94.38 336 LEU A N 1
ATOM 2582 C CA . LEU A 1 336 ? -6.789 16.153 17.737 1.00 94.38 336 LEU A CA 1
ATOM 2583 C C . LEU A 1 336 ? -7.668 15.479 18.799 1.00 94.38 336 LEU A C 1
ATOM 2585 O O . LEU A 1 336 ? -8.863 15.295 18.590 1.00 94.38 336 LEU A O 1
ATOM 2589 N N . ASN A 1 337 ? -7.107 15.130 19.957 1.00 96.50 337 ASN A N 1
ATOM 2590 C CA . ASN A 1 337 ? -7.820 14.457 21.047 1.00 96.50 337 ASN A CA 1
ATOM 2591 C C . ASN A 1 337 ? -8.254 15.421 22.171 1.00 96.50 337 ASN A C 1
ATOM 2593 O O . ASN A 1 337 ? -8.323 15.056 23.347 1.00 96.50 337 ASN A O 1
ATOM 2597 N N . GLN A 1 338 ? -8.578 16.664 21.797 1.00 94.31 338 GLN A N 1
ATOM 2598 C CA . GLN A 1 338 ? -9.145 17.702 22.668 1.00 94.31 338 GLN A CA 1
ATOM 2599 C C . GLN A 1 338 ? -10.387 18.348 22.027 1.00 94.31 338 GLN A C 1
ATOM 2601 O O . GLN A 1 338 ? -10.538 18.321 20.801 1.00 94.31 338 GLN A O 1
ATOM 2606 N N . PRO A 1 339 ? -11.287 18.976 22.811 1.00 92.94 339 PRO A N 1
ATOM 2607 C CA . PRO A 1 339 ? -12.367 19.781 22.254 1.00 92.94 339 PRO A CA 1
ATOM 2608 C C . PRO A 1 339 ? -11.824 20.918 21.367 1.00 92.94 339 PRO A C 1
ATOM 2610 O O . PRO A 1 339 ? -10.834 21.553 21.734 1.00 92.94 339 PRO A O 1
ATOM 2613 N N . PRO A 1 340 ? -12.479 21.235 20.234 1.00 93.56 340 PRO A N 1
ATOM 2614 C CA . PRO A 1 340 ? -13.788 20.735 19.806 1.00 93.56 340 PRO A CA 1
ATOM 2615 C C . PRO A 1 340 ? -13.753 19.456 18.948 1.00 93.56 340 PRO A C 1
ATOM 2617 O O . PRO A 1 340 ? -14.810 19.044 18.476 1.00 93.56 340 PRO A O 1
ATOM 2620 N N . PHE A 1 341 ? -12.589 18.848 18.700 1.00 93.62 341 PHE A N 1
ATOM 2621 C CA . PHE A 1 341 ? -12.466 17.714 17.772 1.00 93.62 341 PHE A CA 1
ATOM 2622 C C . PHE A 1 341 ? -13.121 16.436 18.308 1.00 93.62 341 PHE A C 1
ATOM 2624 O O . PHE A 1 341 ? -13.776 15.715 17.555 1.00 93.62 341 PHE A O 1
ATOM 2631 N N . VAL A 1 342 ? -13.008 16.216 19.619 1.00 94.88 342 VAL A N 1
ATOM 2632 C CA . VAL A 1 342 ? -13.731 15.189 20.381 1.00 94.88 342 VAL A CA 1
ATOM 2633 C C . VAL A 1 342 ? -14.665 15.845 21.399 1.00 94.88 342 VAL A C 1
ATOM 2635 O O . VAL A 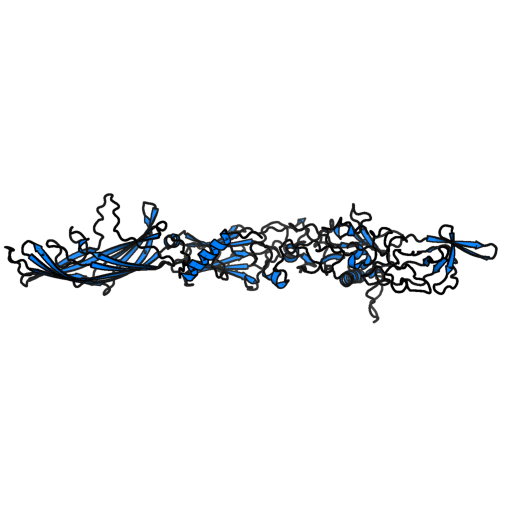1 342 ? -14.397 16.944 21.894 1.00 94.88 342 VAL A O 1
ATOM 2638 N N . ALA A 1 343 ? -15.772 15.178 21.741 1.00 90.94 343 ALA A N 1
ATOM 2639 C CA . ALA A 1 343 ? -16.788 15.750 22.631 1.00 90.94 343 ALA A CA 1
ATOM 2640 C C . ALA A 1 343 ? -16.286 16.054 24.057 1.00 90.94 343 ALA A C 1
ATOM 2642 O O . ALA A 1 343 ? -16.796 16.966 24.713 1.00 90.94 343 ALA A O 1
ATOM 2643 N N . LYS A 1 344 ? -15.314 15.282 24.552 1.00 91.06 344 LYS A N 1
ATOM 2644 C CA . LYS A 1 344 ? -14.721 15.417 25.889 1.00 91.06 344 LYS A CA 1
ATOM 2645 C C . LYS A 1 344 ? -13.196 15.338 25.793 1.00 91.06 344 LYS A C 1
ATOM 2647 O O . LYS A 1 344 ? -12.709 14.581 24.959 1.00 91.06 344 LYS A O 1
ATOM 2652 N N . PRO A 1 345 ? -12.450 16.080 26.628 1.00 89.00 345 PRO A N 1
ATOM 2653 C CA . PRO A 1 345 ? -10.993 16.019 26.617 1.00 89.00 345 PRO A CA 1
ATOM 2654 C C . PRO A 1 345 ? -10.482 14.637 27.029 1.00 89.00 345 PRO A C 1
ATOM 2656 O O . PRO A 1 345 ? -11.017 14.004 27.945 1.00 89.00 345 PRO A O 1
ATOM 2659 N N . LEU A 1 346 ? -9.422 14.191 26.357 1.00 96.19 346 LEU A N 1
ATOM 2660 C CA . LEU A 1 346 ? -8.664 13.007 26.737 1.00 96.19 346 LEU A CA 1
ATOM 2661 C C . LEU A 1 346 ? -7.341 13.416 27.396 1.00 96.19 346 LEU A C 1
ATOM 2663 O O . LEU A 1 346 ? -6.745 14.444 27.071 1.00 96.19 346 LEU A O 1
ATOM 2667 N N . VAL A 1 347 ? -6.881 12.606 28.340 1.00 96.50 347 VAL A N 1
ATOM 2668 C CA . VAL A 1 347 ? -5.523 12.641 28.872 1.00 96.50 347 VAL A CA 1
ATOM 2669 C C . VAL A 1 347 ? -4.641 11.867 27.905 1.00 96.50 347 VAL A C 1
ATOM 2671 O O . VAL A 1 347 ? -4.863 10.684 27.650 1.00 96.50 347 VAL A O 1
ATOM 2674 N N . TRP A 1 348 ? -3.645 12.553 27.359 1.00 97.50 348 TRP A N 1
ATOM 2675 C CA . TRP A 1 348 ? -2.623 11.943 26.524 1.00 97.50 348 TRP A CA 1
ATOM 2676 C C . TRP A 1 348 ? -1.569 11.277 27.407 1.00 97.50 348 TRP A C 1
ATOM 2678 O O . TRP A 1 348 ? -0.986 11.941 28.268 1.00 97.50 348 TRP A O 1
ATOM 2688 N N . ILE A 1 349 ? -1.367 9.973 27.219 1.00 97.81 349 ILE A N 1
ATOM 2689 C CA . ILE A 1 349 ? -0.346 9.196 27.929 1.00 97.81 349 ILE A CA 1
ATOM 2690 C C . ILE A 1 349 ? 0.917 9.147 27.070 1.00 97.81 349 ILE A C 1
ATOM 2692 O O . ILE A 1 349 ? 1.983 9.572 27.514 1.00 97.81 349 ILE A O 1
ATOM 2696 N N . ASP A 1 350 ? 0.764 8.680 25.830 1.00 97.56 350 ASP A N 1
ATOM 2697 C CA . ASP A 1 350 ? 1.774 8.685 24.776 1.00 97.56 350 ASP A CA 1
ATOM 2698 C C . ASP A 1 350 ? 1.107 8.578 23.387 1.00 97.56 350 ASP A C 1
ATOM 2700 O O . ASP A 1 350 ? -0.118 8.585 23.262 1.00 97.56 350 ASP A O 1
ATOM 2704 N N . GLU A 1 351 ? 1.905 8.474 22.321 1.00 96.75 351 GLU A N 1
ATOM 2705 C CA . GLU A 1 351 ? 1.426 8.381 20.931 1.00 96.75 351 GLU A CA 1
ATOM 2706 C C . GLU A 1 351 ? 0.533 7.158 20.658 1.00 96.75 351 GLU A C 1
ATOM 2708 O O . GLU A 1 351 ? -0.217 7.150 19.685 1.00 96.75 351 GLU A O 1
ATOM 2713 N N . THR A 1 352 ? 0.586 6.130 21.504 1.00 98.44 352 THR A N 1
ATOM 2714 C CA . THR A 1 352 ? -0.200 4.897 21.380 1.00 98.44 352 THR A CA 1
ATOM 2715 C C . THR A 1 352 ? -1.356 4.811 22.363 1.00 98.44 352 THR A C 1
ATOM 2717 O O . THR A 1 352 ? -2.174 3.902 22.229 1.00 98.44 352 THR A O 1
ATOM 2720 N N . MET A 1 353 ? -1.476 5.733 23.323 1.00 98.56 353 MET A N 1
ATOM 2721 C CA . MET A 1 353 ? -2.484 5.621 24.373 1.00 98.56 353 MET A CA 1
ATOM 2722 C C . MET A 1 353 ? -3.072 6.960 24.826 1.00 98.56 353 MET A C 1
ATOM 2724 O O . MET A 1 353 ? -2.367 7.904 25.192 1.00 98.56 353 MET A O 1
ATOM 2728 N N . VAL A 1 354 ? -4.404 6.995 24.895 1.00 98.56 354 VAL A N 1
ATOM 2729 C CA . VAL A 1 354 ? -5.186 8.092 25.481 1.00 98.56 354 VAL A CA 1
ATOM 2730 C C . VAL A 1 354 ? -6.271 7.554 26.407 1.00 98.56 354 VAL A C 1
ATOM 2732 O O . VAL A 1 354 ? -6.835 6.480 26.182 1.00 98.56 354 VAL A O 1
ATOM 2735 N N . GLU A 1 355 ? -6.602 8.330 27.434 1.00 97.75 355 GLU A N 1
ATOM 2736 C CA . GLU A 1 355 ? -7.620 7.982 28.429 1.00 97.75 355 GLU A CA 1
ATOM 2737 C C . GLU A 1 355 ? -8.611 9.122 28.636 1.00 97.75 355 GLU A C 1
ATOM 2739 O O . GLU A 1 355 ? -8.290 10.291 28.454 1.00 97.75 355 GLU A O 1
ATOM 2744 N N . THR A 1 356 ? -9.842 8.824 29.035 1.00 96.44 356 THR A N 1
ATOM 2745 C CA . THR A 1 356 ? -10.805 9.878 29.379 1.00 96.44 356 THR A CA 1
ATOM 2746 C C . THR A 1 356 ? -10.369 10.640 30.627 1.00 96.44 356 THR A C 1
ATOM 2748 O O . THR A 1 356 ? -10.038 10.028 31.637 1.00 96.44 356 THR A O 1
ATOM 2751 N N . SER A 1 357 ? -10.443 11.976 30.607 1.00 90.50 357 SER A N 1
ATOM 2752 C CA . SER A 1 357 ? -10.118 12.783 31.794 1.00 90.50 357 SER A CA 1
ATOM 2753 C C . SER A 1 357 ? -11.161 12.676 32.914 1.00 90.50 357 SER A C 1
ATOM 2755 O O . SER A 1 357 ? -10.862 12.938 34.076 1.00 90.50 357 SER A O 1
ATOM 2757 N N . GLU A 1 358 ? -12.413 12.367 32.564 1.00 86.44 358 GLU A N 1
ATOM 2758 C CA . GLU A 1 358 ? -13.474 12.092 33.532 1.00 86.44 358 GLU A CA 1
ATOM 2759 C C . GLU A 1 358 ? -13.320 10.679 34.095 1.00 86.44 358 GLU A C 1
ATOM 2761 O O . GLU A 1 358 ? -13.152 9.728 33.334 1.00 86.44 358 GLU A O 1
ATOM 2766 N N . THR A 1 359 ? -13.424 10.558 35.420 1.00 78.69 359 THR A N 1
ATOM 2767 C CA . THR A 1 359 ? -13.174 9.307 36.151 1.00 78.69 359 THR A CA 1
ATOM 2768 C C . THR A 1 359 ? -14.442 8.607 36.661 1.00 78.69 359 THR A C 1
ATOM 2770 O O . THR A 1 359 ? -14.362 7.701 37.486 1.00 78.69 359 THR A O 1
ATOM 2773 N N . SER A 1 360 ? -15.636 9.053 36.246 1.00 80.88 360 SER A N 1
ATOM 2774 C CA . SER A 1 360 ? -16.906 8.385 36.570 1.00 80.88 360 SER A CA 1
ATOM 2775 C C . SER A 1 360 ? -18.065 8.874 35.706 1.00 80.88 360 SER A C 1
ATOM 2777 O O . SER A 1 360 ? -18.067 9.994 35.197 1.00 80.88 360 SER A O 1
ATOM 2779 N N . GLY A 1 361 ? -19.101 8.040 35.584 1.00 83.06 361 GLY A N 1
ATOM 2780 C CA . GLY A 1 361 ? -20.379 8.442 34.999 1.00 83.06 361 GLY A CA 1
ATOM 2781 C C . GLY A 1 361 ? -20.418 8.440 33.468 1.00 83.06 361 GLY A C 1
ATOM 2782 O O . GLY A 1 361 ? -21.331 9.033 32.885 1.00 83.06 361 GLY A O 1
ATOM 2783 N N . LEU A 1 362 ? -19.472 7.766 32.812 1.00 92.62 362 LEU A N 1
ATOM 2784 C CA . LEU A 1 362 ? -19.370 7.730 31.357 1.00 92.62 362 LEU A CA 1
ATOM 2785 C C . LEU A 1 362 ? -20.176 6.577 30.750 1.00 92.62 362 LEU A C 1
ATOM 2787 O O . LEU A 1 362 ? -20.158 5.449 31.226 1.00 92.62 362 LEU A O 1
ATOM 2791 N N . THR A 1 363 ? -20.868 6.855 29.650 1.00 94.50 363 THR A N 1
ATOM 2792 C CA . THR A 1 363 ? -21.478 5.818 28.791 1.00 94.50 363 THR A CA 1
ATOM 2793 C C . THR A 1 363 ? -20.898 5.828 27.384 1.00 94.50 363 THR A C 1
ATOM 2795 O O . THR A 1 363 ? -21.118 4.895 26.619 1.00 94.50 363 THR A O 1
ATOM 2798 N N . LYS A 1 364 ? -20.154 6.880 27.030 1.00 96.88 364 LYS A N 1
ATOM 2799 C CA . LYS A 1 364 ? -19.537 7.061 25.721 1.00 96.88 364 LYS A CA 1
ATOM 2800 C C . LYS A 1 364 ? -18.205 7.780 25.858 1.00 96.88 364 LYS A C 1
ATOM 2802 O O . LYS A 1 364 ? -18.057 8.619 26.749 1.00 96.88 364 LYS A O 1
ATOM 2807 N N . ALA A 1 365 ? -17.300 7.491 24.937 1.00 97.50 365 ALA A N 1
ATOM 2808 C CA . ALA A 1 365 ? -16.062 8.226 24.732 1.00 97.50 365 ALA A CA 1
ATOM 2809 C C . ALA A 1 365 ? -15.718 8.252 23.239 1.00 97.50 365 ALA A C 1
ATOM 2811 O O . ALA A 1 365 ? -16.143 7.377 22.481 1.00 97.50 365 ALA A O 1
ATOM 2812 N N . GLU A 1 366 ? -14.960 9.261 22.826 1.00 97.88 366 GLU A N 1
ATOM 2813 C CA . GLU A 1 366 ? -14.513 9.437 21.447 1.00 97.88 366 GLU A CA 1
ATOM 2814 C C . GLU A 1 366 ? -13.013 9.709 21.450 1.00 97.88 366 GLU A C 1
ATOM 2816 O O . GLU A 1 366 ? -12.547 10.477 22.289 1.00 97.88 366 GLU A O 1
ATOM 2821 N N . ALA A 1 367 ? -12.287 9.098 20.519 1.00 98.38 367 ALA A N 1
ATOM 2822 C CA . ALA A 1 367 ? -10.874 9.361 20.271 1.00 98.38 367 ALA A CA 1
ATOM 2823 C C . ALA A 1 367 ? -10.628 9.462 18.764 1.00 98.38 367 ALA A C 1
ATOM 2825 O O . ALA A 1 367 ? -11.357 8.863 17.972 1.00 98.38 367 ALA A O 1
ATOM 2826 N N . ILE A 1 368 ? -9.601 10.203 18.366 1.00 98.38 368 ILE A N 1
ATOM 2827 C CA . ILE A 1 368 ? -9.163 10.324 16.978 1.00 98.38 368 ILE A CA 1
ATOM 2828 C C . ILE A 1 368 ? -7.794 9.667 16.835 1.00 98.38 368 ILE A C 1
ATOM 2830 O O . ILE A 1 368 ? -6.833 10.077 17.486 1.00 98.38 368 ILE A O 1
ATOM 2834 N N . VAL A 1 369 ? -7.714 8.671 15.956 1.00 98.56 369 VAL A N 1
ATOM 2835 C CA . VAL A 1 369 ? -6.453 8.081 15.496 1.00 98.56 369 VAL A CA 1
ATOM 2836 C C . VAL A 1 369 ? -6.024 8.826 14.236 1.00 98.56 369 VAL A C 1
ATOM 2838 O O . VAL A 1 369 ? -6.754 8.848 13.248 1.00 98.56 369 VAL A O 1
ATOM 2841 N N . ALA A 1 370 ? -4.860 9.454 14.273 1.00 97.25 370 ALA A N 1
ATOM 2842 C CA . ALA A 1 370 ? -4.235 10.098 13.128 1.00 97.25 370 ALA A CA 1
ATOM 2843 C C . ALA A 1 370 ? -3.398 9.097 12.322 1.00 97.25 370 ALA A C 1
ATOM 2845 O O . ALA A 1 370 ? -2.738 8.249 12.922 1.00 97.25 370 ALA A O 1
ATOM 2846 N N . SER A 1 371 ? -3.411 9.227 10.993 1.00 97.50 371 SER A N 1
ATOM 2847 C CA . SER A 1 371 ? -2.531 8.497 10.075 1.00 97.50 371 SER A CA 1
ATOM 2848 C C . SER A 1 371 ? -1.435 9.425 9.558 1.00 97.50 371 SER A C 1
ATOM 2850 O O . SER A 1 371 ? -1.698 10.605 9.337 1.00 97.50 371 SER A O 1
ATOM 2852 N N . TYR A 1 372 ? -0.225 8.904 9.381 1.00 97.50 372 TYR A N 1
ATOM 2853 C CA . TYR A 1 372 ? 0.931 9.642 8.858 1.00 97.50 372 TYR A CA 1
ATOM 2854 C C . TYR A 1 372 ? 1.552 8.970 7.624 1.00 97.50 372 TYR A C 1
ATOM 2856 O O . TYR A 1 372 ? 2.336 9.606 6.931 1.00 97.50 372 TYR A O 1
ATOM 2864 N N . ASP A 1 373 ? 1.150 7.741 7.293 1.00 97.94 373 ASP A N 1
ATOM 2865 C CA . ASP A 1 373 ? 1.678 6.957 6.170 1.00 97.94 373 ASP A CA 1
ATOM 2866 C C . ASP A 1 373 ? 0.531 6.369 5.332 1.00 97.94 373 ASP A C 1
ATOM 2868 O O . ASP A 1 373 ? -0.523 6.034 5.874 1.00 97.94 373 ASP A O 1
ATOM 2872 N N . PHE A 1 374 ? 0.712 6.233 4.016 1.00 98.19 374 PHE A N 1
ATOM 2873 C CA . PHE A 1 374 ? -0.297 5.673 3.101 1.00 98.19 374 PHE A CA 1
ATOM 2874 C C . PHE A 1 374 ? -0.469 4.145 3.201 1.00 98.19 374 PHE A C 1
ATOM 2876 O O . PHE A 1 374 ? -1.494 3.613 2.780 1.00 98.19 374 PHE A O 1
ATOM 2883 N N . GLY A 1 375 ? 0.502 3.440 3.778 1.00 97.06 375 GLY A N 1
ATOM 2884 C CA . GLY A 1 375 ? 0.472 2.014 4.108 1.00 97.06 375 GLY A CA 1
ATOM 2885 C C . GLY A 1 375 ? 0.296 1.732 5.605 1.00 97.06 375 GLY A C 1
ATOM 2886 O O . GLY A 1 375 ? 0.313 0.572 6.008 1.00 97.06 375 GLY A O 1
ATOM 2887 N N . GLY A 1 376 ? 0.102 2.763 6.438 1.00 97.25 376 GLY A N 1
ATOM 2888 C CA . GLY A 1 376 ? 0.103 2.647 7.897 1.00 97.25 376 GLY A CA 1
ATOM 2889 C C . GLY A 1 376 ? -0.899 1.628 8.455 1.00 97.25 376 GLY A C 1
ATOM 2890 O O . GLY A 1 376 ? -2.111 1.730 8.252 1.00 97.25 376 GLY A O 1
ATOM 2891 N N . TYR A 1 377 ? -0.420 0.666 9.244 1.00 98.44 377 TYR A N 1
ATOM 2892 C CA . TYR A 1 377 ? -1.256 -0.379 9.829 1.00 98.44 377 TYR A CA 1
ATOM 2893 C C . TYR A 1 377 ? -1.018 -0.559 11.327 1.00 98.44 377 TYR A C 1
ATOM 2895 O O . TYR A 1 377 ? 0.050 -0.312 11.867 1.00 98.44 377 TYR A O 1
ATOM 2903 N N . GLY A 1 378 ? -2.039 -1.039 12.032 1.00 98.38 378 GLY A N 1
ATOM 2904 C CA . GLY A 1 378 ? -1.981 -1.329 13.461 1.00 98.38 378 GLY A CA 1
ATOM 2905 C C . GLY A 1 378 ? -3.222 -2.054 13.959 1.00 98.38 378 GLY A C 1
ATOM 2906 O O . GLY A 1 378 ? -3.996 -2.617 13.171 1.00 98.38 378 GLY A O 1
ATOM 2907 N N . LYS A 1 379 ? -3.410 -2.074 15.278 1.00 98.56 379 LYS A N 1
ATOM 2908 C CA . LYS A 1 379 ? -4.615 -2.590 15.936 1.00 98.56 379 LYS A CA 1
ATOM 2909 C C . LYS A 1 379 ? -5.078 -1.616 17.008 1.00 98.56 379 LYS A C 1
ATOM 2911 O O . LYS A 1 379 ? -4.271 -1.137 17.789 1.00 98.56 379 LYS A O 1
ATOM 2916 N N . LEU A 1 380 ? -6.375 -1.383 17.089 1.00 98.75 380 LEU A N 1
ATOM 2917 C CA . LEU A 1 380 ? -7.012 -0.540 18.086 1.00 98.75 380 LEU A CA 1
ATOM 2918 C C . LEU A 1 380 ? -7.692 -1.400 19.144 1.00 98.75 380 LEU A C 1
ATOM 2920 O O . LEU A 1 380 ? -8.529 -2.247 18.832 1.00 98.75 380 LEU A O 1
ATOM 2924 N N . LYS A 1 381 ? -7.391 -1.144 20.408 1.00 98.69 381 LYS A N 1
ATOM 2925 C CA . LYS A 1 381 ? -8.069 -1.740 21.552 1.00 98.69 381 LYS A CA 1
ATOM 2926 C C . LYS A 1 381 ? -8.720 -0.634 22.369 1.00 98.69 381 LYS A C 1
ATOM 2928 O O . LYS A 1 381 ? -8.080 0.345 22.731 1.00 98.69 381 LYS A O 1
ATOM 2933 N N . VAL A 1 382 ? -10.000 -0.809 22.674 1.00 98.62 382 VAL A N 1
ATOM 2934 C CA . VAL A 1 382 ? -10.763 0.120 23.511 1.00 98.62 382 VAL A CA 1
ATOM 2935 C C . VAL A 1 382 ? -11.244 -0.632 24.739 1.00 98.62 382 VAL A C 1
ATOM 2937 O O . VAL A 1 382 ? -11.787 -1.727 24.609 1.00 98.62 382 VAL A O 1
ATOM 2940 N N . THR A 1 383 ? -11.036 -0.069 25.925 1.00 97.94 383 THR A N 1
ATOM 2941 C CA . THR A 1 383 ? -11.431 -0.688 27.197 1.00 97.94 383 THR A CA 1
ATOM 2942 C C . THR A 1 383 ? -12.211 0.313 28.036 1.00 97.94 383 THR A C 1
ATOM 2944 O O . THR A 1 383 ? -11.732 1.423 28.237 1.00 97.94 383 THR A O 1
ATOM 2947 N N . ALA A 1 384 ? -13.381 -0.070 28.547 1.00 95.81 384 ALA A N 1
ATOM 2948 C CA . ALA A 1 384 ? -14.074 0.682 29.592 1.00 95.81 384 ALA A CA 1
ATOM 2949 C C . ALA A 1 384 ? -13.774 0.063 30.962 1.00 95.81 384 ALA A C 1
ATOM 2951 O O . ALA A 1 384 ? -13.850 -1.155 31.109 1.00 95.81 384 ALA A O 1
ATOM 2952 N N . GLN A 1 385 ? -13.466 0.882 31.963 1.00 87.44 385 GLN A N 1
ATOM 2953 C CA . GLN A 1 385 ? -13.379 0.445 33.358 1.00 87.44 385 GLN A CA 1
ATOM 2954 C C . GLN A 1 385 ? -14.737 0.641 34.027 1.00 87.44 385 GLN A C 1
ATOM 2956 O O . GLN A 1 385 ? -15.290 1.735 33.956 1.00 87.44 385 GLN A O 1
ATOM 2961 N N . VAL A 1 386 ? -15.287 -0.399 34.653 1.00 81.06 386 VAL A N 1
ATOM 2962 C CA . VAL A 1 386 ? -16.581 -0.341 35.348 1.00 81.06 386 VAL A CA 1
ATOM 2963 C C . VAL A 1 386 ? -16.447 -0.998 36.717 1.00 81.06 386 VAL A C 1
ATOM 2965 O O . VAL A 1 386 ? -16.302 -2.216 36.803 1.00 81.06 386 VAL A O 1
ATOM 2968 N N . GLY A 1 387 ? -16.454 -0.212 37.795 1.00 67.25 387 GLY A N 1
ATOM 2969 C CA . GLY A 1 387 ? -16.314 -0.737 39.156 1.00 67.25 387 GLY A CA 1
ATOM 2970 C C . GLY A 1 387 ? -15.000 -1.498 39.368 1.00 67.25 387 GLY A C 1
ATOM 2971 O O . GLY A 1 387 ? -14.967 -2.487 40.097 1.00 67.25 387 GLY A O 1
ATOM 2972 N N . GLY A 1 388 ? -13.931 -1.083 38.676 1.00 66.75 388 GLY A N 1
ATOM 2973 C CA . GLY A 1 388 ? -12.632 -1.770 38.660 1.00 66.75 388 GLY A CA 1
ATOM 2974 C C . GLY A 1 388 ? -12.537 -2.996 37.739 1.00 66.75 388 GLY A C 1
ATOM 2975 O O . GLY A 1 388 ? -11.496 -3.653 37.720 1.00 66.75 388 GLY A O 1
ATOM 2976 N N . VAL A 1 389 ? -13.585 -3.314 36.970 1.00 72.50 389 VAL A N 1
ATOM 2977 C CA . VAL A 1 389 ? -13.587 -4.411 35.991 1.00 72.50 389 VAL A CA 1
ATOM 2978 C C . VAL A 1 389 ? -13.363 -3.862 34.575 1.00 72.50 389 VAL A C 1
ATOM 2980 O O . VAL A 1 389 ? -14.150 -3.028 34.122 1.00 72.50 389 VAL A O 1
ATOM 2983 N N . PRO A 1 390 ? -12.349 -4.347 33.832 1.00 85.88 390 PRO A N 1
ATOM 2984 C CA . PRO A 1 390 ? -12.131 -3.944 32.450 1.00 85.88 390 PRO A CA 1
ATOM 2985 C C . PRO A 1 390 ? -13.081 -4.679 31.496 1.00 85.88 390 PRO A C 1
ATOM 2987 O O . PRO A 1 390 ? -13.144 -5.912 31.476 1.00 85.88 390 PRO A O 1
ATOM 2990 N N . ILE A 1 391 ? -13.766 -3.923 30.641 1.00 90.19 391 ILE A N 1
ATOM 2991 C CA . ILE A 1 391 ? -14.600 -4.430 29.549 1.00 90.19 391 ILE A CA 1
ATOM 2992 C C . ILE A 1 391 ? -13.964 -4.009 28.226 1.00 90.19 391 ILE A C 1
ATOM 2994 O O . ILE A 1 391 ? -13.965 -2.831 27.870 1.00 90.19 391 ILE A O 1
ATOM 2998 N N . VAL A 1 392 ? -13.405 -4.978 27.499 1.00 96.25 392 VAL A N 1
ATOM 2999 C CA . VAL A 1 392 ? -12.819 -4.759 26.169 1.00 96.25 392 VAL A CA 1
ATOM 3000 C C . VAL A 1 392 ? -13.936 -4.634 25.136 1.00 96.25 392 VAL A C 1
ATOM 3002 O O . VAL A 1 392 ? -14.888 -5.415 25.144 1.00 96.25 392 VAL A O 1
ATOM 3005 N N . GLY A 1 393 ? -13.819 -3.646 24.256 1.00 96.94 393 GLY A N 1
ATOM 3006 C CA . GLY A 1 393 ? -14.778 -3.407 23.190 1.00 96.94 393 GLY A CA 1
ATOM 3007 C C . GLY A 1 393 ? -14.626 -4.343 21.998 1.00 96.94 393 GLY A C 1
ATOM 3008 O O . GLY A 1 393 ? -13.557 -4.897 21.746 1.00 96.94 393 GLY A O 1
ATOM 3009 N N . TYR A 1 394 ? -15.716 -4.487 21.251 1.00 97.69 394 TYR A N 1
ATOM 3010 C CA . TYR A 1 394 ? -15.753 -5.181 19.967 1.00 97.69 394 TYR A CA 1
ATOM 3011 C C . TYR A 1 394 ? -16.188 -4.216 18.856 1.00 97.69 394 TYR A C 1
ATOM 3013 O O . TYR A 1 394 ? -16.871 -3.218 19.104 1.00 97.69 394 TYR A O 1
ATOM 3021 N N . LEU A 1 395 ? -15.795 -4.509 17.616 1.00 98.19 395 LEU A N 1
ATOM 3022 C CA . LEU A 1 395 ? -16.211 -3.739 16.444 1.00 98.19 395 LEU A CA 1
ATOM 3023 C C . LEU A 1 395 ? -17.707 -3.949 16.183 1.00 98.19 395 LEU A C 1
ATOM 3025 O O . LEU A 1 395 ? -18.137 -5.084 16.019 1.00 98.19 395 LEU A O 1
ATOM 3029 N N . LYS A 1 396 ? -18.499 -2.883 16.053 1.00 96.56 396 LYS A N 1
ATOM 3030 C CA . LYS A 1 396 ? -19.960 -2.975 15.853 1.00 96.56 396 LYS A CA 1
ATOM 3031 C C . LYS A 1 396 ? -20.406 -3.881 14.704 1.00 96.56 396 LYS A C 1
ATOM 3033 O O . LYS A 1 396 ? -21.473 -4.483 14.787 1.00 96.56 396 LYS A O 1
ATOM 3038 N N . THR A 1 397 ? -19.631 -3.938 13.625 1.00 94.31 397 THR A N 1
ATOM 3039 C CA . THR A 1 397 ? -19.939 -4.763 12.452 1.00 94.31 397 THR A CA 1
ATOM 3040 C C . THR A 1 397 ? -19.532 -6.229 12.618 1.00 94.31 397 THR A C 1
ATOM 3042 O O . THR A 1 397 ? -19.864 -7.025 11.744 1.00 94.31 397 THR A O 1
ATOM 3045 N N . ASP A 1 398 ? -18.867 -6.615 13.718 1.00 93.25 398 ASP A N 1
ATOM 3046 C CA . ASP A 1 398 ? -18.560 -8.014 14.031 1.00 93.25 398 ASP A CA 1
ATOM 3047 C C . ASP A 1 398 ? -19.832 -8.748 14.502 1.00 93.25 398 ASP A C 1
ATOM 3049 O O . ASP A 1 398 ? -20.299 -8.513 15.623 1.00 93.25 398 ASP A O 1
ATOM 3053 N N . PRO A 1 399 ? -20.392 -9.676 13.700 1.00 88.25 399 PRO A N 1
ATOM 3054 C CA . PRO A 1 399 ? -21.591 -10.414 14.083 1.00 88.25 399 PRO A CA 1
ATOM 3055 C C . PRO A 1 399 ? -21.366 -11.333 15.291 1.00 88.25 399 PRO A C 1
ATOM 3057 O O . PRO A 1 399 ? -22.325 -11.657 15.989 1.00 88.25 399 PRO A O 1
ATOM 3060 N N . ALA A 1 400 ? -20.122 -11.752 15.551 1.00 89.94 400 ALA A N 1
ATOM 3061 C CA . ALA A 1 400 ? -19.778 -12.575 16.706 1.00 89.94 400 ALA A CA 1
ATOM 3062 C C . ALA A 1 400 ? -19.595 -11.750 17.991 1.00 89.94 400 ALA A C 1
ATOM 3064 O O . ALA A 1 400 ? -19.476 -12.336 19.067 1.00 89.94 400 ALA A O 1
ATOM 3065 N N . LYS A 1 401 ? -19.584 -10.409 17.889 1.00 91.88 401 LYS A N 1
ATOM 3066 C CA . LYS A 1 401 ? -19.329 -9.476 18.995 1.00 91.88 401 LYS A CA 1
ATOM 3067 C C . LYS A 1 401 ? -18.074 -9.833 19.804 1.00 91.88 401 LYS A C 1
ATOM 3069 O O . LYS A 1 401 ? -18.079 -9.789 21.033 1.00 91.88 401 LYS A O 1
ATOM 3074 N N . THR A 1 402 ? -17.000 -10.235 19.126 1.00 89.50 402 THR A N 1
ATOM 3075 C CA . THR A 1 402 ? -15.801 -10.769 19.778 1.00 89.50 402 THR A CA 1
ATOM 3076 C C . THR A 1 402 ? -14.992 -9.631 20.410 1.00 89.50 402 THR A C 1
ATOM 3078 O O . THR A 1 402 ? -14.506 -8.772 19.671 1.00 89.50 402 THR A O 1
ATOM 3081 N N . PRO A 1 403 ? -14.770 -9.609 21.740 1.00 91.12 403 PRO A N 1
ATOM 3082 C CA . PRO A 1 403 ? -13.932 -8.593 22.378 1.00 91.12 403 PRO A CA 1
ATOM 3083 C C . PRO A 1 403 ? -12.456 -8.809 22.019 1.00 91.12 403 PRO A C 1
ATOM 3085 O O . PRO A 1 403 ? -11.767 -9.635 22.620 1.00 91.12 403 PRO A O 1
ATOM 3088 N N . GLN A 1 404 ? -11.965 -8.099 21.005 1.00 91.50 404 GLN A N 1
ATOM 3089 C CA . GLN A 1 404 ? -10.598 -8.229 20.499 1.00 91.50 404 GLN A CA 1
ATOM 3090 C C . GLN A 1 404 ? -10.113 -6.918 19.862 1.00 91.50 404 GLN A C 1
ATOM 3092 O O . GLN A 1 404 ? -10.941 -6.107 19.440 1.00 91.50 404 GLN A O 1
ATOM 3097 N N . PRO A 1 405 ? -8.787 -6.708 19.743 1.00 96.56 405 PRO A N 1
ATOM 3098 C CA . PRO A 1 405 ? -8.251 -5.569 19.009 1.00 96.56 405 PRO A CA 1
ATOM 3099 C C . PRO A 1 405 ? -8.760 -5.524 17.561 1.00 96.56 405 PRO A C 1
ATOM 3101 O O . PRO A 1 405 ? -8.735 -6.529 16.847 1.00 96.56 405 PRO A O 1
ATOM 3104 N N . ILE A 1 406 ? -9.195 -4.342 17.137 1.00 98.50 406 ILE A N 1
ATOM 3105 C CA . ILE A 1 406 ? -9.751 -4.033 15.820 1.00 98.50 406 ILE A CA 1
ATOM 3106 C C . ILE A 1 406 ? -8.597 -3.681 14.886 1.00 98.50 406 ILE A C 1
ATOM 3108 O O . ILE A 1 406 ? -7.780 -2.828 15.211 1.00 98.50 406 ILE A O 1
ATOM 3112 N N . LEU A 1 407 ? -8.505 -4.331 13.732 1.00 98.50 407 LEU A N 1
ATOM 3113 C CA . LEU A 1 407 ? -7.441 -4.065 12.763 1.00 98.50 407 LEU A CA 1
ATOM 3114 C C . LEU A 1 407 ? -7.656 -2.690 12.106 1.00 98.50 407 LEU A C 1
ATOM 3116 O O . LEU A 1 407 ? -8.762 -2.402 11.660 1.00 98.50 407 LEU A O 1
ATOM 3120 N N . LEU A 1 408 ? -6.628 -1.840 12.061 1.00 98.44 408 LEU A N 1
ATOM 3121 C CA . LEU A 1 408 ? -6.640 -0.564 11.330 1.00 98.44 408 LEU A CA 1
ATOM 3122 C C . LEU A 1 408 ? -5.578 -0.592 10.219 1.00 98.44 408 LEU A C 1
ATOM 3124 O O . LEU A 1 408 ? -4.427 -0.851 10.570 1.00 98.44 408 LEU A O 1
ATOM 3128 N N . PRO A 1 409 ? -5.918 -0.397 8.932 1.00 98.38 409 PRO A N 1
ATOM 3129 C CA . PRO A 1 409 ? -7.277 -0.394 8.374 1.00 98.38 409 PRO A CA 1
ATOM 3130 C C . PRO A 1 409 ? -7.954 -1.766 8.513 1.00 98.38 409 PRO A C 1
ATOM 3132 O O . PRO A 1 409 ? -7.344 -2.727 9.008 1.00 98.38 409 PRO A O 1
ATOM 3135 N N . LYS A 1 410 ? -9.213 -1.870 8.063 1.00 98.19 410 LYS A N 1
ATOM 3136 C CA . LYS A 1 410 ? -9.849 -3.179 7.900 1.00 98.19 410 LYS A CA 1
ATOM 3137 C C . LYS A 1 410 ? -9.036 -4.028 6.924 1.00 98.19 410 LYS A C 1
ATOM 3139 O O . LYS A 1 410 ? -8.807 -3.613 5.790 1.00 98.19 410 LYS A O 1
ATOM 3144 N N . ARG A 1 411 ? -8.638 -5.217 7.375 1.00 98.06 411 ARG A N 1
ATOM 3145 C CA . ARG A 1 411 ? -7.823 -6.162 6.608 1.00 98.06 411 ARG A CA 1
ATOM 3146 C C . ARG A 1 411 ? -7.924 -7.586 7.144 1.00 98.06 411 ARG A C 1
ATOM 3148 O O . ARG A 1 411 ? -8.332 -7.800 8.292 1.00 98.06 411 ARG A O 1
ATOM 3155 N N . ALA A 1 412 ? -7.456 -8.553 6.363 1.00 97.00 412 ALA A N 1
ATOM 3156 C CA . ALA A 1 412 ? -7.177 -9.904 6.842 1.00 97.00 412 ALA A CA 1
ATOM 3157 C C . ALA A 1 412 ? -6.074 -9.925 7.923 1.00 97.00 412 ALA A C 1
ATOM 3159 O O . ALA A 1 412 ? -5.134 -9.140 7.901 1.00 97.00 412 ALA A O 1
ATOM 3160 N N . LYS A 1 413 ? -6.131 -10.881 8.864 1.00 95.25 413 LYS A N 1
ATOM 3161 C CA . LYS A 1 413 ? -5.139 -10.999 9.962 1.00 95.25 413 LYS A CA 1
ATOM 3162 C C . LYS A 1 413 ? -3.698 -11.231 9.488 1.00 95.25 413 LYS A C 1
ATOM 3164 O O . LYS A 1 413 ? -2.776 -10.968 10.253 1.00 95.25 413 LYS A O 1
ATOM 3169 N N . THR A 1 414 ? -3.535 -11.785 8.292 1.00 95.50 414 THR A N 1
ATOM 3170 C CA . THR A 1 414 ? -2.252 -12.121 7.659 1.00 95.50 414 THR A CA 1
ATOM 3171 C C . THR A 1 414 ? -1.795 -11.064 6.658 1.00 95.50 414 THR A C 1
ATOM 3173 O O . THR A 1 414 ? -0.857 -11.325 5.922 1.00 95.50 414 THR A O 1
ATOM 3176 N N . SER A 1 415 ? -2.483 -9.923 6.590 1.00 97.44 415 SER A N 1
ATOM 3177 C CA . SER A 1 415 ? -2.205 -8.851 5.640 1.00 97.44 415 SER A CA 1
ATOM 3178 C C . SER A 1 415 ? -2.104 -7.512 6.374 1.00 97.44 415 SER A C 1
ATOM 3180 O O . SER A 1 415 ? -2.644 -7.334 7.473 1.00 97.44 415 SER A O 1
ATOM 3182 N N . HIS A 1 416 ? -1.389 -6.580 5.769 1.00 96.88 416 HIS A N 1
ATOM 3183 C CA . HIS A 1 416 ? -1.206 -5.182 6.129 1.00 96.88 416 HIS A CA 1
ATOM 3184 C C . HIS A 1 416 ? -1.966 -4.252 5.174 1.00 96.88 416 HIS A C 1
ATOM 3186 O O . HIS A 1 416 ? -2.245 -3.111 5.528 1.00 96.88 416 HIS A O 1
ATOM 3192 N N . ILE A 1 417 ? -2.398 -4.767 4.023 1.00 98.31 417 ILE A N 1
ATOM 3193 C CA . ILE A 1 417 ? -3.132 -4.034 2.992 1.00 98.31 417 ILE A CA 1
ATOM 3194 C C . ILE A 1 417 ? -4.625 -3.975 3.336 1.00 98.31 417 ILE A C 1
ATOM 3196 O O . ILE A 1 417 ? -5.219 -4.963 3.774 1.00 98.31 417 ILE A O 1
ATOM 3200 N N . ALA A 1 418 ? -5.260 -2.823 3.110 1.00 98.38 418 ALA A N 1
ATOM 3201 C CA . ALA A 1 418 ? -6.697 -2.665 3.315 1.00 98.38 418 ALA A CA 1
ATOM 3202 C C . ALA A 1 418 ? -7.526 -3.591 2.401 1.00 98.38 418 ALA A C 1
ATOM 3204 O O . ALA A 1 418 ? -7.341 -3.608 1.182 1.00 98.38 418 ALA A O 1
ATOM 3205 N N . ASP A 1 419 ? -8.530 -4.273 2.969 1.00 98.44 419 ASP A N 1
ATOM 3206 C CA . ASP A 1 419 ? -9.458 -5.137 2.213 1.00 98.44 419 ASP A CA 1
ATOM 3207 C C . ASP A 1 419 ? -10.155 -4.358 1.084 1.00 98.44 419 ASP A C 1
ATOM 3209 O O . ASP A 1 419 ? -10.393 -4.894 -0.001 1.00 98.44 419 ASP A O 1
ATOM 3213 N N . LYS A 1 420 ? -10.466 -3.075 1.328 1.00 97.56 420 LYS A N 1
ATOM 3214 C CA . LYS A 1 420 ? -11.039 -2.178 0.320 1.00 97.56 420 LYS A CA 1
ATOM 3215 C C . LYS A 1 420 ? -10.137 -2.054 -0.903 1.00 97.56 420 LYS A C 1
ATOM 3217 O O . LYS A 1 420 ? -10.621 -2.245 -2.013 1.00 97.56 420 LYS A O 1
ATOM 3222 N N . TRP A 1 421 ? -8.852 -1.763 -0.707 1.00 97.94 421 TRP A N 1
ATOM 3223 C CA . TRP A 1 421 ? -7.921 -1.587 -1.819 1.00 97.94 421 TRP A CA 1
ATOM 3224 C C . TRP A 1 421 ? -7.748 -2.884 -2.608 1.00 97.94 421 TRP A C 1
ATOM 3226 O O . TRP A 1 421 ? -7.869 -2.874 -3.832 1.00 97.94 421 TRP A O 1
ATOM 3236 N N . LYS A 1 422 ? -7.581 -4.024 -1.920 1.00 97.88 422 LYS A N 1
ATOM 3237 C CA . LYS A 1 422 ? -7.471 -5.325 -2.600 1.00 97.88 422 LYS A CA 1
ATOM 3238 C C . LYS A 1 422 ? -8.720 -5.686 -3.398 1.00 97.88 422 LYS A C 1
ATOM 3240 O O . LYS A 1 422 ? -8.642 -6.402 -4.394 1.00 97.88 422 LYS A O 1
ATOM 3245 N N . LYS A 1 423 ? -9.895 -5.249 -2.949 1.00 97.62 423 LYS A N 1
ATOM 3246 C CA . LYS A 1 423 ? -11.149 -5.458 -3.674 1.00 97.62 423 LYS A CA 1
ATOM 3247 C C . LYS A 1 423 ? -11.270 -4.523 -4.874 1.00 97.62 423 LYS A C 1
ATOM 3249 O O . LYS A 1 423 ? -11.656 -4.985 -5.943 1.00 97.62 423 LYS A O 1
ATOM 3254 N N . ASP A 1 424 ? -10.957 -3.243 -4.697 1.00 96.81 424 ASP A N 1
ATOM 3255 C CA . ASP A 1 424 ? -11.066 -2.228 -5.749 1.00 96.81 424 ASP A CA 1
ATOM 3256 C C . ASP A 1 424 ? -10.083 -2.497 -6.904 1.00 96.81 424 ASP A C 1
ATOM 3258 O O . ASP A 1 424 ? -10.426 -2.241 -8.057 1.00 96.81 424 ASP A O 1
ATOM 3262 N N . ASN A 1 425 ? -8.928 -3.103 -6.609 1.00 96.00 425 ASN A N 1
ATOM 3263 C CA . ASN A 1 425 ? -7.942 -3.538 -7.603 1.00 96.00 425 ASN A CA 1
ATOM 3264 C C . ASN A 1 425 ? -8.101 -5.009 -8.027 1.00 96.00 425 ASN A C 1
ATOM 3266 O O . ASN A 1 425 ? -7.383 -5.478 -8.902 1.00 96.00 425 ASN A O 1
ATOM 3270 N N . ASP A 1 426 ? -9.077 -5.745 -7.481 1.00 96.44 426 ASP A N 1
ATOM 3271 C CA . ASP A 1 426 ? -9.350 -7.149 -7.830 1.00 96.44 426 ASP A CA 1
ATOM 3272 C C . ASP A 1 426 ? -8.104 -8.058 -7.678 1.00 96.44 426 ASP A C 1
ATOM 3274 O O . ASP A 1 426 ? -7.708 -8.794 -8.576 1.00 96.44 426 ASP A O 1
ATOM 3278 N N . VAL A 1 427 ? -7.499 -7.971 -6.486 1.00 96.75 427 VAL A N 1
ATOM 3279 C CA . VAL A 1 427 ? -6.301 -8.700 -6.013 1.00 96.75 427 VAL A CA 1
ATOM 3280 C C . VAL A 1 427 ? -6.504 -9.282 -4.603 1.00 96.75 427 VAL A C 1
ATOM 3282 O O . VAL A 1 427 ? -5.579 -9.500 -3.826 1.00 96.75 427 VAL A O 1
ATOM 3285 N N . SER A 1 428 ? -7.758 -9.560 -4.233 1.00 96.56 428 SER A N 1
ATOM 3286 C CA . SER A 1 428 ? -8.144 -10.020 -2.883 1.00 96.56 428 SER A CA 1
ATOM 3287 C C . SER A 1 428 ? -7.520 -11.349 -2.444 1.00 96.56 428 SER A C 1
ATOM 3289 O O . SER A 1 428 ? -7.518 -11.647 -1.251 1.00 96.56 428 SER A O 1
ATOM 3291 N N . SER A 1 429 ? -7.020 -12.156 -3.381 1.00 95.44 429 SER A N 1
ATOM 3292 C CA . SER A 1 429 ? -6.369 -13.439 -3.096 1.00 95.44 429 SER A CA 1
ATOM 3293 C C . SER A 1 429 ? -4.850 -13.365 -2.978 1.00 95.44 429 SER A C 1
ATOM 3295 O O . SER A 1 429 ? -4.258 -14.359 -2.561 1.00 95.44 429 SER A O 1
ATOM 3297 N N . LEU A 1 430 ? -4.233 -12.246 -3.363 1.00 96.56 430 LEU A N 1
ATOM 3298 C CA . LEU A 1 430 ? -2.780 -12.128 -3.428 1.00 96.56 430 LEU A CA 1
ATOM 3299 C C . LEU A 1 430 ? -2.191 -11.823 -2.036 1.00 96.56 430 LEU A C 1
ATOM 3301 O O . LEU A 1 430 ? -2.822 -11.098 -1.242 1.00 96.56 430 LEU A O 1
ATOM 3305 N N . PRO A 1 431 ? -1.034 -12.418 -1.688 1.00 96.62 431 PRO A N 1
ATOM 3306 C CA . PRO A 1 431 ? -0.297 -12.061 -0.485 1.00 96.62 431 PRO A CA 1
ATOM 3307 C C . PRO A 1 431 ? 0.313 -10.658 -0.622 1.00 96.62 431 PRO A C 1
ATOM 3309 O O . PRO A 1 431 ? 0.249 -10.037 -1.672 1.00 96.62 431 PRO A O 1
ATOM 3312 N N . ASP A 1 432 ? 0.830 -10.112 0.473 1.00 97.12 432 ASP A N 1
ATOM 3313 C CA . ASP A 1 432 ? 1.343 -8.735 0.482 1.00 97.12 432 ASP A CA 1
ATOM 3314 C C . ASP A 1 432 ? 2.715 -8.598 -0.198 1.00 97.12 432 ASP A C 1
ATOM 3316 O O . ASP A 1 432 ? 3.091 -7.492 -0.561 1.00 97.12 432 ASP A O 1
ATOM 3320 N N . ASP A 1 433 ? 3.441 -9.708 -0.351 1.00 95.94 433 ASP A N 1
ATOM 3321 C CA . ASP A 1 433 ? 4.750 -9.827 -1.001 1.00 95.94 433 ASP A CA 1
ATOM 3322 C C . ASP A 1 433 ? 4.663 -10.333 -2.456 1.00 95.94 433 ASP A C 1
ATOM 3324 O O . ASP A 1 433 ? 5.668 -10.773 -3.007 1.00 95.94 433 ASP A O 1
ATOM 3328 N N . ASP A 1 434 ? 3.470 -10.310 -3.058 1.00 96.19 434 ASP A N 1
ATOM 3329 C CA . ASP A 1 434 ? 3.253 -10.681 -4.464 1.00 96.19 434 ASP A CA 1
ATOM 3330 C C . ASP A 1 434 ? 3.877 -9.636 -5.405 1.00 96.19 434 ASP A C 1
ATOM 3332 O O . ASP A 1 434 ? 3.694 -8.450 -5.164 1.00 96.19 434 ASP A O 1
ATOM 3336 N N . ASP A 1 435 ? 4.605 -10.087 -6.428 1.00 95.62 435 ASP A N 1
ATOM 3337 C CA . ASP A 1 435 ? 5.224 -9.308 -7.530 1.00 95.62 435 ASP A CA 1
ATOM 3338 C C . ASP A 1 435 ? 5.175 -10.210 -8.788 1.00 95.62 435 ASP A C 1
ATOM 3340 O O . ASP A 1 435 ? 6.180 -10.552 -9.421 1.00 95.62 435 ASP A O 1
ATOM 3344 N N . GLU A 1 436 ? 4.003 -10.810 -9.045 1.00 95.50 436 GLU A N 1
ATOM 3345 C CA . GLU A 1 436 ? 3.795 -11.801 -10.112 1.00 95.50 436 GLU A CA 1
ATOM 3346 C C . GLU A 1 436 ? 3.099 -11.215 -11.360 1.00 95.50 436 GLU A C 1
ATOM 3348 O O . GLU A 1 436 ? 2.622 -11.960 -12.227 1.00 95.50 436 GLU A O 1
ATOM 3353 N N . GLU A 1 437 ? 3.075 -9.888 -11.516 1.00 94.56 437 GLU A N 1
ATOM 3354 C CA . GLU A 1 437 ? 2.511 -9.192 -12.673 1.00 94.56 437 GLU A CA 1
ATOM 3355 C C . GLU A 1 437 ? 3.131 -9.728 -13.964 1.00 94.56 437 GLU A C 1
ATOM 3357 O O . GLU A 1 437 ? 4.349 -9.815 -14.128 1.00 94.56 437 GLU A O 1
ATOM 3362 N N . ASN A 1 438 ? 2.300 -10.080 -14.942 1.00 95.75 438 ASN A N 1
ATOM 3363 C CA . ASN A 1 438 ? 2.794 -10.660 -16.192 1.00 95.75 438 ASN A CA 1
ATOM 3364 C C . ASN A 1 438 ? 2.352 -9.896 -17.443 1.00 95.75 438 ASN A C 1
ATOM 3366 O O . ASN A 1 438 ? 2.551 -10.383 -18.554 1.00 95.75 438 ASN A O 1
ATOM 3370 N N . ASP A 1 439 ? 1.754 -8.713 -17.294 1.00 96.69 439 ASP A N 1
ATOM 3371 C CA . ASP A 1 439 ? 1.431 -7.837 -18.420 1.00 96.69 439 ASP A CA 1
ATOM 3372 C C . ASP A 1 439 ? 2.322 -6.583 -18.394 1.00 96.69 439 ASP A C 1
ATOM 3374 O O . ASP A 1 439 ? 2.303 -5.856 -17.409 1.00 96.69 439 ASP A O 1
ATOM 3378 N N . PRO A 1 440 ? 3.124 -6.296 -19.433 1.00 96.94 440 PRO A N 1
ATOM 3379 C CA . PRO A 1 440 ? 3.424 -7.163 -20.567 1.00 96.94 440 PRO A CA 1
ATOM 3380 C C . PRO A 1 440 ? 4.299 -8.367 -20.170 1.00 96.94 440 PRO A C 1
ATOM 3382 O O . PRO A 1 440 ? 5.135 -8.285 -19.272 1.00 96.94 440 PRO A O 1
ATOM 3385 N N . GLU A 1 441 ? 4.178 -9.471 -20.916 1.00 96.81 441 GLU A N 1
ATOM 3386 C CA . GLU A 1 441 ? 4.930 -10.720 -20.665 1.00 96.81 441 GLU A CA 1
ATOM 3387 C C . GLU A 1 441 ? 6.454 -10.513 -20.752 1.00 96.81 441 GLU A C 1
ATOM 3389 O O . GLU A 1 441 ? 7.213 -11.054 -19.950 1.00 96.81 441 GLU A O 1
ATOM 3394 N N . GLY A 1 442 ? 6.911 -9.673 -21.688 1.00 96.38 442 GLY A N 1
ATOM 3395 C CA . GLY A 1 442 ? 8.326 -9.327 -21.822 1.00 96.38 442 GLY A CA 1
ATOM 3396 C C . GLY A 1 442 ? 9.200 -10.539 -22.156 1.00 96.38 442 GLY A C 1
ATOM 3397 O O . GLY A 1 442 ? 8.884 -11.311 -23.061 1.00 96.38 442 GLY A O 1
ATOM 3398 N N . ASP A 1 443 ? 10.317 -10.695 -21.447 1.00 95.38 443 ASP A N 1
ATOM 3399 C CA . ASP A 1 443 ? 11.228 -11.839 -21.586 1.00 95.38 443 ASP A CA 1
ATOM 3400 C C . ASP A 1 443 ? 10.759 -13.127 -20.879 1.00 95.38 443 ASP A C 1
ATOM 3402 O O . ASP A 1 443 ? 11.456 -14.144 -20.947 1.00 95.38 443 ASP A O 1
ATOM 3406 N N . GLY A 1 444 ? 9.570 -13.102 -20.265 1.00 96.00 444 GLY A N 1
ATOM 3407 C CA . GLY A 1 444 ? 8.961 -14.218 -19.545 1.00 96.00 444 GLY A CA 1
ATOM 3408 C C . GLY A 1 444 ? 9.178 -14.189 -18.031 1.00 96.00 444 GLY A C 1
ATOM 3409 O O . GLY A 1 444 ? 8.623 -15.048 -17.344 1.00 96.00 444 GLY A O 1
ATOM 3410 N N . HIS A 1 445 ? 9.952 -13.238 -17.499 1.00 96.81 445 HIS A N 1
ATOM 3411 C CA . HIS A 1 445 ? 9.962 -12.971 -16.061 1.00 96.81 445 HIS A CA 1
ATOM 3412 C C . HIS A 1 445 ? 8.707 -12.194 -15.648 1.00 96.81 445 HIS A C 1
ATOM 3414 O O . HIS A 1 445 ? 8.256 -11.302 -16.369 1.00 96.81 445 HIS A O 1
ATOM 3420 N N . THR A 1 446 ? 8.156 -12.528 -14.486 1.00 96.50 446 THR A N 1
ATOM 3421 C CA . THR A 1 446 ? 7.031 -11.818 -13.865 1.00 96.50 446 THR A CA 1
ATOM 3422 C C . THR A 1 446 ? 7.520 -10.673 -12.982 1.00 96.50 446 THR A C 1
ATOM 3424 O O . THR A 1 446 ? 8.711 -10.595 -12.672 1.00 96.50 446 THR A O 1
ATOM 3427 N N . GLY A 1 447 ? 6.599 -9.805 -12.591 1.00 96.25 447 GLY A N 1
ATOM 3428 C CA . GLY A 1 447 ? 6.839 -8.685 -11.703 1.00 96.25 447 GLY A CA 1
ATOM 3429 C C . GLY A 1 447 ? 7.534 -7.510 -12.363 1.00 96.25 447 GLY A C 1
ATOM 3430 O O . GLY A 1 447 ? 8.107 -7.609 -13.461 1.00 96.25 447 GLY A O 1
ATOM 3431 N N . ASP A 1 448 ? 7.512 -6.397 -11.654 1.00 96.12 448 ASP A N 1
ATOM 3432 C CA . ASP A 1 448 ? 8.311 -5.210 -11.928 1.00 96.12 448 ASP A CA 1
ATOM 3433 C C . ASP A 1 448 ? 9.291 -4.865 -10.804 1.00 96.12 448 ASP A C 1
ATOM 3435 O O . ASP A 1 448 ? 10.075 -3.930 -10.964 1.00 96.12 448 ASP A O 1
ATOM 3439 N N . GLY A 1 449 ? 9.330 -5.683 -9.751 1.00 95.44 449 GLY A N 1
ATOM 3440 C CA . GLY A 1 449 ? 10.209 -5.519 -8.601 1.00 95.44 449 GLY A CA 1
ATOM 3441 C C . GLY A 1 449 ? 9.545 -4.798 -7.435 1.00 95.44 449 GLY A C 1
ATOM 3442 O O . GLY A 1 449 ? 10.244 -4.471 -6.477 1.00 95.44 449 GLY A O 1
ATOM 3443 N N . LEU A 1 450 ? 8.236 -4.541 -7.508 1.00 96.69 450 LEU A N 1
ATOM 3444 C CA . LEU A 1 450 ? 7.443 -3.925 -6.453 1.00 96.69 450 LEU A CA 1
ATOM 3445 C C . LEU A 1 450 ? 6.446 -4.936 -5.901 1.00 96.69 450 LEU A C 1
ATOM 3447 O O . LEU A 1 450 ? 5.635 -5.505 -6.619 1.00 96.69 450 LEU A O 1
ATOM 3451 N N . THR A 1 451 ? 6.470 -5.134 -4.589 1.00 97.06 451 THR A N 1
ATOM 3452 C CA . THR A 1 451 ? 5.474 -5.989 -3.944 1.00 97.06 451 THR A CA 1
ATOM 3453 C C . THR A 1 451 ? 4.106 -5.317 -3.890 1.00 97.06 451 THR A C 1
ATOM 3455 O O . THR A 1 451 ? 3.999 -4.096 -3.768 1.00 97.06 451 THR A O 1
ATOM 3458 N N . LEU A 1 452 ? 3.045 -6.116 -3.805 1.00 97.38 452 LEU A N 1
ATOM 3459 C CA . LEU A 1 452 ? 1.667 -5.648 -3.654 1.00 97.38 452 LEU A CA 1
ATOM 3460 C C . LEU A 1 452 ? 1.486 -4.640 -2.501 1.00 97.38 452 LEU A C 1
ATOM 3462 O O . LEU A 1 452 ? 0.635 -3.747 -2.560 1.00 97.38 452 LEU A O 1
ATOM 3466 N N . TYR A 1 453 ? 2.257 -4.776 -1.414 1.00 97.81 453 TYR A N 1
ATOM 3467 C CA . TYR A 1 453 ? 2.255 -3.804 -0.319 1.00 97.81 453 TYR A CA 1
ATOM 3468 C C . TYR A 1 453 ? 2.874 -2.462 -0.716 1.00 97.81 453 TYR A C 1
ATOM 3470 O O . TYR A 1 453 ? 2.353 -1.420 -0.317 1.00 97.81 453 TYR A O 1
ATOM 3478 N N . GLU A 1 454 ? 3.954 -2.468 -1.492 1.00 97.94 454 GLU A N 1
ATOM 3479 C CA . GLU A 1 454 ? 4.614 -1.257 -1.985 1.00 97.94 454 GLU A CA 1
ATOM 3480 C C . GLU A 1 454 ? 3.728 -0.522 -2.984 1.00 97.94 454 GLU A C 1
ATOM 3482 O O . GLU A 1 454 ? 3.601 0.698 -2.909 1.00 97.94 454 GLU A O 1
ATOM 3487 N N . GLU A 1 455 ? 3.009 -1.256 -3.827 1.00 97.25 455 GLU A N 1
ATOM 3488 C CA . GLU A 1 455 ? 2.008 -0.691 -4.724 1.00 97.25 455 GLU A CA 1
ATOM 3489 C C . GLU A 1 455 ? 0.821 -0.059 -3.983 1.00 97.25 455 GLU A C 1
ATOM 3491 O O . GLU A 1 455 ? 0.344 1.031 -4.325 1.00 97.25 455 GLU A O 1
ATOM 3496 N N . TYR A 1 456 ? 0.359 -0.727 -2.919 1.00 97.94 456 TYR A N 1
ATOM 3497 C CA . TYR A 1 456 ? -0.687 -0.231 -2.029 1.00 97.94 456 TYR A CA 1
ATOM 3498 C C . TYR A 1 456 ? -0.251 1.027 -1.267 1.00 97.94 456 TYR A C 1
ATOM 3500 O O . TYR A 1 456 ? -0.991 2.018 -1.225 1.00 97.94 456 TYR A O 1
ATOM 3508 N N . ARG A 1 457 ? 0.942 0.990 -0.662 1.00 97.88 457 ARG A N 1
ATOM 3509 C CA . ARG A 1 457 ? 1.545 2.121 0.054 1.00 97.88 457 ARG A CA 1
ATOM 3510 C C . ARG A 1 457 ? 1.850 3.268 -0.909 1.00 97.88 457 ARG A C 1
ATOM 3512 O O . ARG A 1 457 ? 1.702 4.434 -0.542 1.00 97.88 457 ARG A O 1
ATOM 3519 N N . GLY A 1 458 ? 2.180 2.942 -2.152 1.00 97.81 458 GLY A N 1
ATOM 3520 C CA . GLY A 1 458 ? 2.286 3.844 -3.284 1.00 97.81 458 GLY A CA 1
ATOM 3521 C C . GLY A 1 458 ? 3.505 4.762 -3.250 1.00 97.81 458 GLY A C 1
ATOM 3522 O O . GLY A 1 458 ? 4.380 4.678 -2.391 1.00 97.81 458 GLY A O 1
ATOM 3523 N N . PHE A 1 459 ? 3.527 5.690 -4.197 1.00 98.19 459 PHE A N 1
ATOM 3524 C CA . PHE A 1 459 ? 4.636 6.579 -4.513 1.00 98.19 459 PHE A CA 1
ATOM 3525 C C . PHE A 1 459 ? 4.144 8.029 -4.590 1.00 98.19 459 PHE A C 1
ATOM 3527 O O . PHE A 1 459 ? 2.962 8.310 -4.763 1.00 98.19 459 PHE A O 1
ATOM 3534 N N . ALA A 1 460 ? 5.052 8.974 -4.435 1.00 98.00 460 ALA A N 1
ATOM 3535 C CA . ALA A 1 460 ? 4.881 10.373 -4.753 1.00 98.00 460 ALA A CA 1
ATOM 3536 C C . ALA A 1 460 ? 5.287 10.601 -6.212 1.00 98.00 460 ALA A C 1
ATOM 3538 O O . ALA A 1 460 ? 6.395 10.249 -6.618 1.00 98.00 460 ALA A O 1
ATOM 3539 N N . GLU A 1 461 ? 4.397 11.206 -6.987 1.00 97.44 461 GLU A N 1
ATOM 3540 C CA . GLU A 1 461 ? 4.670 11.656 -8.346 1.00 97.44 461 GLU A CA 1
ATOM 3541 C C . GLU A 1 461 ? 4.131 13.081 -8.505 1.00 97.44 461 GLU A C 1
ATOM 3543 O O . GLU A 1 461 ? 2.933 13.334 -8.336 1.00 97.44 461 GLU A O 1
ATOM 3548 N N . ASN A 1 462 ? 5.017 14.034 -8.811 1.00 95.56 462 ASN A N 1
ATOM 3549 C CA . ASN A 1 462 ? 4.670 15.444 -8.993 1.00 95.56 462 ASN A CA 1
ATOM 3550 C C . ASN A 1 462 ? 3.904 16.045 -7.790 1.00 95.56 462 ASN A C 1
ATOM 3552 O O . ASN A 1 462 ? 2.967 16.837 -7.945 1.00 95.56 462 ASN A O 1
ATOM 3556 N N . GLY A 1 463 ? 4.275 15.643 -6.571 1.00 94.12 463 GLY A N 1
ATOM 3557 C CA . GLY A 1 463 ? 3.637 16.056 -5.319 1.00 94.12 463 GLY A CA 1
ATOM 3558 C C . GLY A 1 463 ? 2.247 15.456 -5.056 1.00 94.12 463 GLY A C 1
ATOM 3559 O O . GLY A 1 463 ? 1.587 15.868 -4.096 1.00 94.12 463 GLY A O 1
ATOM 3560 N N . GLY A 1 464 ? 1.783 14.526 -5.896 1.00 96.88 464 GLY A N 1
ATOM 3561 C CA . GLY A 1 464 ? 0.582 13.716 -5.689 1.00 96.88 464 GLY A CA 1
ATOM 3562 C C . GLY A 1 464 ? 0.926 12.295 -5.242 1.00 96.88 464 GLY A C 1
ATOM 3563 O O . GLY A 1 464 ? 2.033 11.828 -5.475 1.00 96.88 464 GLY A O 1
ATOM 3564 N N . HIS A 1 465 ? -0.017 11.613 -4.586 1.00 97.88 465 HIS A N 1
ATOM 3565 C CA . HIS A 1 465 ? 0.127 10.193 -4.246 1.00 97.88 465 HIS A CA 1
ATOM 3566 C C . HIS A 1 465 ? -0.381 9.329 -5.399 1.00 97.88 465 HIS A C 1
ATOM 3568 O O . HIS A 1 465 ? -1.428 9.617 -5.984 1.00 97.88 465 HIS A O 1
ATOM 3574 N N . LEU A 1 466 ? 0.376 8.288 -5.711 1.00 97.12 466 LEU A N 1
ATOM 3575 C CA . LEU A 1 466 ? 0.174 7.350 -6.798 1.00 97.12 466 LEU A CA 1
ATOM 3576 C C . LEU A 1 466 ? 0.203 5.933 -6.223 1.00 97.12 466 LEU A C 1
ATOM 3578 O O . LEU A 1 466 ? 1.229 5.494 -5.718 1.00 97.12 466 LEU A O 1
ATOM 3582 N N . GLN A 1 467 ? -0.900 5.202 -6.348 1.00 96.00 467 GLN A N 1
ATOM 3583 C CA . GLN A 1 467 ? -0.893 3.745 -6.209 1.00 96.00 467 GLN A CA 1
ATOM 3584 C C . GLN A 1 467 ? -0.657 3.137 -7.593 1.00 96.00 467 GLN A C 1
ATOM 3586 O O . GLN A 1 467 ? -1.280 3.572 -8.572 1.00 96.00 467 GLN A O 1
ATOM 3591 N N . THR A 1 468 ? 0.262 2.182 -7.682 1.00 94.50 468 THR A N 1
ATOM 3592 C CA . THR A 1 468 ? 0.579 1.468 -8.926 1.00 94.50 468 THR A CA 1
ATOM 3593 C C . THR A 1 468 ? -0.449 0.362 -9.200 1.00 94.50 468 THR A C 1
ATOM 3595 O O . THR A 1 468 ? -1.458 0.273 -8.493 1.00 94.50 468 THR A O 1
ATOM 3598 N N . ASP A 1 469 ? -0.316 -0.353 -10.322 1.00 90.38 469 ASP A N 1
ATOM 3599 C CA . ASP A 1 469 ? -1.317 -1.339 -10.753 1.00 90.38 469 ASP A CA 1
ATOM 3600 C C . ASP A 1 469 ? -0.756 -2.757 -10.707 1.00 90.38 469 ASP A C 1
ATOM 3602 O O . ASP A 1 469 ? -0.105 -3.181 -11.655 1.00 90.38 469 ASP A O 1
ATOM 3606 N N . ALA A 1 470 ? -1.186 -3.498 -9.683 1.00 92.06 470 ALA A N 1
ATOM 3607 C CA . ALA A 1 470 ? -0.901 -4.902 -9.359 1.00 92.06 470 ALA A CA 1
ATOM 3608 C C . ALA A 1 470 ? -1.210 -5.958 -10.435 1.00 92.06 470 ALA A C 1
ATOM 3610 O O . ALA A 1 470 ? -1.407 -7.145 -10.157 1.00 92.06 470 ALA A O 1
ATOM 3611 N N . LYS A 1 471 ? -1.421 -5.536 -11.678 1.00 93.50 471 LYS A N 1
ATOM 3612 C CA . LYS A 1 471 ? -1.661 -6.397 -12.839 1.00 93.50 471 LYS A CA 1
ATOM 3613 C C . LYS A 1 471 ? -0.775 -6.036 -14.016 1.00 93.50 471 LYS A C 1
ATOM 3615 O O . LYS A 1 471 ? -0.709 -6.826 -14.962 1.00 93.50 471 LYS A O 1
ATOM 3620 N N . THR A 1 472 ? -0.138 -4.868 -13.990 1.00 95.12 472 THR A N 1
ATOM 3621 C CA . THR A 1 472 ? 0.675 -4.350 -15.084 1.00 95.12 472 THR A CA 1
ATOM 3622 C C . THR A 1 472 ? 2.023 -3.893 -14.571 1.00 95.12 472 THR A C 1
ATOM 3624 O O . THR A 1 472 ? 2.069 -3.069 -13.676 1.00 95.12 472 THR A O 1
ATOM 3627 N N . LYS A 1 473 ? 3.103 -4.323 -15.218 1.00 97.88 473 LYS A N 1
ATOM 3628 C CA . LYS A 1 473 ? 4.455 -3.905 -14.855 1.00 97.88 473 LYS A CA 1
ATOM 3629 C C . LYS A 1 473 ? 4.632 -2.399 -15.033 1.00 97.88 473 LYS A C 1
ATOM 3631 O O . LYS A 1 473 ? 4.425 -1.851 -16.131 1.00 97.88 473 LYS A O 1
ATOM 3636 N N . ASP A 1 474 ? 5.091 -1.765 -13.974 1.00 97.81 474 ASP A N 1
ATOM 3637 C CA . ASP A 1 474 ? 5.381 -0.355 -13.872 1.00 97.81 474 ASP A CA 1
ATOM 3638 C C . ASP A 1 474 ? 6.862 -0.054 -14.175 1.00 97.81 474 ASP A C 1
ATOM 3640 O O . ASP A 1 474 ? 7.776 -0.857 -13.985 1.00 97.81 474 ASP A O 1
ATOM 3644 N N . LEU A 1 475 ? 7.121 1.135 -14.722 1.00 98.38 475 LEU A N 1
ATOM 3645 C CA . LEU A 1 475 ? 8.472 1.647 -14.957 1.00 98.38 475 LEU A CA 1
ATOM 3646 C C . LEU A 1 475 ? 8.534 3.122 -14.582 1.00 98.38 475 LEU A C 1
ATOM 3648 O O . LEU A 1 475 ? 7.828 3.950 -15.155 1.00 98.38 475 LEU A O 1
ATOM 3652 N N . PHE A 1 476 ? 9.451 3.471 -13.689 1.00 98.56 476 PHE A N 1
ATOM 3653 C CA . PHE A 1 476 ? 9.658 4.847 -13.253 1.00 98.56 476 PHE A CA 1
ATOM 3654 C C . PHE A 1 476 ? 10.752 5.536 -14.072 1.00 98.56 476 PHE A C 1
ATOM 3656 O O . PHE A 1 476 ? 11.849 5.006 -14.256 1.00 98.56 476 PHE A O 1
ATOM 3663 N N . VAL A 1 477 ? 10.463 6.742 -14.564 1.00 98.56 477 VAL A N 1
ATOM 3664 C CA . VAL A 1 477 ? 11.374 7.540 -15.390 1.00 98.56 477 VAL A CA 1
ATOM 3665 C C . VAL A 1 477 ? 11.425 8.982 -14.891 1.00 98.56 477 VAL A C 1
ATOM 3667 O O . VAL A 1 477 ? 10.424 9.688 -14.879 1.00 98.56 477 VAL A O 1
ATOM 3670 N N . LEU A 1 478 ? 12.614 9.472 -14.546 1.00 98.19 478 LEU A N 1
ATOM 3671 C CA . LEU A 1 478 ? 12.842 10.894 -14.294 1.00 98.19 478 LEU A CA 1
ATOM 3672 C C . LEU A 1 478 ? 13.371 11.567 -15.566 1.00 98.19 478 LEU A C 1
ATOM 3674 O O . LEU A 1 478 ? 14.519 11.353 -15.965 1.00 98.19 478 LEU A O 1
ATOM 3678 N N . ASP A 1 479 ? 12.560 12.428 -16.184 1.00 96.12 479 ASP A N 1
ATOM 3679 C CA . ASP A 1 479 ? 12.996 13.280 -17.296 1.00 96.12 479 ASP A CA 1
ATOM 3680 C C . ASP A 1 479 ? 13.562 14.613 -16.783 1.00 96.12 479 ASP A C 1
ATOM 3682 O O . ASP A 1 479 ? 12.821 15.526 -16.413 1.00 96.12 479 ASP A O 1
ATOM 3686 N N . THR A 1 480 ? 14.892 14.752 -16.793 1.00 95.38 480 THR A N 1
ATOM 3687 C CA . THR A 1 480 ? 15.556 16.016 -16.417 1.00 95.38 480 THR A CA 1
ATOM 3688 C C . THR A 1 480 ? 15.652 17.020 -17.570 1.00 95.38 480 THR A C 1
ATOM 3690 O O . THR A 1 480 ? 16.016 18.174 -17.347 1.00 95.38 480 THR A O 1
ATOM 3693 N N . ILE A 1 481 ? 15.333 16.606 -18.803 1.00 90.94 481 ILE A N 1
ATOM 3694 C CA . ILE A 1 481 ? 15.407 17.446 -20.006 1.00 90.94 481 ILE A CA 1
ATOM 3695 C C . ILE A 1 481 ? 14.071 18.165 -20.248 1.00 90.94 481 ILE A C 1
ATOM 3697 O O . ILE A 1 481 ? 14.074 19.336 -20.624 1.00 90.94 481 ILE A O 1
ATOM 3701 N N . GLN A 1 482 ? 12.943 17.483 -20.019 1.00 89.06 482 GLN A N 1
ATOM 3702 C CA . GLN A 1 482 ? 11.575 18.028 -20.042 1.00 89.06 482 GLN A CA 1
ATOM 3703 C C . GLN A 1 482 ? 11.193 18.727 -21.356 1.00 89.06 482 GLN A C 1
ATOM 3705 O O . GLN A 1 482 ? 10.789 19.892 -21.389 1.00 89.06 482 GLN A O 1
ATOM 3710 N N . THR A 1 483 ? 11.304 18.011 -22.476 1.00 86.06 483 THR A N 1
ATOM 3711 C CA . THR A 1 483 ? 10.943 18.530 -23.806 1.00 86.06 483 THR A CA 1
ATOM 3712 C C . THR A 1 483 ? 9.881 17.682 -24.489 1.00 86.06 483 THR A C 1
ATOM 3714 O O . THR A 1 483 ? 9.640 16.536 -24.124 1.00 86.06 483 THR A O 1
ATOM 3717 N N . HIS A 1 484 ? 9.263 18.221 -25.545 1.00 82.69 484 HIS A N 1
ATOM 3718 C CA . HIS A 1 484 ? 8.302 17.463 -26.352 1.00 82.69 484 HIS A CA 1
ATOM 3719 C C . HIS A 1 484 ? 8.905 16.168 -26.921 1.00 82.69 484 HIS A C 1
ATOM 3721 O O . HIS A 1 484 ? 8.200 15.172 -27.033 1.00 82.69 484 HIS A O 1
ATOM 3727 N N . ASN A 1 485 ? 10.204 16.163 -27.245 1.00 84.81 485 ASN A N 1
ATOM 3728 C CA . ASN A 1 485 ? 10.890 14.991 -27.782 1.00 84.81 485 ASN A CA 1
ATOM 3729 C C . ASN A 1 485 ? 11.103 13.902 -26.728 1.00 84.81 485 ASN A C 1
ATOM 3731 O O . ASN A 1 485 ? 10.885 12.730 -27.028 1.00 84.81 485 ASN A O 1
ATOM 3735 N N . THR A 1 486 ? 11.517 14.269 -25.511 1.00 90.12 486 THR A N 1
ATOM 3736 C CA . THR A 1 486 ? 11.683 13.294 -24.424 1.00 90.12 486 THR A CA 1
ATOM 3737 C C . THR A 1 486 ? 10.341 12.721 -24.003 1.00 90.12 486 THR A C 1
ATOM 3739 O O . THR A 1 486 ? 10.200 11.502 -23.962 1.00 90.12 486 THR A O 1
ATOM 3742 N N . LEU A 1 487 ? 9.320 13.569 -23.854 1.00 91.12 487 LEU A N 1
ATOM 3743 C CA . LEU A 1 487 ? 7.956 13.118 -23.590 1.00 91.12 487 LEU A CA 1
ATOM 3744 C C . LEU A 1 487 ? 7.439 12.172 -24.686 1.00 91.12 487 LEU A C 1
ATOM 3746 O O . LEU A 1 487 ? 6.944 11.093 -24.378 1.00 91.12 487 LEU A O 1
ATOM 3750 N N . ALA A 1 488 ? 7.578 12.535 -25.965 1.00 89.81 488 ALA A N 1
ATOM 3751 C CA . ALA A 1 488 ? 7.138 11.679 -27.067 1.00 89.81 488 ALA A CA 1
ATOM 3752 C C . ALA A 1 488 ? 7.869 10.327 -27.086 1.00 89.81 488 ALA A C 1
ATOM 3754 O O . ALA A 1 488 ? 7.248 9.306 -27.370 1.00 89.81 488 ALA A O 1
ATOM 3755 N N . GLY A 1 489 ? 9.165 10.304 -26.760 1.00 93.81 489 GLY A N 1
ATOM 3756 C CA . GLY A 1 489 ? 9.944 9.070 -26.680 1.00 93.81 489 GLY A CA 1
ATOM 3757 C C . GLY A 1 489 ? 9.526 8.156 -25.527 1.00 93.81 489 GLY A C 1
ATOM 3758 O O . GLY A 1 489 ? 9.400 6.947 -25.734 1.00 93.81 489 GLY A O 1
ATOM 3759 N N . ILE A 1 490 ? 9.257 8.730 -24.350 1.00 97.25 490 ILE A N 1
ATOM 3760 C CA . ILE A 1 490 ? 8.732 8.019 -23.173 1.00 97.25 490 ILE A CA 1
ATOM 3761 C C . ILE A 1 490 ? 7.364 7.407 -23.491 1.00 97.25 490 ILE A C 1
ATOM 3763 O O . ILE A 1 490 ? 7.166 6.206 -23.321 1.00 97.25 490 ILE A O 1
ATOM 3767 N N . LEU A 1 491 ? 6.440 8.215 -24.021 1.00 96.44 491 LEU A N 1
ATOM 3768 C CA . LEU A 1 491 ? 5.094 7.758 -24.373 1.00 96.44 491 LEU A CA 1
ATOM 3769 C C . LEU A 1 491 ? 5.117 6.686 -25.467 1.00 96.44 491 LEU A C 1
ATOM 3771 O O . LEU A 1 491 ? 4.318 5.753 -25.429 1.00 96.44 491 LEU A O 1
ATOM 3775 N N . ASN A 1 492 ? 6.036 6.792 -26.429 1.00 96.06 492 ASN A N 1
ATOM 3776 C CA . ASN A 1 492 ? 6.191 5.771 -27.456 1.00 96.06 492 ASN A CA 1
ATOM 3777 C C . ASN A 1 492 ? 6.738 4.461 -26.891 1.00 96.06 492 ASN A C 1
ATOM 3779 O O . ASN A 1 492 ? 6.255 3.405 -27.286 1.00 96.06 492 ASN A O 1
ATOM 3783 N N . LEU A 1 493 ? 7.687 4.505 -25.946 1.00 97.81 493 LEU A N 1
ATOM 3784 C CA . LEU A 1 493 ? 8.105 3.288 -25.253 1.00 97.81 493 LEU A CA 1
ATOM 3785 C C . LEU A 1 493 ? 6.911 2.658 -24.536 1.00 97.81 493 LEU A C 1
ATOM 3787 O O . LEU A 1 493 ? 6.629 1.499 -24.808 1.00 97.81 493 LEU A O 1
ATOM 3791 N N . ALA A 1 494 ? 6.197 3.419 -23.698 1.00 97.94 494 ALA A N 1
ATOM 3792 C CA . ALA A 1 494 ? 5.035 2.935 -22.948 1.00 97.94 494 ALA A CA 1
ATOM 3793 C C . ALA A 1 494 ? 3.999 2.261 -23.865 1.00 97.94 494 ALA A C 1
ATOM 3795 O O . ALA A 1 494 ? 3.580 1.129 -23.633 1.00 97.94 494 ALA A O 1
ATOM 3796 N N . TRP A 1 495 ? 3.647 2.924 -24.971 1.00 96.94 495 TRP A N 1
ATOM 3797 C CA . TRP A 1 495 ? 2.682 2.405 -25.939 1.00 96.94 495 TRP A CA 1
ATOM 3798 C C . TRP A 1 495 ? 3.141 1.104 -26.610 1.00 96.94 495 TRP A C 1
ATOM 3800 O O . TRP A 1 495 ? 2.347 0.185 -26.804 1.00 96.94 495 TRP A O 1
ATOM 3810 N N . GLN A 1 496 ? 4.415 1.027 -26.997 1.00 97.44 496 GLN A N 1
ATOM 3811 C CA . GLN A 1 496 ? 4.944 -0.090 -27.781 1.00 97.44 496 GLN A CA 1
ATOM 3812 C C . GLN A 1 496 ? 5.341 -1.292 -26.912 1.00 97.44 496 GLN A C 1
ATOM 3814 O O . GLN A 1 496 ? 5.284 -2.436 -27.373 1.00 97.44 496 GLN A O 1
ATOM 3819 N N . SER A 1 497 ? 5.733 -1.054 -25.660 1.00 97.25 497 SER A N 1
ATOM 3820 C CA . SER A 1 497 ? 6.042 -2.096 -24.680 1.00 97.25 497 SER A CA 1
ATOM 3821 C C . SER A 1 497 ? 4.774 -2.673 -24.047 1.00 97.25 497 SER A C 1
ATOM 3823 O O . SER A 1 497 ? 4.668 -3.893 -23.890 1.00 97.25 497 SER A O 1
ATOM 3825 N N . GLY A 1 498 ? 3.796 -1.812 -23.754 1.00 96.81 498 GLY A N 1
ATOM 3826 C CA . GLY A 1 498 ? 2.665 -2.106 -22.875 1.00 96.81 498 GLY A CA 1
ATOM 3827 C C . GLY A 1 498 ? 2.960 -1.848 -21.394 1.00 96.81 498 GLY A C 1
ATOM 3828 O O . GLY A 1 498 ? 2.083 -2.085 -20.577 1.00 96.81 498 GLY A O 1
ATOM 3829 N N . LEU A 1 499 ? 4.163 -1.371 -21.050 1.00 97.88 499 LEU A N 1
ATOM 3830 C CA . LEU A 1 499 ? 4.513 -0.979 -19.683 1.00 97.88 499 LEU A CA 1
ATOM 3831 C C . LEU A 1 499 ? 3.719 0.254 -19.259 1.00 97.88 499 LEU A C 1
ATOM 3833 O O . LEU A 1 499 ? 3.508 1.180 -20.056 1.00 97.88 499 LEU A O 1
ATOM 3837 N N . LYS A 1 500 ? 3.389 0.321 -17.974 1.00 97.75 500 LYS A N 1
ATOM 3838 C CA . LYS A 1 500 ? 2.857 1.531 -17.362 1.00 97.75 500 LYS A CA 1
ATOM 3839 C C . LYS A 1 500 ? 4.020 2.410 -16.904 1.00 97.75 500 LYS A C 1
ATOM 3841 O O . LYS A 1 500 ? 4.698 2.138 -15.924 1.00 97.75 500 LYS A O 1
ATOM 3846 N N . VAL A 1 501 ? 4.318 3.443 -17.690 1.00 98.19 501 VAL A N 1
ATOM 3847 C CA . VAL A 1 501 ? 5.480 4.307 -17.436 1.00 98.19 501 VAL A CA 1
ATOM 3848 C C . VAL A 1 501 ? 5.065 5.541 -16.636 1.00 98.19 501 VAL A C 1
ATOM 3850 O O . VAL A 1 501 ? 4.303 6.367 -17.143 1.00 98.19 501 VAL A O 1
ATOM 3853 N N . HIS A 1 502 ? 5.613 5.690 -15.431 1.00 98.12 502 HIS A N 1
ATOM 3854 C CA . HIS A 1 502 ? 5.456 6.857 -14.553 1.00 98.12 502 HIS A CA 1
ATOM 3855 C C . HIS A 1 502 ? 6.600 7.829 -14.798 1.00 98.12 502 HIS A C 1
ATOM 3857 O O . HIS A 1 502 ? 7.761 7.508 -14.549 1.00 98.12 502 HIS A O 1
ATOM 3863 N N . TYR A 1 503 ? 6.296 8.998 -15.357 1.00 96.31 503 TYR A N 1
ATOM 3864 C CA . TYR A 1 503 ? 7.312 9.907 -15.898 1.00 96.31 503 TYR A CA 1
ATOM 3865 C C . TYR A 1 503 ? 7.225 11.345 -15.384 1.00 96.31 503 TYR A C 1
ATOM 3867 O O . TYR A 1 503 ? 7.977 12.208 -15.844 1.00 96.31 503 TYR A O 1
ATOM 3875 N N . GLN A 1 504 ? 6.304 11.636 -14.463 1.00 95.56 504 GLN A N 1
ATOM 3876 C CA . GLN A 1 504 ? 6.135 12.978 -13.897 1.00 95.56 504 GLN A CA 1
ATOM 3877 C C . GLN A 1 504 ? 6.911 13.164 -12.586 1.00 95.56 504 GLN A C 1
ATOM 3879 O O . GLN A 1 504 ? 6.630 14.087 -11.825 1.00 95.56 504 GLN A O 1
ATOM 3884 N N . LEU A 1 505 ? 7.909 12.314 -12.340 1.00 95.88 505 LEU A N 1
ATOM 3885 C CA . LEU A 1 505 ? 8.774 12.395 -11.171 1.00 95.88 505 LEU A CA 1
ATOM 3886 C C . LEU A 1 505 ? 9.547 13.715 -11.111 1.00 95.88 505 LEU A C 1
ATOM 3888 O O . LEU A 1 505 ? 10.016 14.258 -12.115 1.00 95.88 505 LEU A O 1
ATOM 3892 N N . THR A 1 506 ? 9.763 14.186 -9.892 1.00 94.06 506 THR A N 1
ATOM 3893 C CA . THR A 1 506 ? 10.714 15.245 -9.562 1.00 94.06 506 THR A CA 1
ATOM 3894 C C . THR A 1 506 ? 12.011 14.657 -9.003 1.00 94.06 506 THR A C 1
ATOM 3896 O O . THR A 1 506 ? 12.080 13.501 -8.594 1.00 94.06 506 THR A O 1
ATOM 3899 N N . THR A 1 507 ? 13.069 15.466 -8.924 1.00 93.69 507 THR A N 1
ATOM 3900 C CA . THR A 1 507 ? 14.384 15.027 -8.415 1.00 93.69 507 THR A CA 1
ATOM 3901 C C . THR A 1 507 ? 14.392 14.626 -6.936 1.00 93.69 507 THR A C 1
ATOM 3903 O O . THR A 1 507 ? 15.405 14.133 -6.459 1.00 93.69 507 THR A O 1
ATOM 3906 N N . ASN A 1 508 ? 13.310 14.884 -6.197 1.00 92.56 508 ASN A N 1
ATOM 3907 C CA . ASN A 1 508 ? 13.181 14.522 -4.784 1.00 92.56 508 ASN A CA 1
ATOM 3908 C C . ASN A 1 508 ? 12.332 13.256 -4.569 1.00 92.56 508 ASN A C 1
ATOM 3910 O O . ASN A 1 508 ? 12.244 12.790 -3.439 1.00 92.56 508 ASN A O 1
ATOM 3914 N N . GLU A 1 509 ? 11.711 12.733 -5.627 1.00 95.75 509 GLU A N 1
ATOM 3915 C CA . GLU A 1 509 ? 10.820 11.559 -5.619 1.00 95.75 509 GLU A CA 1
ATOM 3916 C C . GLU A 1 509 ? 11.526 10.305 -6.169 1.00 95.75 509 GLU A C 1
ATOM 3918 O O . GLU A 1 509 ? 10.912 9.275 -6.414 1.00 95.75 509 GLU A O 1
ATOM 3923 N N . ILE A 1 510 ? 12.834 10.386 -6.394 1.00 95.44 510 ILE A N 1
ATOM 3924 C CA . ILE A 1 510 ? 13.711 9.272 -6.759 1.00 95.44 510 ILE A CA 1
ATOM 3925 C C . ILE A 1 510 ? 15.093 9.571 -6.178 1.00 95.44 510 ILE A C 1
ATOM 3927 O O . ILE A 1 510 ? 15.518 10.732 -6.150 1.00 95.44 510 ILE A O 1
ATOM 3931 N N . ASP A 1 511 ? 15.818 8.553 -5.721 1.00 94.00 511 ASP A N 1
ATOM 3932 C CA . ASP A 1 511 ? 17.210 8.747 -5.318 1.00 94.00 511 ASP A CA 1
ATOM 3933 C C . ASP A 1 511 ? 18.051 9.047 -6.565 1.00 94.00 511 ASP A C 1
ATOM 3935 O O . ASP A 1 511 ? 18.373 8.157 -7.332 1.00 94.00 511 ASP A O 1
ATOM 3939 N N . THR A 1 512 ? 18.433 10.298 -6.818 1.00 92.19 512 THR A N 1
ATOM 3940 C CA . THR A 1 512 ? 19.198 10.619 -8.043 1.00 92.19 512 THR A CA 1
ATOM 3941 C C . THR A 1 512 ? 20.627 10.056 -8.083 1.00 92.19 512 THR A C 1
ATOM 3943 O O . THR A 1 512 ? 21.257 10.108 -9.142 1.00 92.19 512 THR A O 1
ATOM 3946 N N . THR A 1 513 ? 21.150 9.534 -6.967 1.00 89.94 513 THR A N 1
ATOM 3947 C CA . THR A 1 513 ? 22.480 8.909 -6.907 1.00 89.94 513 THR A CA 1
ATOM 3948 C C . THR A 1 513 ? 22.392 7.453 -7.338 1.00 89.94 513 THR A C 1
ATOM 3950 O O . THR A 1 513 ? 23.026 7.056 -8.320 1.00 89.94 513 THR A O 1
ATOM 3953 N N . ASP A 1 514 ? 21.566 6.681 -6.633 1.00 90.25 514 ASP A N 1
ATOM 3954 C CA . ASP A 1 514 ? 21.457 5.242 -6.857 1.00 90.25 514 ASP A CA 1
ATOM 3955 C C . ASP A 1 514 ? 20.343 4.890 -7.844 1.00 90.25 514 ASP A C 1
ATOM 3957 O O . ASP A 1 514 ? 20.479 3.897 -8.539 1.00 90.25 514 ASP A O 1
ATOM 3961 N N . ARG A 1 515 ? 19.348 5.769 -8.030 1.00 95.25 515 ARG A N 1
ATOM 3962 C CA . ARG A 1 515 ? 18.104 5.634 -8.830 1.00 95.25 515 ARG A CA 1
ATOM 3963 C C . ARG A 1 515 ? 17.030 4.767 -8.206 1.00 95.25 515 ARG A C 1
ATOM 3965 O O . ARG A 1 515 ? 16.065 4.436 -8.885 1.00 95.25 515 ARG A O 1
ATOM 3972 N N . LEU A 1 516 ? 17.175 4.438 -6.931 1.00 95.88 516 LEU A N 1
ATOM 3973 C CA . LEU A 1 516 ? 16.150 3.718 -6.192 1.00 95.88 516 LEU A CA 1
ATOM 3974 C C . LEU A 1 516 ? 14.841 4.506 -6.216 1.00 95.88 516 LEU A C 1
ATOM 3976 O O . LEU A 1 516 ? 14.845 5.713 -5.951 1.00 95.88 516 LEU A O 1
ATOM 3980 N N . ILE A 1 517 ? 13.748 3.825 -6.552 1.00 96.75 517 ILE A N 1
ATOM 3981 C CA . ILE A 1 517 ? 12.398 4.381 -6.448 1.00 96.75 517 ILE A CA 1
ATOM 3982 C C . ILE A 1 517 ? 11.771 4.020 -5.104 1.00 96.75 517 ILE A C 1
ATOM 3984 O O . ILE A 1 517 ? 11.083 4.831 -4.519 1.00 96.75 517 ILE A O 1
ATOM 3988 N N . ASP A 1 518 ? 12.081 2.863 -4.544 1.00 96.25 518 ASP A N 1
ATOM 3989 C CA . ASP A 1 518 ? 11.550 2.320 -3.291 1.00 96.25 518 ASP A CA 1
ATOM 3990 C C . ASP A 1 518 ? 12.461 2.613 -2.084 1.00 96.25 518 ASP A C 1
ATOM 3992 O O . ASP A 1 518 ? 12.543 1.840 -1.130 1.00 96.25 518 ASP A O 1
ATOM 3996 N N . PHE A 1 519 ? 13.188 3.735 -2.086 1.00 95.31 519 PHE A N 1
ATOM 3997 C CA . PHE A 1 519 ? 14.240 3.993 -1.092 1.00 95.31 519 PHE A CA 1
ATOM 3998 C C . PHE A 1 519 ? 13.742 4.137 0.362 1.00 95.31 519 PHE A C 1
ATOM 4000 O O . PHE A 1 519 ? 14.571 4.137 1.283 1.00 95.31 519 PHE A O 1
ATOM 4007 N N . ASN A 1 520 ? 12.425 4.262 0.556 1.00 95.81 520 ASN A N 1
ATOM 4008 C CA . ASN A 1 520 ? 11.724 4.253 1.840 1.00 95.81 520 ASN A CA 1
ATOM 4009 C C . ASN A 1 520 ? 10.980 2.925 2.115 1.00 95.81 520 ASN A C 1
ATOM 4011 O O . ASN A 1 520 ? 10.137 2.865 3.011 1.00 95.81 520 ASN A O 1
ATOM 4015 N N . GLY A 1 521 ? 11.259 1.869 1.351 1.00 91.56 521 GLY A N 1
ATOM 4016 C CA . GLY A 1 521 ? 10.759 0.516 1.580 1.00 91.56 521 GLY A CA 1
ATOM 4017 C C . GLY A 1 521 ? 11.470 -0.199 2.732 1.00 91.56 521 GLY A C 1
ATOM 4018 O O . GLY A 1 521 ? 12.639 0.062 3.034 1.00 91.56 521 GLY A O 1
ATOM 4019 N N . SER A 1 522 ? 10.757 -1.114 3.393 1.00 74.62 522 SER A N 1
ATOM 4020 C CA . SER A 1 522 ? 11.280 -1.943 4.493 1.00 74.62 522 SER A CA 1
ATOM 4021 C C . SER A 1 522 ? 11.369 -3.445 4.158 1.00 74.62 522 SER A C 1
ATOM 4023 O O . SER A 1 522 ? 11.909 -4.220 4.955 1.00 74.62 522 SER A O 1
ATOM 4025 N N . GLY A 1 523 ? 10.922 -3.852 2.963 1.00 64.44 523 GLY A N 1
ATOM 4026 C CA . GLY A 1 523 ? 11.015 -5.203 2.399 1.00 64.44 523 GLY A CA 1
ATOM 4027 C C . GLY A 1 523 ? 10.423 -5.241 0.982 1.00 64.44 523 GLY A C 1
ATOM 4028 O O . GLY A 1 523 ? 9.521 -4.465 0.716 1.00 64.44 523 GLY A O 1
ATOM 4029 N N . GLY A 1 524 ? 10.938 -6.105 0.097 1.00 67.25 524 GLY A N 1
ATOM 4030 C CA . GLY A 1 524 ? 10.464 -6.235 -1.298 1.00 67.25 524 GLY A CA 1
ATOM 4031 C C . GLY A 1 524 ? 11.583 -6.447 -2.321 1.00 67.25 524 GLY A C 1
ATOM 4032 O O . GLY A 1 524 ? 11.449 -7.230 -3.249 1.00 67.25 524 GLY A O 1
ATOM 4033 N N . GLY A 1 525 ? 12.761 -5.885 -2.064 1.00 82.50 525 GLY A N 1
ATOM 4034 C CA . GLY A 1 525 ? 13.861 -5.873 -3.023 1.00 82.50 525 GLY A CA 1
ATOM 4035 C C . GLY A 1 525 ? 14.438 -4.471 -3.076 1.00 82.50 525 GLY A C 1
ATOM 4036 O O . GLY A 1 525 ? 14.278 -3.715 -2.125 1.00 82.50 525 GLY A O 1
ATOM 4037 N N . THR A 1 526 ? 15.160 -4.149 -4.139 1.00 91.88 526 THR A N 1
ATOM 4038 C CA . THR A 1 526 ? 15.489 -2.760 -4.466 1.00 91.88 526 THR A CA 1
ATOM 4039 C C . THR A 1 526 ? 15.128 -2.554 -5.915 1.00 91.88 526 THR A C 1
ATOM 4041 O O . THR A 1 526 ? 15.662 -3.283 -6.756 1.00 91.88 526 THR A O 1
ATOM 4044 N N . GLN A 1 527 ? 14.305 -1.558 -6.196 1.00 96.19 527 GLN A N 1
ATOM 4045 C CA . GLN A 1 527 ? 13.849 -1.274 -7.543 1.00 96.19 527 GLN A CA 1
ATOM 4046 C C . GLN A 1 527 ? 14.361 0.085 -8.021 1.00 96.19 527 GLN A C 1
ATOM 4048 O O . GLN A 1 527 ? 14.315 1.090 -7.306 1.00 96.19 527 GLN A O 1
ATOM 4053 N N . HIS A 1 528 ? 14.870 0.131 -9.252 1.00 97.19 528 HIS A N 1
ATOM 4054 C CA . HIS A 1 528 ? 15.444 1.337 -9.837 1.00 97.19 528 HIS A CA 1
ATOM 4055 C C . HIS A 1 528 ? 14.532 1.962 -10.898 1.00 97.19 528 HIS A C 1
ATOM 4057 O O . HIS A 1 528 ? 13.909 1.288 -11.715 1.00 97.19 528 HIS A O 1
ATOM 4063 N N . GLY A 1 529 ? 14.520 3.293 -10.944 1.00 97.62 529 GLY A N 1
ATOM 4064 C CA . GLY A 1 529 ? 14.023 4.056 -12.083 1.00 97.62 529 GLY A CA 1
ATOM 4065 C C . GLY A 1 529 ? 15.121 4.369 -13.107 1.00 97.62 529 GLY A C 1
ATOM 4066 O O . GLY A 1 529 ? 16.320 4.205 -12.869 1.00 97.62 529 GLY A O 1
ATOM 4067 N N . LEU A 1 530 ? 14.718 4.899 -14.261 1.00 98.31 530 LEU A N 1
ATOM 4068 C CA . LEU A 1 530 ? 15.627 5.418 -15.285 1.00 98.31 530 LEU A CA 1
ATOM 4069 C C . LEU A 1 530 ? 15.674 6.948 -15.234 1.00 98.31 530 LEU A C 1
ATOM 4071 O O . LEU A 1 530 ? 14.643 7.610 -15.217 1.00 98.31 530 LEU A O 1
ATOM 4075 N N . ILE A 1 531 ? 16.871 7.536 -15.273 1.00 98.12 531 ILE A N 1
ATOM 4076 C CA . ILE A 1 531 ? 17.035 8.998 -15.310 1.00 98.12 531 ILE A CA 1
ATOM 4077 C C . ILE A 1 531 ? 17.526 9.424 -16.689 1.00 98.12 531 ILE A C 1
ATOM 4079 O O . ILE A 1 531 ? 18.623 9.048 -17.102 1.00 98.12 531 ILE A O 1
ATOM 4083 N N . ILE A 1 532 ? 16.738 10.242 -17.386 1.00 96.81 532 ILE A N 1
ATOM 4084 C CA . ILE A 1 532 ? 17.115 10.836 -18.671 1.00 96.81 532 ILE A CA 1
ATOM 4085 C C . ILE A 1 532 ? 17.870 12.133 -18.408 1.00 96.81 532 ILE A C 1
ATOM 4087 O O . ILE A 1 532 ? 17.351 13.027 -17.737 1.00 96.81 532 ILE A O 1
ATOM 4091 N N . VAL A 1 533 ? 19.073 12.264 -18.970 1.00 94.38 533 VAL A N 1
ATOM 4092 C CA . VAL A 1 533 ? 19.907 13.466 -18.841 1.00 94.38 533 VAL A CA 1
ATOM 4093 C C . VAL A 1 533 ? 20.429 13.962 -20.180 1.00 94.38 533 VAL A C 1
ATOM 4095 O O . VAL A 1 533 ? 20.681 13.188 -21.104 1.00 94.38 533 VAL A O 1
ATOM 4098 N N . LEU A 1 534 ? 20.661 15.271 -20.266 1.00 90.38 534 LEU A N 1
ATOM 4099 C CA . LEU A 1 534 ? 21.393 15.859 -21.381 1.00 90.38 534 LEU A CA 1
ATOM 4100 C C . LEU A 1 534 ? 22.904 15.665 -21.168 1.00 90.38 534 LEU A C 1
ATOM 4102 O O . LEU A 1 534 ? 23.435 16.047 -20.125 1.00 90.38 534 LEU A O 1
ATOM 4106 N N . ALA A 1 535 ? 23.610 15.108 -22.154 1.00 87.50 535 ALA A N 1
ATOM 4107 C CA . ALA A 1 535 ? 25.036 14.794 -22.055 1.00 87.50 535 ALA A CA 1
ATOM 4108 C C . ALA A 1 535 ? 25.827 15.173 -23.318 1.00 87.50 535 ALA A C 1
ATOM 4110 O O . ALA A 1 535 ? 25.335 15.098 -24.443 1.00 87.50 535 ALA A O 1
ATOM 4111 N N . SER A 1 536 ? 27.103 15.527 -23.136 1.00 83.56 536 SER A N 1
ATOM 4112 C CA . SER A 1 536 ? 28.051 15.707 -24.241 1.00 83.56 536 SER A CA 1
ATOM 4113 C C . SER A 1 536 ? 28.714 14.368 -24.574 1.00 83.56 536 SER A C 1
ATOM 4115 O O . SER A 1 536 ? 29.640 13.939 -23.889 1.00 83.56 536 SER A O 1
ATOM 4117 N N . LEU A 1 537 ? 28.236 13.698 -25.625 1.00 75.56 537 LEU A N 1
ATOM 4118 C CA . LEU A 1 537 ? 28.644 12.331 -25.994 1.00 75.56 537 LEU A CA 1
ATOM 4119 C C . LEU A 1 537 ? 29.845 12.269 -26.969 1.00 75.56 537 LEU A C 1
ATOM 4121 O O . LEU A 1 537 ? 30.004 11.322 -27.738 1.00 75.56 537 LEU A O 1
ATOM 4125 N N . GLY A 1 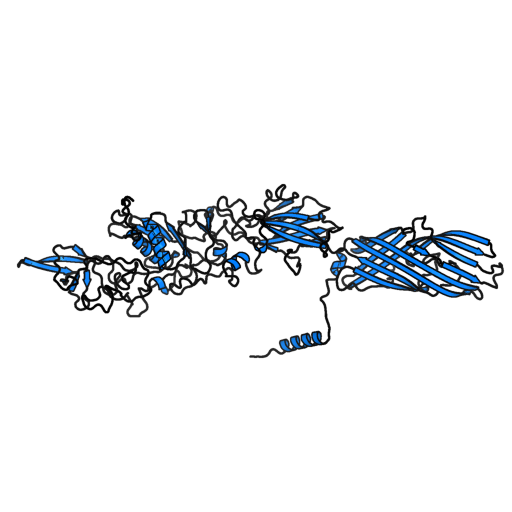538 ? 30.725 13.275 -26.936 1.00 65.19 538 GLY A N 1
ATOM 4126 C CA . GLY A 1 538 ? 31.941 13.333 -27.761 1.00 65.19 538 GLY A CA 1
ATOM 4127 C C . GLY A 1 538 ? 31.694 13.571 -29.264 1.00 65.19 538 GLY A C 1
ATOM 4128 O O . GLY A 1 538 ? 30.586 13.872 -29.702 1.00 65.19 538 GLY A O 1
ATOM 4129 N N . THR A 1 539 ? 32.753 13.471 -30.079 1.00 53.75 539 THR A N 1
ATOM 4130 C CA . THR A 1 539 ? 32.759 13.838 -31.518 1.00 53.75 539 THR A CA 1
ATOM 4131 C C . THR A 1 539 ? 32.242 12.749 -32.466 1.00 53.75 539 THR A C 1
ATOM 4133 O O . THR A 1 539 ? 32.303 12.918 -33.681 1.00 53.75 539 THR A O 1
ATOM 4136 N N . ASN A 1 540 ? 31.762 11.617 -31.945 1.00 56.12 540 ASN A N 1
ATOM 4137 C CA . ASN A 1 540 ? 31.443 10.425 -32.742 1.00 56.12 540 ASN A CA 1
ATOM 4138 C C . ASN A 1 540 ? 29.983 10.375 -33.237 1.00 56.12 540 ASN A C 1
ATOM 4140 O O . ASN A 1 540 ? 29.504 9.305 -33.598 1.00 56.12 540 ASN A O 1
ATOM 4144 N N . ASN A 1 541 ? 29.268 11.509 -33.263 1.00 63.00 541 ASN A N 1
ATOM 4145 C CA . ASN A 1 541 ? 27.870 11.608 -33.720 1.00 63.00 541 ASN A CA 1
ATOM 4146 C C . ASN A 1 541 ? 26.882 10.651 -33.013 1.00 63.00 541 ASN A C 1
ATOM 4148 O O . ASN A 1 541 ? 25.850 10.294 -33.586 1.00 63.00 541 ASN A O 1
ATOM 4152 N N . VAL A 1 542 ? 27.173 10.262 -31.767 1.00 74.50 542 VAL A N 1
ATOM 4153 C CA . VAL A 1 542 ? 26.274 9.458 -30.927 1.00 74.50 542 VAL A CA 1
ATOM 4154 C C . VAL A 1 542 ? 25.070 10.312 -30.521 1.00 74.50 542 VAL A C 1
ATOM 4156 O O . VAL A 1 542 ? 25.226 11.452 -30.074 1.00 74.50 542 VAL A O 1
ATOM 4159 N N . SER A 1 543 ? 23.869 9.771 -30.738 1.00 80.12 543 SER A N 1
ATOM 4160 C CA . SER A 1 543 ? 22.592 10.475 -30.526 1.00 80.12 543 SER A CA 1
ATOM 4161 C C . SER A 1 543 ? 22.075 10.314 -29.098 1.00 80.12 543 SER A C 1
ATOM 4163 O O . SER A 1 543 ? 21.502 11.247 -28.538 1.00 80.12 543 SER A O 1
ATOM 4165 N N . GLY A 1 544 ? 22.307 9.139 -28.521 1.00 88.81 544 GLY A N 1
ATOM 4166 C CA . GLY A 1 544 ? 21.975 8.766 -27.159 1.00 88.81 544 GLY A CA 1
ATOM 4167 C C . GLY A 1 544 ? 22.799 7.549 -26.743 1.00 88.81 544 GLY A C 1
ATOM 4168 O O . GLY A 1 544 ? 23.485 6.958 -27.581 1.00 88.81 544 GLY A O 1
ATOM 4169 N N . HIS A 1 545 ? 22.807 7.257 -25.448 1.00 91.06 545 HIS A N 1
ATOM 4170 C CA . HIS A 1 545 ? 23.442 6.075 -24.883 1.00 91.06 545 HIS A CA 1
ATOM 4171 C C . HIS A 1 545 ? 22.838 5.751 -23.509 1.00 91.06 545 HIS A C 1
ATOM 4173 O O . HIS A 1 545 ? 22.888 6.579 -22.595 1.00 91.06 545 HIS A O 1
ATOM 4179 N N . ALA A 1 546 ? 22.307 4.542 -23.343 1.00 94.25 546 ALA A N 1
ATOM 4180 C CA . ALA A 1 546 ? 22.005 3.962 -22.037 1.00 94.25 546 ALA A CA 1
ATOM 4181 C C . ALA A 1 546 ? 23.312 3.590 -21.320 1.00 94.25 546 ALA A C 1
ATOM 4183 O O . ALA A 1 546 ? 23.833 2.481 -21.457 1.00 94.25 546 ALA A O 1
ATOM 4184 N N . GLU A 1 547 ? 23.873 4.546 -20.580 1.00 94.44 547 GLU A N 1
ATOM 4185 C CA . GLU A 1 547 ? 25.160 4.377 -19.912 1.00 94.44 547 GLU A CA 1
ATOM 4186 C C . GLU A 1 547 ? 25.055 3.312 -18.808 1.00 94.44 547 GLU A C 1
ATOM 4188 O O . GLU A 1 547 ? 24.160 3.407 -17.964 1.00 94.44 547 GLU A O 1
ATOM 4193 N N . PRO A 1 548 ? 25.958 2.315 -18.773 1.00 94.62 548 PRO A N 1
ATOM 4194 C CA . PRO A 1 548 ? 25.928 1.276 -17.752 1.00 94.62 548 PRO A CA 1
ATOM 4195 C C . PRO A 1 548 ? 26.339 1.827 -16.383 1.00 94.62 548 PRO A C 1
ATOM 4197 O O . PRO A 1 548 ? 27.175 2.730 -16.283 1.00 94.62 548 PRO A O 1
ATOM 4200 N N . ALA A 1 549 ? 25.763 1.261 -15.326 1.00 93.88 549 ALA A N 1
ATOM 4201 C CA . ALA A 1 549 ? 26.255 1.442 -13.968 1.00 93.88 549 ALA A CA 1
ATOM 4202 C C . ALA A 1 549 ? 27.627 0.753 -13.803 1.00 93.88 549 ALA A C 1
ATOM 4204 O O . ALA A 1 549 ? 27.921 -0.204 -14.529 1.00 93.88 549 ALA A O 1
ATOM 4205 N N . PRO A 1 550 ? 28.481 1.210 -12.865 1.00 92.38 550 PRO A N 1
ATOM 4206 C CA . PRO A 1 550 ? 29.764 0.562 -12.602 1.00 92.38 550 PRO A CA 1
ATOM 4207 C C . PRO A 1 550 ? 29.601 -0.940 -12.332 1.00 92.38 550 PRO A C 1
ATOM 4209 O O . PRO A 1 550 ? 28.818 -1.326 -11.467 1.00 92.38 550 PRO A O 1
ATOM 4212 N N . GLY A 1 551 ? 30.355 -1.778 -13.048 1.00 90.56 551 GLY A N 1
ATOM 4213 C CA . GLY A 1 551 ? 30.274 -3.241 -12.943 1.00 90.56 551 GLY A CA 1
ATOM 4214 C C . GLY A 1 551 ? 29.336 -3.908 -13.954 1.00 90.56 551 GLY A C 1
ATOM 4215 O O . GLY A 1 551 ? 29.374 -5.129 -14.081 1.00 90.56 551 GLY A O 1
ATOM 4216 N N . TYR A 1 552 ? 28.558 -3.125 -14.707 1.00 91.50 552 TYR A N 1
ATOM 4217 C CA . TYR A 1 552 ? 27.654 -3.596 -15.762 1.00 91.50 552 TYR A CA 1
ATOM 4218 C C . TYR A 1 552 ? 28.120 -3.161 -17.161 1.00 91.50 552 TYR A C 1
ATOM 4220 O O . TYR A 1 552 ? 27.329 -3.060 -18.099 1.00 91.50 552 TYR A O 1
ATOM 4228 N N . GLU A 1 553 ? 29.414 -2.876 -17.343 1.00 90.38 553 GLU A N 1
ATOM 4229 C CA . GLU A 1 553 ? 29.957 -2.483 -18.640 1.00 90.38 553 GLU A CA 1
ATOM 4230 C C . GLU A 1 553 ? 29.757 -3.586 -19.692 1.00 90.38 553 GLU A C 1
ATOM 4232 O O . GLU A 1 553 ? 30.286 -4.690 -19.582 1.00 90.38 553 GLU A O 1
ATOM 4237 N N . GLY A 1 554 ? 29.007 -3.270 -20.751 1.00 79.00 554 GLY A N 1
ATOM 4238 C CA . GLY A 1 554 ? 28.662 -4.232 -21.803 1.00 79.00 554 GLY A CA 1
ATOM 4239 C C . GLY A 1 554 ? 27.476 -5.140 -21.466 1.00 79.00 554 GLY A C 1
ATOM 4240 O O . GLY A 1 554 ? 27.095 -5.947 -22.312 1.00 79.00 554 GLY A O 1
ATOM 4241 N N . ALA A 1 555 ? 26.870 -4.987 -20.285 1.00 83.81 555 ALA A N 1
ATOM 4242 C CA . ALA A 1 555 ? 25.607 -5.619 -19.942 1.00 83.81 555 ALA A CA 1
ATOM 4243 C C . ALA A 1 555 ? 24.426 -4.736 -20.364 1.00 83.81 555 ALA A C 1
ATOM 4245 O O . ALA A 1 555 ? 24.442 -3.502 -20.266 1.00 83.81 555 ALA A O 1
ATOM 4246 N N . ASN A 1 556 ? 23.367 -5.387 -20.826 1.00 88.56 556 ASN A N 1
ATOM 4247 C CA . ASN A 1 556 ? 22.117 -4.731 -21.156 1.00 88.56 556 ASN A CA 1
ATOM 4248 C C . ASN A 1 556 ? 20.977 -5.492 -20.487 1.00 88.56 556 ASN A C 1
ATOM 4250 O O . ASN A 1 556 ? 20.478 -6.477 -21.026 1.00 88.56 556 ASN A O 1
ATOM 4254 N N . SER A 1 557 ? 20.663 -5.048 -19.274 1.00 94.69 557 SER A N 1
ATOM 4255 C CA . SER A 1 557 ? 19.743 -5.688 -18.343 1.00 94.69 557 SER A CA 1
ATOM 4256 C C . SER A 1 557 ? 18.689 -4.661 -17.884 1.00 94.69 557 SER A C 1
ATOM 4258 O O . SER A 1 557 ? 18.419 -3.684 -18.592 1.00 94.69 557 SER A O 1
ATOM 4260 N N . THR A 1 558 ? 18.105 -4.884 -16.716 1.00 96.81 558 THR A N 1
ATOM 4261 C CA . THR A 1 558 ? 17.039 -4.118 -16.069 1.00 96.81 558 THR A CA 1
ATOM 4262 C C . THR A 1 558 ? 17.516 -2.713 -15.656 1.00 96.81 558 THR A C 1
ATOM 4264 O O . THR A 1 558 ? 18.717 -2.409 -15.775 1.00 96.81 558 THR A O 1
ATOM 4267 N N . PRO A 1 559 ? 16.620 -1.823 -15.183 1.00 97.75 559 PRO A N 1
ATOM 4268 C CA . PRO A 1 559 ? 16.961 -0.447 -14.821 1.00 97.75 559 PRO A CA 1
ATOM 4269 C C . PRO A 1 559 ? 18.151 -0.311 -13.861 1.00 97.75 559 PRO A C 1
ATOM 4271 O O . PRO A 1 559 ? 18.985 0.585 -14.043 1.00 97.75 559 PRO A O 1
ATOM 4274 N N . GLY A 1 560 ? 18.309 -1.238 -12.913 1.00 96.25 560 GLY A N 1
ATOM 4275 C CA . GLY A 1 560 ? 19.432 -1.288 -11.976 1.00 96.25 560 GLY A CA 1
ATOM 4276 C C . GLY A 1 560 ? 20.808 -1.386 -12.646 1.00 96.25 560 GLY A C 1
ATOM 4277 O O . GLY A 1 560 ? 21.800 -0.905 -12.097 1.00 96.25 560 GLY A O 1
ATOM 4278 N N . SER A 1 561 ? 20.883 -1.902 -13.879 1.00 95.94 561 SER A N 1
ATOM 4279 C CA . SER A 1 561 ? 22.135 -2.014 -14.645 1.00 95.94 561 SER A CA 1
ATOM 4280 C C . SER A 1 561 ? 22.608 -0.702 -15.281 1.00 95.94 561 SER A C 1
ATOM 4282 O O . SER A 1 561 ? 23.710 -0.648 -15.838 1.00 95.94 561 SER A O 1
ATOM 4284 N N . LYS A 1 562 ? 21.799 0.365 -15.254 1.00 96.25 562 LYS A N 1
ATOM 4285 C CA . LYS A 1 562 ? 22.081 1.624 -15.965 1.00 96.25 562 LYS A CA 1
ATOM 4286 C C . LYS A 1 562 ? 22.446 2.725 -15.004 1.00 96.25 562 LYS A C 1
ATOM 4288 O O . LYS A 1 562 ? 21.746 2.897 -14.034 1.00 96.25 562 LYS A O 1
ATOM 4293 N N . ALA A 1 563 ? 23.460 3.532 -15.297 1.00 95.62 563 ALA A N 1
ATOM 4294 C CA . ALA A 1 563 ? 23.751 4.750 -14.543 1.00 95.62 563 ALA A CA 1
ATOM 4295 C C . ALA A 1 563 ? 22.791 5.891 -14.905 1.00 95.62 563 ALA A C 1
ATOM 4297 O O . ALA A 1 563 ? 22.432 6.690 -14.044 1.00 95.62 563 ALA A O 1
ATOM 4298 N N . ARG A 1 564 ? 22.438 6.010 -16.193 1.00 95.75 564 ARG A N 1
ATOM 4299 C CA . ARG A 1 564 ? 21.534 7.032 -16.749 1.00 95.75 564 ARG A CA 1
ATOM 4300 C C . ARG A 1 564 ? 21.248 6.775 -18.226 1.00 95.75 564 ARG A C 1
ATOM 4302 O O . ARG A 1 564 ? 22.026 6.127 -18.923 1.00 95.75 564 ARG A O 1
ATOM 4309 N N . ILE A 1 565 ? 20.189 7.395 -18.723 1.00 96.38 565 ILE A N 1
ATOM 4310 C CA . ILE A 1 565 ? 19.858 7.484 -20.142 1.00 96.38 565 ILE A CA 1
ATOM 4311 C C . ILE A 1 565 ? 20.376 8.822 -20.673 1.00 96.38 565 ILE A C 1
ATOM 4313 O O . ILE A 1 565 ? 19.789 9.877 -20.438 1.00 96.38 565 ILE A O 1
ATOM 4317 N N . ALA A 1 566 ? 21.521 8.802 -21.349 1.00 94.06 566 ALA A N 1
ATOM 4318 C CA . ALA A 1 566 ? 22.189 10.009 -21.813 1.00 94.06 566 ALA A CA 1
ATOM 4319 C C . ALA A 1 566 ? 21.733 10.380 -23.228 1.00 94.06 566 ALA A C 1
ATOM 4321 O O . ALA A 1 566 ? 21.908 9.604 -24.163 1.00 94.06 566 ALA A O 1
ATOM 4322 N N . ILE A 1 567 ? 21.196 11.586 -23.410 1.00 91.06 567 ILE A N 1
ATOM 4323 C CA . ILE A 1 567 ? 20.783 12.117 -24.715 1.00 91.06 567 ILE A CA 1
ATOM 4324 C C . ILE A 1 567 ? 21.744 13.228 -25.139 1.00 91.06 567 ILE A C 1
ATOM 4326 O O . ILE A 1 567 ? 22.091 14.106 -24.348 1.00 91.06 567 ILE A O 1
ATOM 4330 N N . SER A 1 568 ? 22.198 13.185 -26.392 1.00 85.75 568 SER A N 1
ATOM 4331 C CA . SER A 1 568 ? 23.241 14.080 -26.898 1.00 85.75 568 SER A CA 1
ATOM 4332 C C . SER A 1 568 ? 22.807 15.547 -26.905 1.00 85.75 568 SER A C 1
ATOM 4334 O O . SER A 1 568 ? 21.759 15.896 -27.447 1.00 85.75 568 SER A O 1
ATOM 4336 N N . SER A 1 569 ? 23.662 16.428 -26.382 1.00 75.25 569 SER A N 1
ATOM 4337 C CA . SER A 1 569 ? 23.482 17.885 -26.424 1.00 75.25 569 SER A CA 1
ATOM 4338 C C . SER A 1 569 ? 23.823 18.526 -27.778 1.00 75.25 569 SER A C 1
ATOM 4340 O O . SER A 1 569 ? 23.780 19.750 -27.902 1.00 75.25 569 SER A O 1
ATOM 4342 N N . ASN A 1 570 ? 24.238 17.741 -28.780 1.00 66.31 570 ASN A N 1
ATOM 4343 C CA . ASN A 1 570 ? 24.646 18.265 -30.084 1.00 66.31 570 ASN A CA 1
ATOM 4344 C C . ASN A 1 570 ? 23.443 18.798 -30.890 1.00 66.31 570 ASN A C 1
ATOM 4346 O O . ASN A 1 570 ? 22.451 18.105 -31.108 1.00 66.31 570 ASN A O 1
ATOM 4350 N N . ILE A 1 571 ? 23.582 20.036 -31.376 1.00 49.59 571 ILE A N 1
ATOM 4351 C CA . ILE A 1 571 ? 22.512 20.880 -31.947 1.00 49.59 571 ILE A CA 1
ATOM 4352 C C . ILE A 1 571 ? 21.925 20.313 -33.260 1.00 49.59 571 ILE A C 1
ATOM 4354 O O . ILE A 1 571 ? 20.773 20.579 -33.576 1.00 49.59 571 ILE A O 1
ATOM 4358 N N . ASP A 1 572 ? 22.648 19.453 -33.987 1.00 51.88 572 ASP A N 1
ATOM 4359 C CA . ASP A 1 572 ? 22.123 18.785 -35.198 1.00 51.88 572 ASP A CA 1
ATOM 4360 C C . ASP A 1 572 ? 21.038 17.724 -34.895 1.00 51.88 572 ASP A C 1
ATOM 4362 O O . ASP A 1 572 ? 20.352 17.248 -35.802 1.00 51.88 572 ASP A O 1
ATOM 4366 N N . TYR A 1 573 ? 20.884 17.332 -33.624 1.00 49.91 573 TYR A N 1
ATOM 4367 C CA . TYR A 1 573 ? 19.902 16.349 -33.146 1.00 49.91 573 TYR A CA 1
ATOM 4368 C C . TYR A 1 573 ? 18.819 16.945 -32.251 1.00 49.91 573 TYR A C 1
ATOM 4370 O O . TYR A 1 573 ? 17.808 16.293 -32.006 1.00 49.91 573 TYR A O 1
ATOM 4378 N N . PHE A 1 574 ? 19.017 18.163 -31.764 1.00 47.75 574 PHE A N 1
ATOM 4379 C CA . PHE A 1 574 ? 18.086 18.886 -30.916 1.00 47.75 574 PHE A CA 1
ATOM 4380 C C . PHE A 1 574 ? 17.892 20.247 -31.577 1.00 47.75 574 PHE A C 1
ATOM 4382 O O . PHE A 1 574 ? 18.710 21.140 -31.385 1.00 47.75 574 PHE A O 1
ATOM 4389 N N . ASP A 1 575 ? 16.853 20.394 -32.400 1.00 41.56 575 ASP A N 1
ATOM 4390 C CA . ASP A 1 575 ? 16.448 21.705 -32.908 1.00 41.56 575 ASP A CA 1
ATOM 4391 C C . ASP A 1 575 ? 15.432 22.320 -31.927 1.00 41.56 575 ASP A C 1
ATOM 4393 O O . ASP A 1 575 ? 14.256 21.949 -31.952 1.00 41.56 575 ASP A O 1
ATOM 4397 N N . PRO A 1 576 ? 15.837 23.237 -31.029 1.00 40.44 576 PRO A N 1
ATOM 4398 C CA . PRO A 1 576 ? 14.902 24.000 -30.204 1.00 40.44 576 PRO A CA 1
ATOM 4399 C C . PRO A 1 576 ? 14.139 25.081 -31.001 1.00 40.44 576 PRO A C 1
ATOM 4401 O O . PRO A 1 576 ? 13.389 25.852 -30.405 1.00 40.44 576 PRO A O 1
ATOM 4404 N N . GLY A 1 577 ? 14.351 25.194 -32.320 1.00 35.56 577 GLY A N 1
ATOM 4405 C CA . GLY A 1 577 ? 14.017 26.357 -33.141 1.00 35.56 577 GLY A CA 1
ATOM 4406 C C . GLY A 1 577 ? 12.859 26.222 -34.134 1.00 35.56 577 GLY A C 1
ATOM 4407 O O . GLY A 1 577 ? 12.593 27.200 -34.839 1.00 35.56 577 GLY A O 1
ATOM 4408 N N . TYR A 1 578 ? 12.121 25.106 -34.200 1.00 35.66 578 TYR A N 1
ATOM 4409 C CA . TYR A 1 578 ? 10.870 25.096 -34.973 1.00 35.66 578 TYR A CA 1
ATOM 4410 C C . TYR A 1 578 ? 9.785 25.900 -34.241 1.00 35.66 578 TYR A C 1
ATOM 4412 O O . TYR A 1 578 ? 9.110 25.427 -33.328 1.00 35.66 578 TYR A O 1
ATOM 4420 N N . SER A 1 579 ? 9.641 27.160 -34.659 1.00 34.12 579 SER A N 1
ATOM 4421 C CA . SER A 1 579 ? 8.524 28.039 -34.315 1.00 34.12 579 SER A CA 1
ATOM 4422 C C . SER A 1 579 ? 7.191 27.338 -34.590 1.00 34.12 579 SER A C 1
ATOM 4424 O O . SER A 1 579 ? 6.929 26.922 -35.717 1.00 34.12 579 SER A O 1
ATOM 4426 N N . LEU A 1 580 ? 6.334 27.277 -33.565 1.00 40.84 580 LEU A N 1
ATOM 4427 C CA . LEU A 1 580 ? 4.941 26.797 -33.571 1.00 40.84 580 LEU A CA 1
ATOM 4428 C C . LEU A 1 580 ? 3.991 27.694 -34.396 1.00 40.84 580 LEU A C 1
ATOM 4430 O O . LEU A 1 580 ? 2.865 27.983 -33.987 1.00 40.84 580 LEU A O 1
ATOM 4434 N N . SER A 1 581 ? 4.434 28.178 -35.550 1.00 34.44 581 SER A N 1
ATOM 4435 C CA . SER A 1 581 ? 3.612 28.941 -36.480 1.00 34.44 581 SER A CA 1
ATOM 4436 C C . SER A 1 581 ? 3.317 28.081 -37.702 1.00 34.44 581 SER A C 1
ATOM 4438 O O . SER A 1 581 ? 4.215 27.800 -38.488 1.00 34.44 581 SER A O 1
ATOM 4440 N N . ASP A 1 582 ? 2.032 27.750 -37.836 1.00 32.47 582 ASP A N 1
ATOM 4441 C CA . ASP A 1 582 ? 1.337 27.290 -39.044 1.00 32.47 582 ASP A CA 1
ATOM 4442 C C . ASP A 1 582 ? 1.137 25.771 -39.209 1.00 32.47 582 ASP A C 1
ATOM 4444 O O . ASP A 1 582 ? 1.851 25.089 -39.925 1.00 32.47 582 ASP A O 1
ATOM 4448 N N . ARG A 1 583 ? 0.053 25.279 -38.584 1.00 35.41 583 ARG A N 1
ATOM 4449 C CA . ARG A 1 583 ? -0.993 24.393 -39.158 1.00 35.41 583 ARG A CA 1
ATOM 4450 C C . ARG A 1 583 ? -0.603 23.149 -39.989 1.00 35.41 583 ARG A C 1
ATOM 4452 O O . ARG A 1 583 ? -1.467 22.633 -40.693 1.00 35.41 583 ARG A O 1
ATOM 4459 N N . GLU A 1 584 ? 0.595 22.604 -39.857 1.00 33.53 584 GLU A N 1
ATOM 4460 C CA . GLU A 1 584 ? 0.906 21.230 -40.277 1.00 33.53 584 GLU A CA 1
ATOM 4461 C C . GLU A 1 584 ? 0.695 20.262 -39.092 1.00 33.53 584 GLU A C 1
ATOM 4463 O O . GLU A 1 584 ? 0.895 20.660 -37.938 1.00 33.53 584 GLU A O 1
ATOM 4468 N N . PRO A 1 585 ? 0.243 19.011 -39.314 1.00 40.31 585 PRO A N 1
ATOM 4469 C CA . PRO A 1 585 ? 0.171 18.017 -38.248 1.00 40.31 585 PRO A CA 1
ATOM 4470 C C . PRO A 1 585 ? 1.562 17.846 -37.624 1.00 40.31 585 PRO A C 1
ATOM 4472 O O . PRO A 1 585 ? 2.540 17.618 -38.332 1.00 40.31 585 PRO A O 1
ATOM 4475 N N . ILE A 1 586 ? 1.646 17.989 -36.300 1.00 45.78 586 ILE A N 1
ATOM 4476 C CA . ILE A 1 586 ? 2.882 17.789 -35.540 1.00 45.78 586 ILE A CA 1
ATOM 4477 C C . ILE A 1 586 ? 3.356 16.356 -35.808 1.00 45.78 586 ILE A C 1
ATOM 4479 O O . ILE A 1 586 ? 2.672 15.405 -35.425 1.00 45.78 586 ILE A O 1
ATOM 4483 N N . ASP A 1 587 ? 4.513 16.195 -36.454 1.00 52.59 587 ASP A N 1
ATOM 4484 C CA . ASP A 1 587 ? 5.228 14.920 -36.456 1.00 52.59 587 ASP A CA 1
ATOM 4485 C C . ASP A 1 587 ? 5.779 14.711 -35.042 1.00 52.59 587 ASP A C 1
ATOM 4487 O O . ASP A 1 587 ? 6.865 15.172 -34.694 1.00 52.59 587 ASP A O 1
ATOM 4491 N N . LEU A 1 588 ? 4.961 14.091 -34.187 1.00 56.75 588 LEU A N 1
ATOM 4492 C CA . LEU A 1 588 ? 5.307 13.805 -32.795 1.00 56.75 588 LEU A CA 1
ATOM 4493 C C . LEU A 1 588 ? 6.501 12.846 -32.691 1.00 56.75 588 LEU A C 1
ATOM 4495 O O . LEU A 1 588 ? 7.094 12.752 -31.619 1.00 56.75 588 LEU A O 1
ATOM 4499 N N . MET A 1 589 ? 6.869 12.150 -33.776 1.00 69.62 589 MET A N 1
ATOM 4500 C CA . MET A 1 589 ? 7.921 11.141 -33.772 1.00 69.62 589 MET A CA 1
ATOM 4501 C C . MET A 1 589 ? 9.161 11.572 -34.564 1.00 69.62 589 MET A C 1
ATOM 4503 O O . MET A 1 589 ? 9.524 11.048 -35.627 1.00 69.62 589 MET A O 1
ATOM 4507 N N . THR A 1 590 ? 9.849 12.552 -33.984 1.00 76.12 590 THR A N 1
ATOM 4508 C CA . THR A 1 590 ? 11.107 13.089 -34.491 1.00 76.12 590 THR A CA 1
ATOM 4509 C C . THR A 1 590 ? 12.258 12.090 -34.345 1.00 76.12 590 THR A C 1
ATOM 4511 O O . THR A 1 590 ? 12.143 10.992 -33.803 1.00 76.12 590 THR A O 1
ATOM 4514 N N . ARG A 1 591 ? 13.433 12.479 -34.847 1.00 75.75 591 ARG A N 1
ATOM 4515 C CA . ARG A 1 591 ? 14.658 11.699 -34.658 1.00 75.75 591 ARG A CA 1
ATOM 4516 C C . ARG A 1 591 ? 14.981 11.537 -33.172 1.00 75.75 591 ARG A C 1
ATOM 4518 O O . ARG A 1 591 ? 15.339 10.452 -32.730 1.00 75.75 591 ARG A O 1
ATOM 4525 N N . SER A 1 592 ? 14.837 12.621 -32.424 1.00 79.94 592 SER A N 1
ATOM 4526 C CA . SER A 1 592 ? 15.213 12.726 -31.020 1.00 79.94 592 SER A CA 1
ATOM 4527 C C . SER A 1 592 ? 14.272 11.911 -30.136 1.00 79.94 592 SER A C 1
ATOM 4529 O O . SER A 1 592 ? 14.747 11.222 -29.242 1.00 79.94 592 SER A O 1
ATOM 4531 N N . SER A 1 593 ? 12.965 11.912 -30.420 1.00 86.44 593 SER A N 1
ATOM 4532 C CA . SER A 1 593 ? 12.011 11.083 -29.675 1.00 86.44 593 SER A CA 1
ATOM 4533 C C . SER A 1 593 ? 12.247 9.588 -29.904 1.00 86.44 593 SER A C 1
ATOM 4535 O O . SER A 1 593 ? 12.235 8.827 -28.942 1.00 86.44 593 SER A O 1
ATOM 4537 N N . THR A 1 594 ? 12.572 9.162 -31.135 1.00 87.88 594 THR A N 1
ATOM 4538 C CA . THR A 1 594 ? 12.937 7.753 -31.387 1.00 87.88 594 THR A CA 1
ATOM 4539 C C . THR A 1 594 ? 14.220 7.334 -30.687 1.00 87.88 594 THR A C 1
ATOM 4541 O O . THR A 1 594 ? 14.294 6.212 -30.198 1.00 87.88 594 THR A O 1
ATOM 4544 N N . THR A 1 595 ? 15.209 8.229 -30.592 1.00 90.44 595 THR A N 1
ATOM 4545 C CA . THR A 1 595 ? 16.418 7.976 -29.801 1.00 90.44 595 THR A CA 1
ATOM 4546 C C . THR A 1 595 ? 16.061 7.778 -28.332 1.00 90.44 595 THR A C 1
ATOM 4548 O O . THR A 1 595 ? 16.548 6.845 -27.715 1.00 90.44 595 THR A O 1
ATOM 4551 N N . VAL A 1 596 ? 15.172 8.599 -27.771 1.00 93.94 596 VAL A N 1
ATOM 4552 C CA . VAL A 1 596 ? 14.743 8.441 -26.373 1.00 93.94 596 VAL A CA 1
ATOM 4553 C C . VAL A 1 596 ? 14.063 7.087 -26.152 1.00 93.94 596 VAL A C 1
ATOM 4555 O O . VAL A 1 596 ? 14.435 6.388 -25.216 1.00 93.94 596 VAL A O 1
ATOM 4558 N N . SER A 1 597 ? 13.140 6.665 -27.028 1.00 96.06 597 SER A N 1
ATOM 4559 C CA . SER A 1 597 ? 12.534 5.323 -26.933 1.00 96.06 597 SER A CA 1
ATOM 4560 C C . SER A 1 597 ? 13.574 4.203 -27.025 1.00 96.06 597 SER A C 1
ATOM 4562 O O . SER A 1 597 ? 13.489 3.227 -26.286 1.00 96.06 597 SER A O 1
ATOM 4564 N N . HIS A 1 598 ? 14.555 4.355 -27.919 1.00 95.38 598 HIS A N 1
ATOM 4565 C CA . HIS A 1 598 ? 15.635 3.395 -28.131 1.00 95.38 598 HIS A CA 1
ATOM 4566 C C . HIS A 1 598 ? 16.504 3.222 -26.882 1.00 95.38 598 HIS A C 1
ATOM 4568 O O . HIS A 1 598 ? 16.694 2.103 -26.410 1.00 95.38 598 HIS A O 1
ATOM 4574 N N . GLU A 1 599 ? 16.982 4.325 -26.304 1.00 96.38 599 GLU A N 1
ATOM 4575 C CA . GLU A 1 599 ? 17.839 4.254 -25.120 1.00 96.38 599 GLU A CA 1
ATOM 4576 C C . GLU A 1 599 ? 17.070 3.805 -23.872 1.00 96.38 599 GLU A C 1
ATOM 4578 O O . GLU A 1 599 ? 17.605 3.056 -23.059 1.00 96.38 599 GLU A O 1
ATOM 4583 N N . LEU A 1 600 ? 15.801 4.202 -23.718 1.00 98.00 600 LEU A N 1
ATOM 4584 C CA . LEU A 1 600 ? 14.976 3.695 -22.619 1.00 98.00 600 LEU A CA 1
ATOM 4585 C C . LEU A 1 600 ? 14.748 2.181 -22.737 1.00 98.00 600 LEU A C 1
ATOM 4587 O O . LEU A 1 600 ? 14.812 1.491 -21.728 1.00 98.00 600 LEU A O 1
ATOM 4591 N N . ALA A 1 601 ? 14.553 1.645 -23.947 1.00 97.88 601 ALA A N 1
ATOM 4592 C CA . ALA A 1 601 ? 14.410 0.203 -24.147 1.00 97.88 601 ALA A CA 1
ATOM 4593 C C . ALA A 1 601 ? 15.690 -0.569 -23.776 1.00 97.88 601 ALA A C 1
ATOM 4595 O O . ALA A 1 601 ? 15.602 -1.653 -23.198 1.00 97.88 601 ALA A O 1
ATOM 4596 N N . HIS A 1 602 ? 16.877 -0.002 -24.018 1.00 97.00 602 HIS A N 1
ATOM 4597 C CA . HIS A 1 602 ? 18.119 -0.553 -23.466 1.00 97.00 602 HIS A CA 1
ATOM 4598 C C . HIS A 1 602 ? 18.124 -0.569 -21.932 1.00 97.00 602 HIS A C 1
ATOM 4600 O O . HIS A 1 602 ? 18.680 -1.481 -21.332 1.00 97.00 602 HIS A O 1
ATOM 4606 N N . GLY A 1 603 ? 17.474 0.391 -21.274 1.00 96.81 603 GLY A N 1
ATOM 4607 C CA . GLY A 1 603 ? 17.252 0.356 -19.825 1.00 96.81 603 GLY A CA 1
ATOM 4608 C C . GLY A 1 603 ? 16.330 -0.763 -19.332 1.00 96.81 603 GLY A C 1
ATOM 4609 O O . GLY A 1 603 ? 16.211 -0.940 -18.127 1.00 96.81 603 GLY A O 1
ATOM 4610 N N . CYS A 1 604 ? 15.698 -1.511 -20.238 1.00 97.50 604 CYS A N 1
ATOM 4611 C CA . CYS A 1 604 ? 14.758 -2.587 -19.933 1.00 97.50 604 CYS A CA 1
ATOM 4612 C C . CYS A 1 604 ? 15.163 -3.904 -20.622 1.00 97.50 604 CYS A C 1
ATOM 4614 O O . CYS A 1 604 ? 14.313 -4.597 -21.182 1.00 97.50 604 CYS A O 1
ATOM 4616 N N . SER A 1 605 ? 16.461 -4.217 -20.664 1.00 96.12 605 SER A N 1
ATOM 4617 C CA . SER A 1 605 ? 17.037 -5.442 -21.253 1.00 96.12 605 SER A CA 1
ATOM 4618 C C . SER A 1 605 ? 16.882 -5.624 -22.772 1.00 96.12 605 SER A C 1
ATOM 4620 O O . SER A 1 605 ? 17.243 -6.674 -23.313 1.00 96.12 605 SER A O 1
ATOM 4622 N N . VAL A 1 606 ? 16.395 -4.623 -23.516 1.00 96.12 606 VAL A N 1
ATOM 4623 C CA . VAL A 1 606 ? 16.165 -4.764 -24.963 1.00 96.12 606 VAL A CA 1
ATOM 4624 C C . VAL A 1 606 ? 17.434 -4.472 -25.749 1.00 96.12 606 VAL A C 1
ATOM 4626 O O . VAL A 1 606 ? 17.997 -3.384 -25.657 1.00 96.12 606 VAL A O 1
ATOM 4629 N N . TRP A 1 607 ? 17.871 -5.416 -26.575 1.00 93.88 607 TRP A N 1
ATOM 4630 C CA . TRP A 1 607 ? 19.051 -5.270 -27.424 1.00 93.88 607 TRP A CA 1
ATOM 4631 C C . TRP A 1 607 ? 18.722 -4.827 -28.851 1.00 93.88 607 TRP A C 1
ATOM 4633 O O . TRP A 1 607 ? 17.601 -4.984 -29.348 1.00 93.88 607 TRP A O 1
ATOM 4643 N N . HIS A 1 608 ? 19.750 -4.340 -29.549 1.00 92.94 608 HIS A N 1
ATOM 4644 C CA . HIS A 1 608 ? 19.707 -4.138 -30.994 1.00 92.94 608 HIS A CA 1
ATOM 4645 C C . HIS A 1 608 ? 19.329 -5.424 -31.745 1.00 92.94 608 HIS A C 1
ATOM 4647 O O . HIS A 1 608 ? 19.461 -6.541 -31.247 1.00 92.94 608 HIS A O 1
ATOM 4653 N N . HIS A 1 609 ? 18.917 -5.291 -33.006 1.00 94.12 609 HIS A N 1
ATOM 4654 C CA . HIS A 1 609 ? 18.621 -6.446 -33.863 1.00 94.12 609 HIS A CA 1
ATOM 4655 C C . HIS A 1 609 ? 19.855 -7.302 -34.236 1.00 94.12 609 HIS A C 1
ATOM 4657 O O . HIS A 1 609 ? 19.697 -8.397 -34.772 1.00 94.12 609 HIS A O 1
ATOM 4663 N N . GLY A 1 610 ? 21.072 -6.856 -33.936 1.00 90.00 610 GLY A N 1
ATOM 4664 C CA . GLY A 1 610 ? 22.335 -7.556 -34.190 1.00 90.00 610 GLY A CA 1
ATOM 4665 C C . GLY A 1 610 ? 23.507 -6.609 -33.967 1.00 90.00 610 GLY A C 1
ATOM 4666 O O . GLY A 1 610 ? 23.274 -5.417 -33.912 1.00 90.00 610 GLY A O 1
ATOM 4667 N N . ASP A 1 611 ? 24.740 -7.116 -33.879 1.00 84.19 611 ASP A N 1
ATOM 4668 C CA . ASP A 1 611 ? 25.941 -6.292 -33.604 1.00 84.19 611 ASP A CA 1
ATOM 4669 C C . ASP A 1 611 ? 27.099 -6.580 -34.586 1.00 84.19 611 ASP A C 1
ATOM 4671 O O . ASP A 1 611 ? 28.251 -6.208 -34.371 1.00 84.19 611 ASP A O 1
ATOM 4675 N N . ARG A 1 612 ? 26.825 -7.295 -35.690 1.00 80.94 612 ARG A N 1
ATOM 4676 C CA . ARG A 1 612 ? 27.872 -7.724 -36.642 1.00 80.94 612 ARG A CA 1
ATOM 4677 C C . ARG A 1 612 ? 28.483 -6.565 -37.428 1.00 80.94 612 ARG A C 1
ATOM 4679 O O . ARG A 1 612 ? 29.655 -6.623 -37.789 1.00 80.94 612 ARG A O 1
ATOM 4686 N N . ASP A 1 613 ? 27.696 -5.533 -37.694 1.00 74.25 613 ASP A N 1
ATOM 4687 C CA . ASP A 1 613 ? 28.105 -4.253 -38.264 1.00 74.25 613 ASP A CA 1
ATOM 4688 C C . ASP A 1 613 ? 28.249 -3.223 -37.134 1.00 74.25 613 ASP A C 1
ATOM 4690 O O . ASP A 1 613 ? 27.529 -2.226 -37.108 1.00 74.25 613 ASP A O 1
ATOM 4694 N N . ASN A 1 614 ? 29.162 -3.468 -36.177 1.00 64.75 614 ASN A N 1
ATOM 4695 C CA . ASN A 1 614 ? 29.554 -2.471 -35.167 1.00 64.75 614 ASN A CA 1
ATOM 4696 C C . ASN A 1 614 ? 29.664 -1.091 -35.829 1.00 64.75 614 ASN A C 1
ATOM 4698 O O . ASN A 1 614 ? 30.226 -1.004 -36.923 1.00 64.75 614 ASN A O 1
ATOM 4702 N N . ILE A 1 615 ? 29.137 -0.033 -35.191 1.00 64.62 615 ILE A N 1
ATOM 4703 C CA . ILE A 1 615 ? 29.044 1.332 -35.749 1.00 64.62 615 ILE A CA 1
ATOM 4704 C C . ILE A 1 615 ? 30.450 1.931 -35.951 1.00 64.62 615 ILE A C 1
ATOM 4706 O O . ILE A 1 615 ? 30.912 2.823 -35.241 1.00 64.62 615 ILE A O 1
ATOM 4710 N N . HIS A 1 616 ? 31.171 1.438 -36.940 1.00 62.38 616 HIS A N 1
ATOM 4711 C CA . HIS A 1 616 ? 32.470 1.902 -37.363 1.00 62.38 616 HIS A CA 1
ATOM 4712 C C . HIS A 1 616 ? 32.308 2.166 -38.840 1.00 62.38 616 HIS A C 1
ATOM 4714 O O . HIS A 1 616 ? 32.368 1.255 -39.662 1.00 62.38 616 HIS A O 1
ATOM 4720 N N . GLY A 1 617 ? 32.028 3.422 -39.179 1.00 75.88 617 GLY A N 1
ATOM 4721 C CA . GLY A 1 617 ? 32.028 3.807 -40.576 1.00 75.88 617 GLY A CA 1
ATOM 4722 C C . GLY A 1 617 ? 33.334 3.334 -41.224 1.00 75.88 617 GLY A C 1
ATOM 4723 O O . GLY A 1 617 ? 34.426 3.540 -40.688 1.00 75.88 617 GLY A O 1
ATOM 4724 N N . VAL A 1 618 ? 33.218 2.663 -42.362 1.00 87.31 618 VAL A N 1
ATOM 4725 C CA . VAL A 1 618 ? 34.348 2.100 -43.088 1.00 87.31 618 VAL A CA 1
ATOM 4726 C C . VAL A 1 618 ? 34.843 3.143 -44.076 1.00 87.31 618 VAL A C 1
ATOM 4728 O O . VAL A 1 618 ? 34.070 3.704 -44.855 1.00 87.31 618 VAL A O 1
ATOM 4731 N N . LEU A 1 619 ? 36.144 3.431 -44.051 1.00 90.25 619 LEU A N 1
ATOM 4732 C CA . LEU A 1 619 ? 36.737 4.354 -45.011 1.00 90.25 619 LEU A CA 1
ATOM 4733 C C . LEU A 1 619 ? 36.733 3.720 -46.402 1.00 90.25 619 LEU A C 1
ATOM 4735 O O . LEU A 1 619 ? 37.439 2.742 -46.660 1.00 90.25 619 LEU A O 1
ATOM 4739 N N . TRP A 1 620 ? 35.982 4.324 -47.316 1.00 93.69 620 TRP A N 1
ATOM 4740 C CA . TRP A 1 620 ? 36.067 4.017 -48.734 1.00 93.69 620 TRP A CA 1
ATOM 4741 C C . TRP A 1 620 ? 37.112 4.921 -49.372 1.00 93.69 620 TRP A C 1
ATOM 4743 O O . TRP A 1 620 ? 37.020 6.145 -49.292 1.00 93.69 620 TRP A O 1
ATOM 4753 N N . THR A 1 621 ? 38.119 4.322 -50.004 1.00 94.88 621 THR A N 1
ATOM 4754 C CA . THR A 1 621 ? 39.201 5.049 -50.675 1.00 94.88 621 THR A CA 1
ATOM 4755 C C . THR A 1 621 ? 38.991 5.028 -52.180 1.00 94.88 621 THR A C 1
ATOM 4757 O O . THR A 1 621 ? 38.924 3.962 -52.789 1.00 94.88 621 THR A O 1
ATOM 4760 N N . VAL A 1 622 ? 38.921 6.206 -52.795 1.00 93.75 622 VAL A N 1
ATOM 4761 C CA . VAL A 1 622 ? 38.825 6.359 -54.249 1.00 93.75 622 VAL A CA 1
ATOM 4762 C C . VAL A 1 622 ? 40.224 6.521 -54.837 1.00 93.75 622 VAL A C 1
ATOM 4764 O O . VAL A 1 622 ? 40.948 7.456 -54.499 1.00 93.75 622 VAL A O 1
ATOM 4767 N N . VAL A 1 623 ? 40.595 5.630 -55.755 1.00 92.44 623 VAL A N 1
ATOM 4768 C CA . VAL A 1 623 ? 41.847 5.697 -56.520 1.00 92.44 623 VAL A CA 1
ATOM 4769 C C . VAL A 1 623 ? 41.523 6.019 -57.975 1.00 92.44 623 VAL A C 1
ATOM 4771 O O . VAL A 1 623 ? 40.722 5.330 -58.609 1.00 92.44 623 VAL A O 1
ATOM 4774 N N . ASN A 1 624 ? 42.151 7.069 -58.511 1.00 88.38 624 ASN A N 1
ATOM 4775 C CA . ASN A 1 624 ? 42.077 7.396 -59.934 1.00 88.38 624 ASN A CA 1
ATOM 4776 C C . ASN A 1 624 ? 43.133 6.580 -60.689 1.00 88.38 624 ASN A C 1
ATOM 4778 O O . ASN A 1 624 ? 44.325 6.673 -60.391 1.00 88.38 624 ASN A O 1
ATOM 4782 N N . ASN A 1 625 ? 42.700 5.798 -61.670 1.00 83.56 625 ASN A N 1
ATOM 4783 C CA . ASN A 1 625 ? 43.587 5.063 -62.558 1.00 83.56 625 ASN A CA 1
ATOM 4784 C C . ASN A 1 625 ? 44.161 5.998 -63.644 1.00 83.56 625 ASN A C 1
ATOM 4786 O O . ASN A 1 625 ? 43.541 7.012 -63.979 1.00 83.56 625 ASN A O 1
ATOM 4790 N N . PRO A 1 626 ? 45.316 5.658 -64.251 1.00 80.56 626 PRO A N 1
ATOM 4791 C CA . PRO A 1 626 ? 45.922 6.454 -65.326 1.00 80.56 626 PRO A CA 1
ATOM 4792 C C . PRO A 1 626 ? 45.035 6.641 -66.568 1.00 80.56 626 PRO A C 1
ATOM 4794 O O . PRO A 1 626 ? 45.244 7.580 -67.330 1.00 80.56 626 PRO A O 1
ATOM 4797 N N . ASP A 1 627 ? 44.054 5.760 -66.775 1.00 83.19 627 ASP A N 1
ATOM 4798 C CA . ASP A 1 627 ? 43.074 5.820 -67.866 1.00 83.19 627 ASP A CA 1
ATOM 4799 C C . ASP A 1 627 ? 41.872 6.742 -67.568 1.00 83.19 627 ASP A C 1
ATOM 4801 O O . ASP A 1 627 ? 40.961 6.859 -68.386 1.00 83.19 627 ASP A O 1
ATOM 4805 N N . GLY A 1 628 ? 41.860 7.400 -66.403 1.00 77.06 628 GLY A N 1
ATOM 4806 C CA . GLY A 1 628 ? 40.778 8.276 -65.953 1.00 77.06 628 GLY A CA 1
ATOM 4807 C C . GLY A 1 628 ? 39.604 7.553 -65.284 1.00 77.06 628 GLY A C 1
ATOM 4808 O O . GLY A 1 628 ? 38.686 8.222 -64.807 1.00 77.06 628 GLY A O 1
ATOM 4809 N N . SER A 1 629 ? 39.618 6.216 -65.205 1.00 81.81 629 SER A N 1
ATOM 4810 C CA . SER A 1 629 ? 38.628 5.451 -64.440 1.00 81.81 629 SER A CA 1
ATOM 4811 C C . SER A 1 629 ? 38.886 5.552 -62.931 1.00 81.81 629 SER A C 1
ATOM 4813 O O . SER A 1 629 ? 40.002 5.815 -62.481 1.00 81.81 629 SER A O 1
ATOM 4815 N N . ARG A 1 630 ? 37.841 5.349 -62.124 1.00 86.38 630 ARG A N 1
ATOM 4816 C CA . ARG A 1 630 ? 37.929 5.352 -60.656 1.00 86.38 630 ARG A CA 1
ATOM 4817 C C . ARG A 1 630 ? 37.692 3.955 -60.118 1.00 86.38 630 ARG A C 1
ATOM 4819 O O . ARG A 1 630 ? 36.795 3.261 -60.590 1.00 86.38 630 ARG A O 1
ATOM 4826 N N . ARG A 1 631 ? 38.461 3.571 -59.103 1.00 91.00 631 ARG A N 1
ATOM 4827 C CA . ARG A 1 631 ? 38.261 2.329 -58.355 1.00 91.00 631 ARG A CA 1
ATOM 4828 C C . ARG A 1 631 ? 38.079 2.646 -56.879 1.00 91.00 631 ARG A C 1
ATOM 4830 O O . ARG A 1 631 ? 38.835 3.441 -56.325 1.00 91.00 631 ARG A O 1
ATOM 4837 N N . VAL A 1 632 ? 37.067 2.040 -56.272 1.00 94.69 632 VAL A N 1
ATOM 4838 C CA . VAL A 1 632 ? 36.742 2.219 -54.856 1.00 94.69 632 VAL A CA 1
ATOM 4839 C C . VAL A 1 632 ? 37.286 1.025 -54.086 1.00 94.69 632 VAL A C 1
ATOM 4841 O O . VAL A 1 632 ? 37.152 -0.115 -54.535 1.00 94.69 632 VAL A O 1
ATOM 4844 N N . PHE A 1 633 ? 37.918 1.293 -52.950 1.00 94.44 633 PHE A N 1
ATOM 4845 C CA . PHE A 1 633 ? 38.448 0.275 -52.056 1.00 94.44 633 PHE A CA 1
ATOM 4846 C C . PHE A 1 633 ? 37.832 0.403 -50.668 1.00 94.44 633 PHE A C 1
ATOM 4848 O O . PHE A 1 633 ? 37.813 1.494 -50.104 1.00 94.44 633 PHE A O 1
ATOM 4855 N N . GLU A 1 634 ? 37.404 -0.720 -50.107 1.00 92.25 634 GLU A N 1
ATOM 4856 C CA . GLU A 1 634 ? 36.955 -0.863 -48.725 1.00 92.25 634 GLU A CA 1
ATOM 4857 C C . GLU A 1 634 ? 37.928 -1.803 -48.012 1.00 92.25 634 GLU A C 1
ATOM 4859 O O . GLU A 1 634 ? 38.148 -2.919 -48.475 1.00 92.25 634 GLU A O 1
ATOM 4864 N N . ALA A 1 635 ? 38.583 -1.339 -46.943 1.00 86.19 635 ALA A N 1
ATOM 4865 C CA . ALA A 1 635 ? 39.585 -2.125 -46.206 1.00 86.19 635 ALA A CA 1
ATOM 4866 C C . ALA A 1 635 ? 40.656 -2.806 -47.103 1.00 86.19 635 ALA A C 1
ATOM 4868 O O . ALA A 1 635 ? 41.135 -3.899 -46.817 1.00 86.19 635 ALA A O 1
ATOM 4869 N N . GLY A 1 636 ? 41.033 -2.161 -48.215 1.00 87.12 636 GLY A N 1
ATOM 4870 C CA . GLY A 1 636 ? 42.003 -2.687 -49.188 1.00 87.12 636 GLY A CA 1
ATOM 4871 C C . GLY A 1 636 ? 41.427 -3.638 -50.248 1.00 87.12 636 GLY A C 1
ATOM 4872 O O . GLY A 1 636 ? 42.125 -3.959 -51.210 1.00 87.12 636 GLY A O 1
ATOM 4873 N N . MET A 1 637 ? 40.157 -4.036 -50.142 1.00 91.62 637 MET A N 1
ATOM 4874 C CA . MET A 1 637 ? 39.435 -4.806 -51.156 1.00 91.62 637 MET A CA 1
ATOM 4875 C C . MET A 1 637 ? 38.807 -3.872 -52.191 1.00 91.62 637 MET A C 1
ATOM 4877 O O . MET A 1 637 ? 38.136 -2.907 -51.839 1.00 91.62 637 MET A O 1
ATOM 4881 N N . ALA A 1 638 ? 39.002 -4.154 -53.479 1.00 94.06 638 ALA A N 1
ATOM 4882 C CA . ALA A 1 638 ? 38.322 -3.411 -54.535 1.00 94.06 638 ALA A CA 1
ATOM 4883 C C . ALA A 1 638 ? 36.832 -3.771 -54.574 1.00 94.06 638 ALA A C 1
ATOM 4885 O O . ALA A 1 638 ? 36.502 -4.942 -54.755 1.00 94.06 638 ALA A O 1
ATOM 4886 N N . ILE A 1 639 ? 35.963 -2.765 -54.493 1.00 95.75 639 ILE A N 1
ATOM 4887 C CA . ILE A 1 639 ? 34.509 -2.949 -54.483 1.00 95.75 639 ILE A CA 1
ATOM 4888 C C . ILE A 1 639 ? 33.830 -2.309 -55.696 1.00 95.75 639 ILE A C 1
ATOM 4890 O O . ILE A 1 639 ? 34.322 -1.340 -56.281 1.00 95.75 639 ILE A O 1
ATOM 4894 N N . THR A 1 640 ? 32.675 -2.861 -56.064 1.00 95.25 640 THR A N 1
ATOM 4895 C CA . THR A 1 640 ? 31.733 -2.268 -57.021 1.00 95.25 640 THR A CA 1
ATOM 4896 C C . THR A 1 640 ? 30.532 -1.730 -56.257 1.00 95.25 640 THR A C 1
ATOM 4898 O O . THR A 1 640 ? 29.925 -2.470 -55.489 1.00 95.25 640 THR A O 1
ATOM 4901 N N . VAL A 1 641 ? 30.176 -0.464 -56.480 1.00 94.75 641 VAL A N 1
ATOM 4902 C CA . VAL A 1 641 ? 29.012 0.163 -55.840 1.00 94.75 641 VAL A CA 1
ATOM 4903 C C . VAL A 1 641 ? 27.895 0.308 -56.866 1.00 94.75 641 VAL A C 1
ATOM 4905 O O . VAL A 1 641 ? 28.102 0.865 -57.947 1.00 94.75 641 VAL A O 1
ATOM 4908 N N . LEU A 1 642 ? 26.718 -0.212 -56.539 1.00 94.50 642 LEU A N 1
ATOM 4909 C CA . LEU A 1 642 ? 25.523 -0.189 -57.378 1.00 94.50 642 LEU A CA 1
ATOM 4910 C C . LEU A 1 642 ? 24.393 0.529 -56.640 1.00 94.50 642 LEU A C 1
ATOM 4912 O O . LEU A 1 642 ? 24.308 0.445 -55.426 1.00 94.50 642 LEU A O 1
ATOM 4916 N N . ASN A 1 643 ? 23.491 1.193 -57.350 1.00 93.12 643 ASN A N 1
ATOM 4917 C CA . ASN A 1 643 ? 22.196 1.578 -56.799 1.00 93.12 643 ASN A CA 1
ATOM 4918 C C . ASN A 1 643 ? 21.328 0.328 -56.596 1.00 93.12 643 ASN A C 1
ATOM 4920 O O . ASN A 1 643 ? 21.534 -0.702 -57.240 1.00 93.12 643 ASN A O 1
ATOM 4924 N N . GLU A 1 644 ? 20.279 0.446 -55.788 1.00 90.25 644 GLU A N 1
ATOM 4925 C CA . GLU A 1 644 ? 19.296 -0.622 -55.555 1.00 90.25 644 GLU A CA 1
ATOM 4926 C C . GLU A 1 644 ? 18.574 -1.112 -56.834 1.00 90.25 644 GLU A C 1
ATOM 4928 O O . GLU A 1 644 ? 18.068 -2.226 -56.878 1.00 90.25 644 GLU A O 1
ATOM 4933 N N . ASN A 1 645 ? 18.575 -0.343 -57.928 1.00 89.25 645 ASN A N 1
ATOM 4934 C CA . ASN A 1 645 ? 18.063 -0.800 -59.230 1.00 89.25 645 ASN A CA 1
ATOM 4935 C C . ASN A 1 645 ? 19.108 -1.567 -60.080 1.00 89.25 645 ASN A C 1
ATOM 4937 O O . ASN A 1 645 ? 18.836 -1.898 -61.234 1.00 89.25 645 ASN A O 1
ATOM 4941 N N . GLY A 1 646 ? 20.310 -1.815 -59.543 1.00 88.88 646 GLY A N 1
ATOM 4942 C CA . GLY A 1 646 ? 21.422 -2.496 -60.213 1.00 88.88 646 GLY A CA 1
ATOM 4943 C C . GLY A 1 646 ? 22.280 -1.606 -61.123 1.00 88.88 646 GLY A C 1
ATOM 4944 O O . GLY A 1 646 ? 23.245 -2.093 -61.709 1.00 88.88 646 GLY A O 1
ATOM 4945 N N . SER A 1 647 ? 21.967 -0.313 -61.266 1.00 93.00 647 SER A N 1
ATOM 4946 C CA . SER A 1 647 ? 22.808 0.615 -62.042 1.00 93.00 647 SER A CA 1
ATOM 4947 C C . SER A 1 647 ? 24.081 1.002 -61.272 1.00 93.00 647 SER A C 1
ATOM 4949 O O . SER A 1 647 ? 24.033 1.078 -60.048 1.00 93.00 647 SER A O 1
ATOM 4951 N N . PRO A 1 648 ? 25.221 1.275 -61.935 1.00 93.06 648 PRO A N 1
ATOM 4952 C CA . PRO A 1 648 ? 26.430 1.735 -61.248 1.00 93.06 648 PRO A CA 1
ATOM 4953 C C . PRO A 1 648 ? 26.198 3.023 -60.445 1.00 93.06 648 PRO A C 1
ATOM 4955 O O . PRO A 1 648 ? 25.617 3.977 -60.965 1.00 93.06 648 PRO A O 1
ATOM 4958 N N . HIS A 1 649 ? 26.706 3.073 -59.212 1.00 92.50 649 HIS A N 1
ATOM 4959 C CA . HIS A 1 649 ? 26.707 4.271 -58.373 1.00 92.50 649 HIS A CA 1
ATOM 4960 C C . HIS A 1 649 ? 28.126 4.850 -58.280 1.00 92.50 649 HIS A C 1
ATOM 4962 O O . HIS A 1 649 ? 29.089 4.144 -57.979 1.00 92.50 649 HIS A O 1
ATOM 4968 N N . ALA A 1 650 ? 28.280 6.146 -58.560 1.00 90.44 650 ALA A N 1
ATOM 4969 C CA . ALA A 1 650 ? 29.592 6.782 -58.648 1.00 90.44 650 ALA A CA 1
ATOM 4970 C C . ALA A 1 650 ? 30.038 7.379 -57.305 1.00 90.44 650 ALA A C 1
ATOM 4972 O O . ALA A 1 650 ? 29.554 8.431 -56.900 1.00 90.44 650 ALA A O 1
ATOM 4973 N N . ILE A 1 651 ? 31.048 6.774 -56.676 1.00 91.19 651 ILE A N 1
ATOM 4974 C CA . ILE A 1 651 ? 31.743 7.360 -55.522 1.00 91.19 651 ILE A CA 1
ATOM 4975 C C . ILE A 1 651 ? 32.917 8.203 -56.022 1.00 91.19 651 ILE A C 1
ATOM 4977 O O . ILE A 1 651 ? 33.837 7.706 -56.677 1.00 91.19 651 ILE A O 1
ATOM 4981 N N . THR A 1 652 ? 32.867 9.505 -55.756 1.00 88.62 652 THR A N 1
ATOM 4982 C CA . THR A 1 652 ? 33.814 10.485 -56.313 1.00 88.62 652 THR A CA 1
ATOM 4983 C C . THR A 1 652 ? 34.857 10.965 -55.313 1.00 88.62 652 THR A C 1
ATOM 4985 O O . THR A 1 652 ? 35.896 11.476 -55.730 1.00 88.62 652 THR A O 1
ATOM 4988 N N . VAL A 1 653 ? 34.610 10.773 -54.017 1.00 89.38 653 VAL A N 1
ATOM 4989 C CA . VAL A 1 653 ? 35.478 11.214 -52.923 1.00 89.38 653 VAL A CA 1
ATOM 4990 C C . VAL A 1 653 ? 35.696 10.083 -51.929 1.00 89.38 653 VAL A C 1
ATOM 4992 O O . VAL A 1 653 ? 34.784 9.301 -51.661 1.00 89.38 653 VAL A O 1
ATOM 4995 N N . SER A 1 654 ? 36.912 9.995 -51.387 1.00 93.19 654 SER A N 1
ATOM 4996 C CA . SER A 1 654 ? 37.185 9.097 -50.268 1.00 93.19 654 SER A CA 1
ATOM 4997 C C . SER A 1 654 ? 36.459 9.615 -49.032 1.00 93.19 654 SER A C 1
ATOM 4999 O O . SER A 1 654 ? 36.657 10.767 -48.648 1.00 93.19 654 SER A O 1
ATOM 5001 N N . THR A 1 655 ? 35.618 8.786 -48.425 1.00 90.12 655 THR A N 1
ATOM 5002 C CA . THR A 1 655 ? 34.828 9.163 -47.251 1.00 90.12 655 THR A CA 1
ATOM 5003 C C . THR A 1 655 ? 34.516 7.942 -46.400 1.00 90.12 655 THR A C 1
ATOM 5005 O O . THR A 1 655 ? 34.531 6.806 -46.879 1.00 90.12 655 THR A O 1
ATOM 5008 N N . THR A 1 656 ? 34.245 8.188 -45.127 1.00 88.94 656 THR A N 1
ATOM 5009 C CA . THR A 1 656 ? 33.765 7.179 -44.191 1.00 88.94 656 THR A CA 1
ATOM 5010 C C . THR A 1 656 ? 32.291 6.898 -44.471 1.00 88.94 656 THR A C 1
ATOM 5012 O O . THR A 1 656 ? 31.480 7.823 -44.476 1.00 88.94 656 THR A O 1
ATOM 5015 N N . ASN A 1 657 ? 31.942 5.631 -44.705 1.00 88.19 657 ASN A N 1
ATOM 5016 C CA . ASN A 1 657 ? 30.573 5.196 -44.971 1.00 88.19 657 ASN A CA 1
ATOM 5017 C C . ASN A 1 657 ? 30.122 4.126 -43.981 1.00 88.19 657 ASN A C 1
ATOM 5019 O O . ASN A 1 657 ? 30.870 3.197 -43.692 1.00 88.19 657 ASN A O 1
ATOM 5023 N N . TYR A 1 658 ? 28.884 4.218 -43.502 1.00 88.19 658 TYR A N 1
ATOM 5024 C CA . TYR A 1 658 ? 28.270 3.132 -42.743 1.00 88.19 658 TYR A CA 1
ATOM 5025 C C . TYR A 1 658 ? 27.804 2.052 -43.713 1.00 88.19 658 TYR A C 1
ATOM 5027 O O . TYR A 1 658 ? 26.983 2.317 -44.591 1.00 88.19 658 TYR A O 1
ATOM 5035 N N . VAL A 1 659 ? 28.356 0.851 -43.572 1.00 90.38 659 VAL A N 1
ATOM 5036 C CA . VAL A 1 659 ? 28.003 -0.302 -44.400 1.00 90.38 659 VAL A CA 1
ATOM 5037 C C . VAL A 1 659 ? 27.301 -1.309 -43.508 1.00 90.38 659 VAL A C 1
ATOM 5039 O O . VAL A 1 659 ? 27.925 -1.863 -42.609 1.00 90.38 659 VAL A O 1
ATOM 5042 N N . GLY A 1 660 ? 26.003 -1.506 -43.726 1.00 90.75 660 GLY A N 1
ATOM 5043 C CA . GLY A 1 660 ? 25.244 -2.486 -42.965 1.00 90.75 660 GLY A CA 1
ATOM 5044 C C . GLY A 1 660 ? 25.472 -3.901 -43.492 1.00 90.75 660 GLY A C 1
ATOM 5045 O O . GLY A 1 660 ? 25.717 -4.116 -44.685 1.00 90.75 660 GLY A O 1
ATOM 5046 N N . LEU A 1 661 ? 25.394 -4.866 -42.582 1.00 90.94 661 LEU A N 1
ATOM 5047 C CA . LEU A 1 661 ? 25.639 -6.278 -42.865 1.00 90.94 661 LEU A CA 1
ATOM 5048 C C . LEU A 1 661 ? 24.396 -7.116 -42.590 1.00 90.94 661 LEU A C 1
ATOM 5050 O O . LEU A 1 661 ? 23.505 -6.734 -41.827 1.00 90.94 661 LEU A O 1
ATOM 5054 N N . GLU A 1 662 ? 24.366 -8.301 -43.192 1.00 90.62 662 GLU A N 1
ATOM 5055 C CA . GLU A 1 662 ? 23.372 -9.307 -42.853 1.00 90.62 662 GLU A CA 1
ATOM 5056 C C . GLU A 1 662 ? 23.469 -9.671 -41.364 1.00 90.62 662 GLU A C 1
ATOM 5058 O O . GLU A 1 662 ? 24.560 -9.956 -40.851 1.00 90.62 662 GLU A O 1
ATOM 5063 N N . HIS A 1 663 ? 22.322 -9.672 -40.679 1.00 91.56 663 HIS A N 1
ATOM 5064 C CA . HIS A 1 663 ? 22.231 -9.854 -39.227 1.00 91.56 663 HIS A CA 1
ATOM 5065 C C . HIS A 1 663 ? 22.938 -8.761 -38.400 1.00 91.56 663 HIS A C 1
ATOM 5067 O O . HIS A 1 663 ? 23.375 -9.001 -37.274 1.00 91.56 663 HIS A O 1
ATOM 5073 N N . GLY A 1 664 ? 23.102 -7.568 -38.969 1.00 91.19 664 GLY A N 1
ATOM 5074 C CA . GLY A 1 664 ? 23.604 -6.389 -38.269 1.00 91.19 664 GLY A CA 1
ATOM 5075 C C . GLY A 1 664 ? 22.531 -5.618 -37.487 1.00 91.19 664 GLY A C 1
ATOM 5076 O O . GLY A 1 664 ? 21.364 -6.002 -37.450 1.00 91.19 664 GLY A O 1
ATOM 5077 N N . GLN A 1 665 ? 22.899 -4.470 -36.932 1.00 90.81 665 GLN A N 1
ATOM 5078 C CA . GLN A 1 665 ? 22.060 -3.493 -36.231 1.00 90.81 665 GLN A CA 1
ATOM 5079 C C . GLN A 1 665 ? 20.912 -2.967 -37.106 1.00 90.81 665 GLN A C 1
ATOM 5081 O O . GLN A 1 665 ? 19.884 -2.525 -36.598 1.00 90.81 665 GLN A O 1
ATOM 5086 N N . HIS A 1 666 ? 21.057 -3.043 -38.432 1.00 92.00 666 HIS A N 1
ATOM 5087 C CA . HIS A 1 666 ? 20.047 -2.629 -39.409 1.00 92.00 666 HIS A CA 1
ATOM 5088 C C . HIS A 1 666 ? 19.095 -3.768 -39.836 1.00 92.00 666 HIS A C 1
ATOM 5090 O O . HIS A 1 666 ? 18.187 -3.539 -40.640 1.00 92.00 666 HIS A O 1
ATOM 5096 N N . SER A 1 667 ? 19.288 -4.996 -39.346 1.00 94.38 667 SER A N 1
ATOM 5097 C CA . SER A 1 667 ? 18.497 -6.184 -39.722 1.00 94.38 667 SER A CA 1
ATOM 5098 C C . SER A 1 667 ? 17.142 -6.272 -39.018 1.00 94.38 667 SER A C 1
ATOM 5100 O O . SER A 1 667 ? 16.777 -5.381 -38.260 1.00 94.38 667 SER A O 1
ATOM 5102 N N . GLY A 1 668 ? 16.345 -7.301 -39.313 1.00 95.75 668 GLY A N 1
ATOM 5103 C CA . GLY A 1 668 ? 15.050 -7.563 -38.679 1.00 95.75 668 GLY A CA 1
ATOM 5104 C C . GLY A 1 668 ? 13.916 -6.646 -39.150 1.00 95.75 668 GLY A C 1
ATOM 5105 O O . GLY A 1 668 ? 13.943 -6.117 -40.264 1.00 95.75 668 GLY A O 1
ATOM 5106 N N . VAL A 1 669 ? 12.894 -6.491 -38.306 1.00 96.50 669 VAL A N 1
ATOM 5107 C CA . VAL A 1 669 ? 11.672 -5.729 -38.616 1.00 96.50 669 VAL A CA 1
ATOM 5108 C C . VAL A 1 669 ? 12.003 -4.258 -38.878 1.00 96.50 669 VAL A C 1
ATOM 5110 O O . VAL A 1 669 ? 12.557 -3.578 -38.014 1.00 96.50 669 VAL A O 1
ATOM 5113 N N . GLU A 1 670 ? 11.660 -3.761 -40.069 1.00 92.56 670 GLU A N 1
ATOM 5114 C CA . GLU A 1 670 ? 12.094 -2.439 -40.546 1.00 92.56 670 GLU A CA 1
ATOM 5115 C C . GLU A 1 670 ? 11.508 -1.264 -39.752 1.00 92.56 670 GLU A C 1
ATOM 5117 O O . GLU A 1 670 ? 12.153 -0.219 -39.653 1.00 92.56 670 GLU A O 1
ATOM 5122 N N . SER A 1 671 ? 10.315 -1.443 -39.170 1.00 92.50 671 SER A N 1
ATOM 5123 C CA . SER A 1 671 ? 9.630 -0.418 -38.379 1.00 92.50 671 SER A CA 1
ATOM 5124 C C . SER A 1 671 ? 10.053 -0.396 -36.911 1.00 92.50 671 SER A C 1
ATOM 5126 O O . SER A 1 671 ? 9.566 0.453 -36.172 1.00 92.50 671 SER A O 1
ATOM 5128 N N . CYS A 1 672 ? 10.960 -1.276 -36.470 1.00 95.62 672 CYS A N 1
ATOM 5129 C CA . CYS A 1 672 ? 11.396 -1.315 -35.076 1.00 95.62 672 CYS A CA 1
ATOM 5130 C C . CYS A 1 672 ? 12.355 -0.162 -34.752 1.00 95.62 672 CYS A C 1
ATOM 5132 O O . CYS A 1 672 ? 13.343 0.011 -35.462 1.00 95.62 672 CYS A O 1
ATOM 5134 N N . PHE A 1 673 ? 12.151 0.579 -33.661 1.00 94.19 673 PHE A N 1
ATOM 5135 C CA . PHE A 1 673 ? 13.109 1.615 -33.254 1.00 94.19 673 PHE A CA 1
ATOM 5136 C C . PHE A 1 673 ? 14.427 1.044 -32.699 1.00 94.19 673 PHE A C 1
ATOM 5138 O O . PHE A 1 673 ? 15.409 1.775 -32.642 1.00 94.19 673 PHE A O 1
ATOM 5145 N N . MET A 1 674 ? 14.501 -0.255 -32.372 1.00 94.75 674 MET A N 1
ATOM 5146 C CA . MET A 1 674 ? 15.762 -0.951 -32.030 1.00 94.75 674 MET A CA 1
ATOM 5147 C C . MET A 1 674 ? 16.612 -1.322 -33.252 1.00 94.75 674 MET A C 1
ATOM 5149 O O . MET A 1 674 ? 17.734 -1.814 -33.113 1.00 94.75 674 MET A O 1
ATOM 5153 N N . ARG A 1 675 ? 16.085 -1.093 -34.459 1.00 91.81 675 ARG A N 1
ATOM 5154 C CA . ARG A 1 675 ? 16.812 -1.217 -35.718 1.00 91.81 675 ARG A CA 1
ATOM 5155 C C . ARG A 1 675 ? 17.434 0.130 -36.078 1.00 91.81 675 ARG A C 1
ATOM 5157 O O . ARG A 1 675 ? 16.739 1.140 -36.199 1.00 91.81 675 ARG A O 1
ATOM 5164 N N . TYR A 1 676 ? 18.728 0.140 -36.363 1.00 88.38 676 TYR A N 1
ATOM 5165 C CA . TYR A 1 676 ? 19.379 1.337 -36.881 1.00 88.38 676 TYR A CA 1
ATOM 5166 C C . TYR A 1 676 ? 18.981 1.682 -38.312 1.00 88.38 676 TYR A C 1
ATOM 5168 O O . TYR A 1 676 ? 18.612 0.837 -39.126 1.00 88.38 676 TYR A O 1
ATOM 5176 N N . TYR A 1 677 ? 19.089 2.974 -38.615 1.00 85.81 677 TYR A N 1
ATOM 5177 C CA . TYR A 1 677 ? 18.700 3.579 -39.888 1.00 85.81 677 TYR A CA 1
ATOM 5178 C C . TYR A 1 677 ? 19.816 4.488 -40.440 1.00 85.81 677 TYR A C 1
ATOM 5180 O O . TYR A 1 677 ? 19.541 5.492 -41.088 1.00 85.81 677 TYR A O 1
ATOM 5188 N N . VAL A 1 678 ? 21.087 4.181 -40.157 1.00 85.06 678 VAL A N 1
ATOM 5189 C CA . VAL A 1 678 ? 22.229 5.064 -40.488 1.00 85.06 678 VAL A CA 1
ATOM 5190 C C . VAL A 1 678 ? 23.144 4.532 -41.594 1.00 85.06 678 VAL A C 1
ATOM 5192 O O . VAL A 1 678 ? 24.088 5.215 -41.984 1.00 85.06 678 VAL A O 1
ATOM 5195 N N . ALA A 1 679 ? 22.880 3.339 -42.126 1.00 89.12 679 ALA A N 1
ATOM 5196 C CA . ALA A 1 679 ? 23.651 2.760 -43.219 1.00 89.12 679 ALA A CA 1
ATOM 5197 C C . ALA A 1 679 ? 23.551 3.587 -44.518 1.00 89.12 679 ALA A C 1
ATOM 5199 O O . ALA A 1 679 ? 22.468 3.969 -44.958 1.00 89.12 679 ALA A O 1
ATOM 5200 N N . HIS A 1 680 ? 24.698 3.820 -45.159 1.00 90.94 680 HIS A N 1
ATOM 5201 C CA . HIS A 1 680 ? 24.807 4.427 -46.492 1.00 90.94 680 HIS A CA 1
ATOM 5202 C C . HIS A 1 680 ? 24.836 3.373 -47.606 1.00 90.94 680 HIS A C 1
ATOM 5204 O O . HIS A 1 680 ? 24.548 3.670 -48.764 1.00 90.94 680 HIS A O 1
ATOM 5210 N N . ALA A 1 681 ? 25.230 2.141 -47.280 1.00 92.88 681 ALA A N 1
ATOM 5211 C CA . ALA A 1 681 ? 25.273 1.024 -48.212 1.00 92.88 681 ALA A CA 1
ATOM 5212 C C . ALA A 1 681 ? 25.131 -0.318 -47.478 1.00 92.88 681 ALA A C 1
ATOM 5214 O O . ALA A 1 681 ? 25.281 -0.376 -46.259 1.00 92.88 681 ALA A O 1
ATOM 5215 N N . TYR A 1 682 ? 24.900 -1.402 -48.218 1.00 93.06 682 TYR A N 1
ATOM 5216 C CA . TYR A 1 682 ? 24.904 -2.769 -47.686 1.00 93.06 682 TYR A CA 1
ATOM 5217 C C . TYR A 1 682 ? 25.649 -3.747 -48.593 1.00 93.06 682 TYR A C 1
ATOM 5219 O O . TYR A 1 682 ? 25.778 -3.531 -49.802 1.00 93.06 682 TYR A O 1
ATOM 5227 N N . GLU A 1 683 ? 26.176 -4.815 -48.000 1.00 92.31 683 GLU A N 1
ATOM 5228 C CA . GLU A 1 683 ? 26.895 -5.869 -48.717 1.00 92.31 683 GLU A CA 1
ATOM 5229 C C . GLU A 1 683 ? 25.947 -6.775 -49.521 1.00 92.31 683 GLU A C 1
ATOM 5231 O O . GLU A 1 683 ? 24.875 -7.173 -49.066 1.00 92.31 683 GLU A O 1
ATOM 5236 N N . SER A 1 684 ? 26.345 -7.104 -50.752 1.00 91.62 684 SER A N 1
ATOM 5237 C CA . SER A 1 684 ? 25.620 -8.063 -51.584 1.00 91.62 684 SER A CA 1
ATOM 5238 C C . SER A 1 684 ? 25.760 -9.480 -51.019 1.00 91.62 684 SER A C 1
ATOM 5240 O O . SER A 1 684 ? 26.878 -9.955 -50.838 1.00 91.62 684 SER A O 1
ATOM 5242 N N . ILE A 1 685 ? 24.643 -10.194 -50.856 1.00 88.31 685 ILE A N 1
ATOM 5243 C CA . ILE A 1 685 ? 24.614 -11.564 -50.309 1.00 88.31 685 ILE A CA 1
ATOM 5244 C C . ILE A 1 685 ? 25.303 -12.537 -51.281 1.00 88.31 685 ILE A C 1
ATOM 5246 O O . ILE A 1 685 ? 26.008 -13.451 -50.865 1.00 88.31 685 ILE A O 1
ATOM 5250 N N . ASP A 1 686 ? 25.172 -12.290 -52.588 1.00 88.38 686 ASP A N 1
ATOM 5251 C CA . ASP A 1 686 ? 25.757 -13.144 -53.630 1.00 88.38 686 ASP A CA 1
ATOM 5252 C C . ASP A 1 686 ? 27.241 -12.854 -53.928 1.00 88.38 686 ASP A C 1
ATOM 5254 O O . ASP A 1 686 ? 27.911 -13.645 -54.597 1.00 88.38 686 ASP A O 1
ATOM 5258 N N . ASN A 1 687 ? 27.766 -11.694 -53.511 1.00 91.31 687 ASN A N 1
ATOM 5259 C CA . ASN A 1 687 ? 29.111 -11.251 -53.884 1.00 91.31 687 ASN A CA 1
ATOM 5260 C C . ASN A 1 687 ? 29.654 -10.199 -52.911 1.00 91.31 687 ASN A C 1
ATOM 5262 O O . ASN A 1 687 ? 29.360 -9.011 -53.031 1.00 91.31 687 ASN A O 1
ATOM 5266 N N . SER A 1 688 ? 30.561 -10.617 -52.032 1.00 90.69 688 SER A N 1
ATOM 5267 C CA . SER A 1 688 ? 31.166 -9.752 -51.014 1.00 90.69 688 SER A CA 1
ATOM 5268 C C . SER A 1 688 ? 31.979 -8.571 -51.557 1.00 90.69 688 SER A C 1
ATOM 5270 O O . SER A 1 688 ? 32.297 -7.655 -50.806 1.00 90.69 688 SER A O 1
ATOM 5272 N N . SER A 1 689 ? 32.301 -8.524 -52.857 1.00 93.56 689 SER A N 1
ATOM 5273 C CA . SER A 1 689 ? 32.939 -7.362 -53.504 1.00 93.56 689 SER A CA 1
ATOM 5274 C C . SER A 1 689 ? 31.937 -6.334 -54.056 1.00 93.56 689 SER A C 1
ATOM 5276 O O . SER A 1 689 ? 32.343 -5.360 -54.694 1.00 93.56 689 SER A O 1
ATOM 5278 N N . VAL A 1 690 ? 30.631 -6.536 -53.860 1.00 94.19 690 VAL A N 1
ATOM 5279 C CA . VAL A 1 690 ? 29.570 -5.620 -54.301 1.00 94.19 690 VAL A CA 1
ATOM 5280 C C . VAL A 1 690 ? 28.913 -4.953 -53.092 1.00 94.19 690 VAL A C 1
ATOM 5282 O O . VAL A 1 690 ? 28.657 -5.584 -52.064 1.00 94.19 690 VAL A O 1
ATOM 5285 N N . ARG A 1 691 ? 28.647 -3.652 -53.218 1.00 94.19 691 ARG A N 1
ATOM 5286 C CA . ARG A 1 691 ? 27.878 -2.845 -52.266 1.00 94.19 691 ARG A CA 1
ATOM 5287 C C . ARG A 1 691 ? 26.679 -2.238 -52.983 1.00 94.19 691 ARG A C 1
ATOM 5289 O O . ARG A 1 691 ? 26.829 -1.719 -54.090 1.00 94.19 691 ARG A O 1
ATOM 5296 N N . TYR A 1 692 ? 25.517 -2.262 -52.348 1.00 94.62 692 TYR A N 1
ATOM 5297 C CA . TYR A 1 692 ? 24.342 -1.531 -52.808 1.00 94.62 692 TYR A CA 1
ATOM 5298 C C . TYR A 1 692 ? 24.213 -0.226 -52.025 1.00 94.62 692 TYR A C 1
ATOM 5300 O O . TYR A 1 692 ? 24.186 -0.242 -50.799 1.00 94.62 692 TYR A O 1
ATOM 5308 N N . TRP A 1 693 ? 24.167 0.898 -52.734 1.00 94.31 693 TRP A N 1
ATOM 5309 C CA . TRP A 1 693 ? 23.988 2.234 -52.183 1.00 94.31 693 TRP A CA 1
ATOM 5310 C C . TRP A 1 693 ? 22.550 2.438 -51.710 1.00 94.31 693 TRP A C 1
ATOM 5312 O O . TRP A 1 693 ? 21.601 2.083 -52.415 1.00 94.31 693 TRP A O 1
ATOM 5322 N N . VAL A 1 694 ? 22.405 3.034 -50.529 1.00 90.25 694 VAL A N 1
ATOM 5323 C CA . VAL A 1 694 ? 21.127 3.343 -49.896 1.00 90.25 694 VAL A CA 1
ATOM 5324 C C . VAL A 1 694 ? 20.914 4.851 -49.926 1.00 90.25 694 VAL A C 1
ATOM 5326 O O . VAL A 1 694 ? 21.568 5.596 -49.204 1.00 90.25 694 VAL A O 1
ATOM 5329 N N . ASP A 1 695 ? 19.956 5.305 -50.737 1.00 80.88 695 ASP A N 1
ATOM 5330 C CA . ASP A 1 695 ? 19.616 6.733 -50.819 1.00 80.88 695 ASP A CA 1
ATOM 5331 C C . ASP A 1 695 ? 18.974 7.250 -49.525 1.00 80.88 695 ASP A C 1
ATOM 5333 O O . ASP A 1 695 ? 19.185 8.396 -49.126 1.00 80.88 695 ASP A O 1
ATOM 5337 N N . LYS A 1 696 ? 18.157 6.409 -48.879 1.00 80.19 696 LYS A N 1
ATOM 5338 C CA . LYS A 1 696 ? 17.493 6.722 -47.615 1.00 80.19 696 LYS A CA 1
ATOM 5339 C C . LYS A 1 696 ? 17.179 5.452 -46.832 1.00 80.19 696 LYS A C 1
ATOM 5341 O O . LYS A 1 696 ? 16.656 4.472 -47.375 1.00 80.19 696 LYS A O 1
ATOM 5346 N N . GLU A 1 697 ? 17.465 5.501 -45.540 1.00 84.69 697 GLU A N 1
ATOM 5347 C CA . GLU A 1 697 ? 17.036 4.493 -44.580 1.00 84.69 697 GLU A CA 1
ATOM 5348 C C . GLU A 1 697 ? 15.667 4.818 -43.971 1.00 84.69 697 GLU A C 1
ATOM 5350 O O . GLU A 1 697 ? 15.267 5.982 -43.851 1.00 84.69 697 GLU A O 1
ATOM 5355 N N . ILE A 1 698 ? 14.937 3.763 -43.606 1.00 83.25 698 ILE A N 1
ATOM 5356 C CA . ILE A 1 698 ? 13.620 3.864 -42.968 1.00 83.25 698 ILE A CA 1
ATOM 5357 C C . ILE A 1 698 ? 13.833 3.972 -41.461 1.00 83.25 698 ILE A C 1
ATOM 5359 O O . ILE A 1 698 ? 14.548 3.156 -40.882 1.00 83.25 698 ILE A O 1
ATOM 5363 N N . ARG A 1 699 ? 13.222 4.981 -40.835 1.00 83.19 699 ARG A N 1
ATOM 5364 C CA . ARG A 1 699 ? 13.201 5.116 -39.377 1.00 83.19 699 ARG A CA 1
ATOM 5365 C C . ARG A 1 699 ? 12.065 4.266 -38.814 1.00 83.19 699 ARG A C 1
ATOM 5367 O O . ARG A 1 699 ? 10.940 4.366 -39.298 1.00 83.19 699 ARG A O 1
ATOM 5374 N N . GLY A 1 700 ? 12.381 3.459 -37.806 1.00 87.25 700 GLY A N 1
ATOM 5375 C CA . GLY A 1 700 ? 11.400 2.696 -37.050 1.00 87.25 700 GLY A CA 1
ATOM 5376 C C . GLY A 1 700 ? 10.790 3.494 -35.900 1.00 87.25 700 GLY A C 1
ATOM 5377 O O . GLY A 1 700 ? 11.441 4.368 -35.328 1.00 87.25 700 GLY A O 1
ATOM 5378 N N . TYR A 1 701 ? 9.545 3.166 -35.573 1.00 88.75 701 TYR A N 1
ATOM 5379 C CA . TYR A 1 701 ? 8.744 3.785 -34.517 1.00 88.75 701 TYR A CA 1
ATOM 5380 C C . TYR A 1 701 ? 8.088 2.759 -33.583 1.00 88.75 701 TYR A C 1
ATOM 5382 O O . TYR A 1 701 ? 7.657 3.126 -32.493 1.00 88.75 701 TYR A O 1
ATOM 5390 N N . ASP A 1 702 ? 8.069 1.483 -33.973 1.00 93.44 702 ASP A N 1
ATOM 5391 C CA . ASP A 1 702 ? 7.440 0.395 -33.230 1.00 93.44 702 ASP A CA 1
ATOM 5392 C C . ASP A 1 702 ? 8.453 -0.404 -32.403 1.00 93.44 702 ASP A C 1
ATOM 5394 O O . ASP A 1 702 ? 9.663 -0.301 -32.611 1.00 93.44 702 ASP A O 1
ATOM 5398 N N . LEU A 1 703 ? 7.961 -1.265 -31.512 1.00 95.88 703 LEU A N 1
ATOM 5399 C CA . LEU A 1 703 ? 8.770 -2.294 -30.857 1.00 95.88 703 LEU A CA 1
ATOM 5400 C C . LEU A 1 703 ? 8.379 -3.673 -31.398 1.00 95.88 703 LEU A C 1
ATOM 5402 O O . LEU A 1 703 ? 7.243 -4.122 -31.254 1.00 95.88 703 LEU A O 1
ATOM 5406 N N . CYS A 1 704 ? 9.306 -4.349 -32.078 1.00 97.31 704 CYS A N 1
ATOM 5407 C CA . CYS A 1 704 ? 8.954 -5.551 -32.831 1.00 97.31 704 CYS A CA 1
ATOM 5408 C C . CYS A 1 704 ? 8.641 -6.769 -31.944 1.00 97.31 704 CYS A C 1
ATOM 5410 O O . CYS A 1 704 ? 9.230 -6.958 -30.883 1.00 97.31 704 CYS A O 1
ATOM 5412 N N . THR A 1 705 ? 7.771 -7.652 -32.440 1.00 96.94 705 THR A N 1
ATOM 5413 C CA . THR A 1 705 ? 7.432 -8.961 -31.837 1.00 96.94 705 THR A CA 1
ATOM 5414 C C . THR A 1 705 ? 7.968 -10.145 -32.652 1.00 96.94 705 THR A C 1
ATOM 5416 O O . THR A 1 705 ? 7.595 -11.300 -32.459 1.00 96.94 705 THR A O 1
ATOM 5419 N N . SER A 1 706 ? 8.830 -9.864 -33.630 1.00 96.06 706 SER A N 1
ATOM 5420 C CA . SER A 1 706 ? 9.399 -10.862 -34.529 1.00 96.06 706 SER A CA 1
ATOM 5421 C C . SER A 1 706 ? 10.859 -10.549 -34.807 1.00 96.06 706 SER A C 1
ATOM 5423 O O . SER A 1 706 ? 11.278 -9.393 -34.826 1.00 96.06 706 SER A O 1
ATOM 5425 N N . ARG A 1 707 ? 11.635 -11.602 -35.048 1.00 94.94 707 ARG A N 1
ATOM 5426 C CA . ARG A 1 707 ? 13.011 -11.503 -35.547 1.00 94.94 707 ARG A CA 1
ATOM 5427 C C . ARG A 1 707 ? 13.091 -11.409 -37.069 1.00 94.94 707 ARG A C 1
ATOM 5429 O O . ARG A 1 707 ? 14.129 -11.021 -37.598 1.00 94.94 707 ARG A O 1
ATOM 5436 N N . LEU A 1 708 ? 12.036 -11.827 -37.769 1.00 96.88 708 LEU A N 1
ATOM 5437 C CA . LEU A 1 708 ? 12.055 -11.944 -39.223 1.00 96.88 708 LEU A CA 1
ATOM 5438 C C . LEU A 1 708 ? 12.118 -10.559 -39.866 1.00 96.88 708 LEU A C 1
ATOM 5440 O O . LEU A 1 708 ? 11.424 -9.638 -39.436 1.00 96.88 708 LEU A O 1
ATOM 5444 N N . GLY A 1 709 ? 12.962 -10.425 -40.885 1.00 95.94 709 GLY A N 1
ATOM 5445 C CA . GLY A 1 709 ? 13.079 -9.204 -41.667 1.00 95.94 709 GLY A CA 1
ATOM 5446 C C . GLY A 1 709 ? 11.766 -8.872 -42.371 1.00 95.94 709 GLY A C 1
ATOM 5447 O O . GLY A 1 709 ? 11.085 -9.763 -42.876 1.00 95.94 709 GLY A O 1
ATOM 5448 N N . THR A 1 710 ? 11.407 -7.590 -42.416 1.00 95.62 710 THR A N 1
ATOM 5449 C CA . THR A 1 710 ? 10.208 -7.098 -43.117 1.00 95.62 710 THR A CA 1
ATOM 5450 C C . THR A 1 710 ? 10.573 -5.995 -44.105 1.00 95.62 710 THR A C 1
ATOM 5452 O O . THR A 1 710 ? 11.628 -5.374 -43.979 1.00 95.62 710 THR A O 1
ATOM 5455 N N . GLY A 1 711 ? 9.716 -5.762 -45.103 1.00 92.56 711 GLY A N 1
ATOM 5456 C CA . GLY A 1 711 ? 9.897 -4.724 -46.123 1.00 92.56 711 GLY A CA 1
ATOM 5457 C C . GLY A 1 711 ? 11.269 -4.773 -46.797 1.00 92.56 711 GLY A C 1
ATOM 5458 O O . GLY A 1 711 ? 11.570 -5.731 -47.508 1.00 92.56 711 GLY A O 1
ATOM 5459 N N . VAL A 1 712 ? 12.127 -3.769 -46.586 1.00 91.81 712 VAL A N 1
ATOM 5460 C CA . VAL A 1 712 ? 13.483 -3.745 -47.184 1.00 91.81 712 VAL A CA 1
ATOM 5461 C C . VAL A 1 712 ? 14.394 -4.872 -46.678 1.00 91.81 712 VAL A C 1
ATOM 5463 O O . VAL A 1 712 ? 15.366 -5.230 -47.349 1.00 91.81 712 VAL A O 1
ATOM 5466 N N . ASN A 1 713 ? 14.062 -5.450 -45.524 1.00 94.69 713 ASN A N 1
ATOM 5467 C CA . ASN A 1 713 ? 14.748 -6.583 -44.911 1.00 94.69 713 ASN A CA 1
ATOM 5468 C C . ASN A 1 713 ? 14.066 -7.931 -45.162 1.00 94.69 713 ASN A C 1
ATOM 5470 O O . ASN A 1 713 ? 14.608 -8.954 -44.746 1.00 94.69 713 ASN A O 1
ATOM 5474 N N . ASP A 1 714 ? 12.909 -7.958 -45.828 1.00 94.94 714 ASP A N 1
ATOM 5475 C CA . ASP A 1 714 ? 12.177 -9.195 -46.098 1.00 94.94 714 ASP A CA 1
ATOM 5476 C C . ASP A 1 714 ? 13.025 -10.158 -46.932 1.00 94.94 714 ASP A C 1
ATOM 5478 O O . ASP A 1 714 ? 13.466 -9.824 -48.031 1.00 94.94 714 ASP A O 1
ATOM 5482 N N . ARG A 1 715 ? 13.225 -11.375 -46.416 1.00 91.75 715 ARG A N 1
ATOM 5483 C CA . ARG A 1 715 ? 13.998 -12.448 -47.060 1.00 91.75 715 ARG A CA 1
ATOM 5484 C C . ARG A 1 715 ? 13.486 -12.840 -48.443 1.00 91.75 715 ARG A C 1
ATOM 5486 O O . ARG A 1 715 ? 14.252 -13.390 -49.228 1.00 91.75 715 ARG A O 1
ATOM 5493 N N . THR A 1 716 ? 12.217 -12.580 -48.733 1.00 90.50 716 THR A N 1
ATOM 5494 C CA . THR A 1 716 ? 11.571 -12.895 -50.012 1.00 90.50 716 THR A CA 1
ATOM 5495 C C . THR A 1 716 ? 11.762 -11.807 -51.073 1.00 90.50 716 THR A C 1
ATOM 5497 O O . THR A 1 716 ? 11.300 -11.953 -52.204 1.00 90.50 716 THR A O 1
ATOM 5500 N N . ARG A 1 717 ? 12.446 -10.706 -50.740 1.00 87.81 717 ARG A N 1
ATOM 5501 C CA . ARG A 1 717 ? 12.697 -9.593 -51.657 1.00 87.81 717 ARG A CA 1
ATOM 5502 C C . ARG A 1 717 ? 13.728 -9.979 -52.726 1.00 87.81 717 ARG A C 1
ATOM 5504 O O . ARG A 1 717 ? 14.914 -10.097 -52.441 1.00 87.81 717 ARG A O 1
ATOM 5511 N N . ASP A 1 718 ? 13.280 -10.106 -53.976 1.00 79.38 718 ASP A N 1
ATOM 5512 C CA . ASP A 1 718 ? 14.140 -10.539 -55.089 1.00 79.38 718 ASP A CA 1
ATOM 5513 C C . ASP A 1 718 ? 15.046 -9.431 -55.659 1.00 79.38 718 ASP A C 1
ATOM 5515 O O . ASP A 1 718 ? 16.229 -9.671 -55.915 1.00 79.38 718 ASP A O 1
ATOM 5519 N N . LYS A 1 719 ? 14.505 -8.231 -55.950 1.00 77.00 719 LYS A N 1
ATOM 5520 C CA . LYS A 1 719 ? 15.269 -7.135 -56.585 1.00 77.00 719 LYS A CA 1
ATOM 5521 C C . LYS A 1 719 ? 14.954 -5.727 -56.038 1.00 77.00 719 LYS A C 1
ATOM 5523 O O . LYS A 1 719 ? 13.827 -5.260 -56.207 1.00 77.00 719 LYS A O 1
ATOM 5528 N N . PRO A 1 720 ? 15.971 -5.025 -55.495 1.00 74.81 720 PRO A N 1
ATOM 5529 C CA . PRO A 1 720 ? 17.248 -5.621 -55.081 1.00 74.81 720 PRO A CA 1
ATOM 5530 C C . PRO A 1 720 ? 17.001 -6.659 -53.979 1.00 74.81 720 PRO A C 1
ATOM 5532 O O . PRO A 1 720 ? 15.923 -6.690 -53.387 1.00 74.81 720 PRO A O 1
ATOM 5535 N N . GLN A 1 721 ? 18.006 -7.495 -53.733 1.00 89.44 721 GLN A N 1
ATOM 5536 C CA . GLN A 1 721 ? 18.037 -8.448 -52.622 1.00 89.44 721 GLN A CA 1
ATOM 5537 C C . GLN A 1 721 ? 17.626 -7.796 -51.275 1.00 89.44 721 GLN A C 1
ATOM 5539 O O . GLN A 1 721 ? 17.638 -6.562 -51.148 1.00 89.44 721 GLN A O 1
ATOM 5544 N N . PRO A 1 722 ? 17.318 -8.581 -50.228 1.00 92.69 722 PRO A N 1
ATOM 5545 C CA . PRO A 1 722 ? 17.096 -8.034 -48.891 1.00 92.69 722 PRO A CA 1
ATOM 5546 C C . PRO A 1 722 ? 18.330 -7.239 -48.439 1.00 92.69 722 PRO A C 1
ATOM 5548 O O . PRO A 1 722 ? 19.460 -7.652 -48.720 1.00 92.69 722 PRO A O 1
ATOM 5551 N N . ARG A 1 723 ? 18.134 -6.095 -47.764 1.00 92.25 723 ARG A N 1
ATOM 5552 C CA . ARG A 1 723 ? 19.269 -5.262 -47.323 1.00 92.25 723 ARG A CA 1
ATOM 5553 C C . ARG A 1 723 ? 20.098 -5.974 -46.256 1.00 92.25 723 ARG A C 1
ATOM 5555 O O . ARG A 1 723 ? 21.286 -6.202 -46.452 1.00 92.25 723 ARG A O 1
ATOM 5562 N N . TYR A 1 724 ? 19.450 -6.348 -45.152 1.00 92.06 724 TYR A N 1
ATOM 5563 C CA . TYR A 1 724 ? 20.126 -6.871 -43.956 1.00 92.06 724 TYR A CA 1
ATOM 5564 C C . TYR A 1 724 ? 19.524 -8.191 -43.438 1.00 92.06 724 TYR A C 1
ATOM 5566 O O . TYR A 1 724 ? 20.089 -8.818 -42.542 1.00 92.06 724 TYR A O 1
ATOM 5574 N N . GLY A 1 725 ? 18.391 -8.629 -44.000 1.00 94.25 725 GLY A N 1
ATOM 5575 C CA . GLY A 1 725 ? 17.718 -9.875 -43.626 1.00 94.25 725 GLY A CA 1
ATOM 5576 C C . GLY A 1 725 ? 17.142 -9.866 -42.206 1.00 94.25 725 GLY A C 1
ATOM 5577 O O . GLY A 1 725 ? 16.797 -8.817 -41.661 1.00 94.25 725 GLY A O 1
ATOM 5578 N N . ASP A 1 726 ? 17.030 -11.054 -41.614 1.00 96.06 726 ASP A N 1
ATOM 5579 C CA . ASP A 1 726 ? 16.498 -11.259 -40.259 1.00 96.06 726 ASP A CA 1
ATOM 5580 C C . ASP A 1 726 ? 17.460 -10.769 -39.171 1.00 96.06 726 ASP A C 1
ATOM 5582 O O . ASP A 1 726 ? 18.676 -10.744 -39.374 1.00 96.06 726 ASP A O 1
ATOM 5586 N N . ALA A 1 727 ? 16.919 -10.472 -37.988 1.00 95.81 727 ALA A N 1
ATOM 5587 C CA . ALA A 1 727 ? 17.709 -10.192 -36.794 1.00 95.81 727 ALA A CA 1
ATOM 5588 C C . ALA A 1 727 ? 18.661 -11.354 -36.451 1.00 95.81 727 ALA A C 1
ATOM 5590 O O . ALA A 1 727 ? 18.421 -12.516 -36.805 1.00 95.81 727 ALA A O 1
ATOM 5591 N N . TYR A 1 728 ? 19.770 -11.031 -35.787 1.00 94.75 728 TYR A N 1
ATOM 5592 C CA . TYR A 1 728 ? 20.849 -11.970 -35.509 1.00 94.75 728 TYR A CA 1
ATOM 5593 C C . TYR A 1 728 ? 20.422 -13.128 -34.608 1.00 94.75 728 TYR A C 1
ATOM 5595 O O . TYR A 1 728 ? 19.742 -12.953 -33.597 1.00 94.75 728 TYR A O 1
ATOM 5603 N N . ILE A 1 729 ? 20.897 -14.316 -34.974 1.00 92.56 729 ILE A N 1
ATOM 5604 C CA . ILE A 1 729 ? 20.929 -15.494 -34.118 1.00 92.56 729 ILE A CA 1
ATOM 5605 C C . ILE A 1 729 ? 22.350 -16.050 -34.150 1.00 92.56 729 ILE A C 1
ATOM 5607 O O . ILE A 1 729 ? 22.923 -16.214 -35.233 1.00 92.56 729 ILE A O 1
ATOM 5611 N N . SER A 1 730 ? 22.920 -16.354 -32.983 1.00 90.94 730 SER A N 1
ATOM 5612 C CA . SER A 1 730 ? 24.224 -17.018 -32.934 1.00 90.94 730 SER A CA 1
ATOM 5613 C C . SER A 1 730 ? 24.160 -18.424 -33.536 1.00 90.94 730 SER A C 1
ATOM 5615 O O . SER A 1 730 ? 23.119 -19.077 -33.488 1.00 90.94 730 SER A O 1
ATOM 5617 N N . PRO A 1 731 ? 25.276 -18.965 -34.056 1.00 90.44 731 PRO A N 1
ATOM 5618 C CA . PRO A 1 731 ? 25.296 -20.316 -34.620 1.00 90.44 731 PRO A CA 1
ATOM 5619 C C . PRO A 1 731 ? 24.799 -21.424 -33.675 1.00 90.44 731 PRO A C 1
ATOM 5621 O O . PRO A 1 731 ? 24.313 -22.448 -34.147 1.00 90.44 731 PRO A O 1
ATOM 5624 N N . ASP A 1 732 ? 24.923 -21.235 -32.358 1.00 89.50 732 ASP A N 1
ATOM 5625 C CA . ASP A 1 732 ? 24.435 -22.163 -31.331 1.00 89.50 732 ASP A CA 1
ATOM 5626 C C . ASP A 1 732 ? 22.996 -21.875 -30.860 1.00 89.50 732 ASP A C 1
ATOM 5628 O O . ASP A 1 732 ? 22.473 -22.601 -30.018 1.00 89.50 732 ASP A O 1
ATOM 5632 N N . GLY A 1 733 ? 22.350 -20.841 -31.405 1.00 87.56 733 GLY A N 1
ATOM 5633 C CA . GLY A 1 733 ? 20.965 -20.465 -31.122 1.00 87.56 733 GLY A CA 1
ATOM 5634 C C . GLY A 1 733 ? 20.726 -19.826 -29.753 1.00 87.56 733 GLY A C 1
ATOM 5635 O O . GLY A 1 733 ? 19.572 -19.557 -29.419 1.00 87.56 733 GLY A O 1
ATOM 5636 N N . LYS A 1 734 ? 21.779 -19.603 -28.956 1.00 85.38 734 LYS A N 1
ATOM 5637 C CA . LYS A 1 734 ? 21.659 -19.051 -27.599 1.00 85.38 734 LYS A CA 1
ATOM 5638 C C . LYS A 1 734 ? 21.362 -17.559 -27.606 1.00 85.38 734 LYS A C 1
ATOM 5640 O O . LYS A 1 734 ? 20.475 -17.108 -26.897 1.00 85.38 734 LYS A O 1
ATOM 5645 N N . ILE A 1 735 ? 22.072 -16.825 -28.453 1.00 88.38 735 ILE A N 1
ATOM 5646 C CA . ILE A 1 735 ? 21.861 -15.402 -28.686 1.00 88.38 735 ILE A CA 1
ATOM 5647 C C . ILE A 1 735 ? 20.765 -15.263 -29.734 1.00 88.38 735 ILE A C 1
ATOM 5649 O O . ILE A 1 735 ? 20.893 -15.779 -30.850 1.00 88.38 735 ILE A O 1
ATOM 5653 N N . GLN A 1 736 ? 19.688 -14.569 -29.374 1.00 91.06 736 GLN A N 1
ATOM 5654 C CA . GLN A 1 736 ? 18.568 -14.284 -30.266 1.00 91.06 736 GLN A CA 1
ATOM 5655 C C . GLN A 1 736 ? 18.158 -12.817 -30.136 1.00 91.06 736 GLN A C 1
ATOM 5657 O O . GLN A 1 736 ? 17.690 -12.378 -29.081 1.00 91.06 736 GLN A O 1
ATOM 5662 N N . ARG A 1 737 ? 18.323 -12.079 -31.237 1.00 93.25 737 ARG A N 1
ATOM 5663 C CA . ARG A 1 737 ? 17.949 -10.669 -31.390 1.00 93.25 737 ARG A CA 1
ATOM 5664 C C . ARG A 1 737 ? 16.609 -10.506 -32.116 1.00 93.25 737 ARG A C 1
ATOM 5666 O O . ARG A 1 737 ? 16.053 -11.461 -32.664 1.00 93.25 737 ARG A O 1
ATOM 5673 N N . GLY A 1 738 ? 16.107 -9.268 -32.165 1.00 94.44 738 GLY A N 1
ATOM 5674 C CA . GLY A 1 738 ? 14.741 -8.977 -32.615 1.00 94.44 738 GLY A CA 1
ATOM 5675 C C . GLY A 1 738 ? 13.712 -9.478 -31.598 1.00 94.44 738 GLY A C 1
ATOM 5676 O O . GLY A 1 738 ? 14.086 -9.825 -30.481 1.00 94.44 738 GLY A O 1
ATOM 5677 N N . ASN A 1 739 ? 12.420 -9.499 -31.944 1.00 96.06 739 ASN A N 1
ATOM 5678 C CA . ASN A 1 739 ? 11.353 -9.692 -30.944 1.00 96.06 739 ASN A CA 1
ATOM 5679 C C . ASN A 1 739 ? 11.575 -8.793 -29.708 1.00 96.06 739 ASN A C 1
ATOM 5681 O O . ASN A 1 739 ? 11.532 -9.251 -28.572 1.00 96.06 739 ASN A O 1
ATOM 5685 N N . CYS A 1 740 ? 11.910 -7.525 -29.942 1.00 97.50 740 CYS A N 1
ATOM 5686 C CA . CYS A 1 740 ? 12.344 -6.588 -28.914 1.00 97.50 740 CYS A CA 1
ATOM 5687 C C . CYS A 1 740 ? 11.319 -6.411 -27.788 1.00 97.50 740 CYS A C 1
ATOM 5689 O O . CYS A 1 740 ? 11.712 -6.239 -26.641 1.00 97.50 740 CYS A O 1
ATOM 5691 N N . ARG A 1 741 ? 10.018 -6.529 -28.082 1.00 97.31 741 ARG A N 1
ATOM 5692 C CA . ARG A 1 741 ? 8.981 -6.514 -27.043 1.00 97.31 741 ARG A CA 1
ATOM 5693 C C . ARG A 1 741 ? 9.094 -7.721 -26.109 1.00 97.31 741 ARG A C 1
ATOM 5695 O O . ARG A 1 741 ? 8.938 -7.577 -24.906 1.00 97.31 741 ARG A O 1
ATOM 5702 N N . GLY A 1 742 ? 9.447 -8.885 -26.650 1.00 96.44 742 GLY A N 1
ATOM 5703 C CA . GLY A 1 742 ? 9.708 -10.102 -25.881 1.00 96.44 742 GLY A CA 1
ATOM 5704 C C . GLY A 1 742 ? 11.089 -10.155 -25.212 1.00 96.44 742 GLY A C 1
ATOM 5705 O O . GLY A 1 742 ? 11.567 -11.241 -24.892 1.00 96.44 742 GLY A O 1
ATOM 5706 N N . GLN A 1 743 ? 11.789 -9.022 -25.100 1.00 96.62 743 GLN A N 1
ATOM 5707 C CA . GLN A 1 743 ? 13.038 -8.898 -24.337 1.00 96.62 743 GLN A CA 1
ATOM 5708 C C . GLN A 1 743 ? 12.882 -8.010 -23.100 1.00 96.62 743 GLN A C 1
ATOM 5710 O O . GLN A 1 743 ? 13.820 -7.921 -22.319 1.00 96.62 743 GLN A O 1
ATOM 5715 N N . ILE A 1 744 ? 11.739 -7.332 -22.948 1.00 97.56 744 ILE A N 1
ATOM 5716 C CA . ILE A 1 744 ? 11.533 -6.365 -21.873 1.00 97.56 744 ILE A CA 1
ATOM 5717 C C . ILE A 1 744 ? 11.625 -7.064 -20.519 1.00 97.56 744 ILE A C 1
ATOM 5719 O O . ILE A 1 744 ? 10.893 -8.020 -20.268 1.00 97.56 744 ILE A O 1
ATOM 5723 N N . CYS A 1 745 ? 12.467 -6.526 -19.646 1.00 97.88 745 CYS A N 1
ATOM 5724 C CA . CYS A 1 745 ? 12.506 -6.853 -18.230 1.00 97.88 745 CYS A CA 1
ATOM 5725 C C . CYS A 1 745 ? 12.762 -5.562 -17.447 1.00 97.88 745 CYS A C 1
ATOM 5727 O O . CYS A 1 745 ? 13.693 -4.819 -17.766 1.00 97.88 745 CYS A O 1
ATOM 5729 N N . VAL A 1 746 ? 11.904 -5.270 -16.470 1.00 97.50 746 VAL A N 1
ATOM 5730 C CA . VAL A 1 746 ? 12.017 -4.072 -15.619 1.00 97.50 746 VAL A CA 1
ATOM 5731 C C . VAL A 1 746 ? 12.291 -4.408 -14.155 1.00 97.50 746 VAL A C 1
ATOM 5733 O O . VAL A 1 746 ? 12.729 -3.529 -13.431 1.0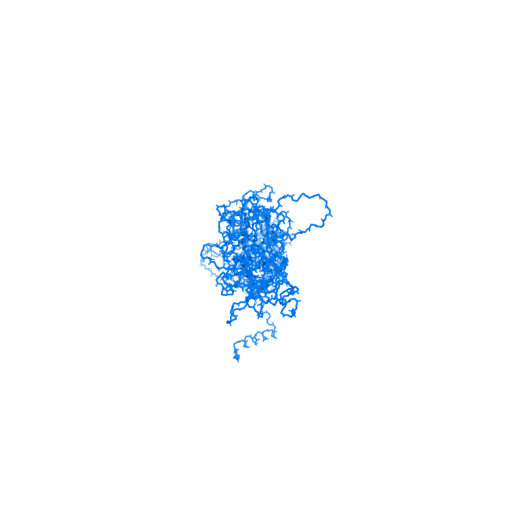0 97.50 746 VAL A O 1
ATOM 5736 N N . ASN A 1 747 ? 12.114 -5.667 -13.754 1.00 97.25 747 ASN A N 1
ATOM 5737 C CA . ASN A 1 747 ? 12.285 -6.127 -12.381 1.00 97.25 747 ASN A CA 1
ATOM 5738 C C . ASN A 1 747 ? 13.757 -6.416 -12.063 1.00 97.25 747 ASN A C 1
ATOM 5740 O O . ASN A 1 747 ? 14.334 -7.382 -12.573 1.00 97.25 747 ASN A O 1
ATOM 5744 N N . ASP A 1 748 ? 14.351 -5.613 -11.182 1.00 96.69 748 ASP A N 1
ATOM 5745 C CA . ASP A 1 748 ? 15.761 -5.729 -10.805 1.00 96.69 748 ASP A CA 1
ATOM 5746 C C . ASP A 1 748 ? 16.108 -7.011 -10.033 1.00 96.69 748 ASP A C 1
ATOM 5748 O O . ASP A 1 748 ? 17.285 -7.367 -9.940 1.00 96.69 748 ASP A O 1
ATOM 5752 N N . PHE A 1 749 ? 15.126 -7.787 -9.564 1.00 95.56 749 PHE A N 1
ATOM 5753 C CA . PHE A 1 749 ? 15.367 -9.147 -9.072 1.00 95.56 749 PHE A CA 1
ATOM 5754 C C . PHE A 1 749 ? 16.055 -10.033 -10.128 1.00 95.56 749 PHE A C 1
ATOM 5756 O O . PHE A 1 749 ? 16.840 -10.923 -9.789 1.00 95.56 749 PHE A O 1
ATOM 5763 N N . TYR A 1 750 ? 15.811 -9.769 -11.416 1.00 95.94 750 TYR A N 1
ATOM 5764 C CA . TYR A 1 750 ? 16.374 -10.524 -12.537 1.00 95.94 750 TYR A CA 1
ATOM 5765 C C . TYR A 1 750 ? 17.601 -9.866 -13.175 1.00 95.94 750 TYR A C 1
ATOM 5767 O O . TYR A 1 750 ? 17.991 -10.269 -14.268 1.00 95.94 750 TYR A O 1
ATOM 5775 N N . LEU A 1 751 ? 18.237 -8.903 -12.505 1.00 93.94 751 LEU A N 1
ATOM 5776 C CA . LEU A 1 751 ? 19.380 -8.135 -13.016 1.00 93.94 751 LEU A CA 1
ATOM 5777 C C . LEU A 1 751 ? 20.506 -9.002 -13.621 1.00 93.94 751 LEU A C 1
ATOM 5779 O O . LEU A 1 751 ? 21.069 -8.651 -14.659 1.00 93.94 751 LEU A O 1
ATOM 5783 N N . ASP A 1 752 ? 20.795 -10.156 -13.012 1.00 93.00 752 ASP A N 1
ATOM 5784 C CA . ASP A 1 752 ? 21.840 -11.100 -13.444 1.00 93.00 752 ASP A CA 1
ATOM 5785 C C . ASP A 1 752 ? 21.296 -12.267 -14.297 1.00 93.00 752 ASP A C 1
ATOM 5787 O O . ASP A 1 752 ? 21.925 -13.327 -14.411 1.00 93.00 752 ASP A O 1
ATOM 5791 N N . SER A 1 753 ? 20.096 -12.133 -14.872 1.00 94.31 753 SER A N 1
ATOM 5792 C CA . SER A 1 753 ? 19.477 -13.219 -15.628 1.00 94.31 753 SER A CA 1
ATOM 5793 C C . SER A 1 753 ? 20.263 -13.544 -16.907 1.00 94.31 753 SER A C 1
ATOM 5795 O O . SER A 1 753 ? 20.503 -12.664 -17.738 1.00 94.31 753 SER A O 1
ATOM 5797 N N . PRO A 1 754 ? 20.573 -14.829 -17.176 1.00 90.81 754 PRO A N 1
ATOM 5798 C CA . PRO A 1 754 ? 21.176 -15.245 -18.442 1.00 90.81 754 PRO A CA 1
ATOM 5799 C C . PRO A 1 754 ? 20.327 -14.912 -19.677 1.00 90.81 754 PRO A C 1
ATOM 5801 O O . PRO A 1 754 ? 20.848 -14.909 -20.790 1.00 90.81 754 PRO A O 1
ATOM 5804 N N . LEU A 1 755 ? 19.023 -14.636 -19.517 1.00 91.25 755 LEU A N 1
ATOM 5805 C CA . LEU A 1 755 ? 18.162 -14.191 -20.622 1.00 91.25 755 LEU A CA 1
ATOM 5806 C C . LEU A 1 755 ? 18.518 -12.787 -21.132 1.00 91.25 755 LEU A C 1
ATOM 5808 O O . LEU A 1 755 ? 18.060 -12.403 -22.213 1.00 91.25 755 LEU A O 1
ATOM 5812 N N . HIS A 1 756 ? 19.322 -12.034 -20.378 1.00 92.50 756 HIS A N 1
ATOM 5813 C CA . HIS A 1 756 ? 19.802 -10.702 -20.745 1.00 92.50 756 HIS A CA 1
ATOM 5814 C C . HIS A 1 756 ? 21.140 -10.756 -21.498 1.00 92.50 756 HIS A C 1
ATOM 5816 O O . HIS A 1 756 ? 21.481 -9.806 -22.200 1.00 92.50 756 HIS A O 1
ATOM 5822 N N . GLU A 1 757 ? 21.853 -11.890 -21.460 1.00 85.12 757 GLU A N 1
ATOM 5823 C CA . GLU A 1 757 ? 23.042 -12.172 -22.279 1.00 85.12 757 GLU A CA 1
ATOM 5824 C C . GLU A 1 757 ? 22.640 -12.572 -23.705 1.00 85.12 757 GLU A C 1
ATOM 5826 O O . GLU A 1 757 ? 22.730 -13.732 -24.123 1.00 85.12 757 GLU A O 1
ATOM 5831 N N . ARG A 1 758 ? 22.132 -11.601 -24.458 1.00 79.38 758 ARG A N 1
ATOM 5832 C CA . ARG A 1 758 ? 21.686 -11.826 -25.831 1.00 79.38 758 ARG A CA 1
ATOM 5833 C C . ARG A 1 758 ? 22.750 -11.470 -26.839 1.00 79.38 758 ARG A C 1
ATOM 5835 O O . ARG A 1 758 ? 23.654 -10.652 -26.548 1.00 79.38 758 ARG A O 1
#